Protein AF-R1GB13-F1 (afdb_monomer_lite)

Foldseek 3Di:
DVVVVVVVDQDDFDPLQDQCVQAVVLFAFALDAGPLLVPLRSLLSNAPCVCVVVVVVSQVVCCVPVVHGDPDDADADEADDAVVCCVPDVVPRVCGGPVNNCCCVFQPVHSPDDPVPDDPVPCVVSCCVGPVVRHPPLDLPCPVCVVVQAADEYEYEHHEHDHHRCSLVVSCVVNCVVVVHDPLSHYDYHYFYQAYGCAGHPLGPVGGGDFVVVVQSCCCSVPVDHDPHHGDDDDDDDDDDDDDDDDDDDDDWDQWAQEWADAPVDTPGDRDTFAWKWAAFPSGIDIDGTPPDWDKTWGDQAKIWTHHPVRDIWIKGANIDIWTQDPPRYIYHYTHDIDTLVVDDLVVLVVLLVVLVCQLPDDDDPVSNVVSVSSNSNSVNSNVVND

Sequence (387 aa):
MLDYLNEGFAVAGGDSGHLASENNDGDGAPNTYLPYLHDRDQVLAWIHNSIALFTPPAREFVKAYYGRDAAYSYYYGFSVGSETEWAQGQEGSLAEAFSIPILQNLVYDNLSYDSSTFDWGSNIDDVDDNAGVFIDETSTDLTAFREAGGKMLVSQGWADPYNAATLPIEYLEQLQSFFGGDVSDFFNVFMVPGGGHCGGASSYPSVPAKHRVIAALQAWVELGIKPETAVRAARPAAFRAPIAQRRGYAEAAADKIKLTLALPHQTIFKSSEVVQVNLSSESGDMGVLANHVPSIEQLKPGLIEVIAEQGGSKQWFASGGFAIVQPDNQLSVNAVEAYPLEDFSIENVRNQIAEAQKVASGSGSEVDIAEAQIELEVLESLQAALK

Radius of gyration: 27.35 Å; chains: 1; bounding box: 70×68×68 Å

InterPro domains:
  IPR001469 ATP synthase, F1 complex, delta/epsilon subunit [MF_00530] (255-385)
  IPR001469 ATP synthase, F1 complex, delta/epsilon subunit [PTHR13822] (240-387)
  IPR001469 ATP synthase, F1 complex, delta/epsilon subunit [cd12152] (257-381)
  IPR011118 Tannase/feruloyl esterase [PF07519] (5-81)
  IPR011118 Tannase/feruloyl esterase [PF07519] (94-231)
  IPR020546 ATP synthase, F1 complex, delta/epsilon subunit, N-terminal [PF02823] (258-333)
  IPR036771 F0F1 ATP synthase delta/epsilon subunit, N-terminal [G3DSA:2.60.15.10] (244-344)
  IPR036771 F0F1 ATP synthase delta/epsilon subunit, N-terminal [SSF51344] (257-339)
  IPR048938 F1F0-ATP synthase subunit delta, C-terminal domain, fungi [PF21334] (344-384)

Organism: Botryosphaeria parva (strain UCR-NP2) (NCBI:txid1287680)

Structure (mmCIF, N/CA/C/O backbone):
data_AF-R1GB13-F1
#
_entry.id   AF-R1GB13-F1
#
loop_
_atom_site.group_PDB
_atom_site.id
_atom_site.type_symbol
_atom_site.label_atom_id
_atom_site.label_alt_id
_atom_site.label_comp_id
_atom_site.label_asym_id
_atom_site.label_entity_id
_atom_site.label_seq_id
_atom_site.pdbx_PDB_ins_code
_atom_site.Cartn_x
_atom_site.Cartn_y
_atom_site.Cartn_z
_atom_site.occupancy
_atom_site.B_iso_or_equiv
_atom_site.auth_seq_id
_atom_site.auth_comp_id
_atom_site.auth_asym_id
_atom_site.auth_atom_id
_atom_site.pdbx_PDB_model_num
ATOM 1 N N . MET A 1 1 ? 11.563 -16.478 7.230 1.00 45.69 1 MET A N 1
ATOM 2 C CA . MET A 1 1 ? 12.182 -17.764 6.825 1.00 45.69 1 MET A CA 1
ATOM 3 C C . MET A 1 1 ? 11.712 -18.930 7.704 1.00 45.69 1 MET A C 1
ATOM 5 O O . MET A 1 1 ? 11.003 -19.782 7.187 1.00 45.69 1 MET A O 1
ATOM 9 N N . LEU A 1 2 ? 12.015 -18.947 9.014 1.00 44.06 2 LEU A N 1
ATOM 10 C CA . LEU A 1 2 ? 11.638 -20.044 9.933 1.00 44.06 2 LEU A CA 1
ATOM 11 C C . LEU A 1 2 ? 10.129 -20.351 9.992 1.00 44.06 2 LEU A C 1
ATOM 13 O O . LEU A 1 2 ? 9.758 -21.518 10.037 1.00 44.06 2 LEU A O 1
ATOM 17 N N . ASP A 1 3 ? 9.260 -19.338 9.936 1.00 43.62 3 ASP A N 1
ATOM 18 C CA . ASP A 1 3 ? 7.802 -19.547 9.948 1.00 43.62 3 ASP A CA 1
ATOM 19 C C . ASP A 1 3 ? 7.330 -20.438 8.788 1.00 43.62 3 ASP A C 1
ATOM 21 O O . ASP A 1 3 ? 6.587 -21.389 9.008 1.00 43.62 3 ASP A O 1
ATOM 25 N N . TYR A 1 4 ? 7.827 -20.206 7.569 1.00 49.78 4 TYR A N 1
ATOM 26 C CA . TYR A 1 4 ? 7.471 -21.016 6.399 1.00 49.78 4 TYR A CA 1
ATOM 27 C C . TYR A 1 4 ? 8.065 -22.431 6.460 1.00 49.78 4 TYR A C 1
ATOM 29 O O . TYR A 1 4 ? 7.422 -23.381 6.019 1.00 49.78 4 TYR A O 1
ATOM 37 N N . LEU A 1 5 ? 9.238 -22.601 7.080 1.00 59.59 5 LEU A N 1
ATOM 38 C CA . LEU A 1 5 ? 9.784 -23.930 7.376 1.00 59.59 5 LEU A CA 1
ATOM 39 C C . LEU A 1 5 ? 8.866 -24.703 8.343 1.00 59.59 5 LEU A C 1
ATOM 41 O O . LEU A 1 5 ? 8.589 -25.881 8.125 1.00 59.59 5 LEU A O 1
ATOM 45 N N . ASN A 1 6 ? 8.332 -24.025 9.365 1.00 58.50 6 ASN A N 1
ATOM 46 C CA . ASN A 1 6 ? 7.364 -24.594 10.310 1.00 58.50 6 ASN A CA 1
ATOM 47 C C . ASN A 1 6 ? 5.986 -24.870 9.672 1.00 58.50 6 ASN A C 1
ATOM 49 O O . ASN A 1 6 ? 5.277 -25.768 10.124 1.00 58.50 6 ASN A O 1
ATOM 53 N N . GLU A 1 7 ? 5.612 -24.142 8.616 1.00 55.97 7 GLU A N 1
ATOM 54 C CA . GLU A 1 7 ? 4.424 -24.421 7.790 1.00 55.97 7 GLU A CA 1
ATOM 55 C C . GLU A 1 7 ? 4.644 -25.555 6.762 1.00 55.97 7 GLU A C 1
ATOM 57 O O . GLU A 1 7 ? 3.698 -25.967 6.093 1.00 55.97 7 GLU A O 1
ATOM 62 N N . GLY A 1 8 ? 5.858 -26.118 6.677 1.00 69.12 8 GLY A N 1
ATOM 63 C CA . GLY A 1 8 ? 6.183 -27.287 5.852 1.00 69.12 8 GLY A CA 1
ATOM 64 C C . GLY A 1 8 ? 6.796 -26.975 4.483 1.00 69.12 8 GLY A C 1
ATOM 65 O O . GLY A 1 8 ? 6.988 -27.894 3.685 1.00 69.12 8 GLY A O 1
ATOM 66 N N . PHE A 1 9 ? 7.128 -25.713 4.201 1.00 64.38 9 PHE A N 1
ATOM 67 C CA . PHE A 1 9 ? 7.831 -25.327 2.978 1.00 64.38 9 PHE A CA 1
ATOM 68 C C . PHE A 1 9 ? 9.336 -25.590 3.104 1.00 64.38 9 PHE A C 1
ATOM 70 O O . PHE A 1 9 ? 9.950 -25.302 4.130 1.00 64.38 9 PHE A O 1
ATOM 77 N N . ALA A 1 10 ? 9.961 -26.080 2.032 1.00 71.38 10 ALA A N 1
ATOM 78 C CA . ALA A 1 10 ? 11.411 -26.009 1.904 1.00 71.38 10 ALA A CA 1
ATOM 79 C C . ALA A 1 10 ? 11.790 -24.564 1.551 1.00 71.38 10 ALA A C 1
ATOM 81 O O . ALA A 1 10 ? 11.302 -24.029 0.556 1.00 71.38 10 ALA A O 1
ATOM 82 N N . VAL A 1 11 ? 12.626 -23.929 2.373 1.00 63.84 11 VAL A N 1
ATOM 83 C CA . VAL A 1 11 ? 12.985 -22.512 2.228 1.00 63.84 11 VAL A CA 1
ATOM 84 C C . VAL A 1 11 ? 14.481 -22.384 1.966 1.00 63.84 11 VAL A C 1
ATOM 86 O O . VAL A 1 11 ? 15.285 -23.001 2.660 1.00 63.84 11 VAL A O 1
ATOM 89 N N . ALA A 1 12 ? 14.839 -21.565 0.982 1.00 63.88 12 ALA A N 1
ATOM 90 C CA . ALA A 1 12 ? 16.208 -21.193 0.653 1.00 63.88 12 ALA A CA 1
ATOM 91 C C . ALA A 1 12 ? 16.295 -19.669 0.483 1.00 63.88 12 ALA A C 1
ATOM 93 O O . ALA A 1 12 ? 15.286 -19.013 0.224 1.00 63.88 12 ALA A O 1
ATOM 94 N N . GLY A 1 13 ? 17.497 -19.124 0.636 1.00 57.31 13 GLY A N 1
ATOM 95 C CA . GLY A 1 13 ? 17.827 -17.733 0.349 1.00 57.31 13 GLY A CA 1
ATOM 96 C C . GLY A 1 13 ? 19.285 -17.643 -0.089 1.00 57.31 13 GLY A C 1
ATOM 97 O O . GLY A 1 13 ? 20.103 -18.448 0.361 1.00 57.31 13 GLY A O 1
ATOM 98 N N . GLY A 1 14 ? 19.578 -16.709 -0.989 1.00 64.50 14 GLY A N 1
ATOM 99 C CA . GLY A 1 14 ? 20.938 -16.357 -1.395 1.00 64.50 14 GLY A CA 1
ATOM 100 C C . GLY A 1 14 ? 21.467 -15.136 -0.642 1.00 64.50 14 GLY A C 1
ATOM 101 O O . GLY A 1 14 ? 20.747 -14.511 0.134 1.00 64.50 14 GLY A O 1
ATOM 102 N N . ASP A 1 15 ? 22.717 -14.792 -0.927 1.00 67.00 15 ASP A N 1
ATOM 103 C CA . ASP A 1 15 ? 23.404 -13.551 -0.539 1.00 67.00 15 ASP A CA 1
ATOM 104 C C . ASP A 1 15 ? 23.113 -12.377 -1.497 1.00 67.00 15 ASP A C 1
ATOM 106 O O . ASP A 1 15 ? 23.698 -11.309 -1.378 1.00 67.00 15 ASP A O 1
ATOM 110 N N . SER A 1 16 ? 22.203 -12.576 -2.453 1.00 67.19 16 SER A N 1
ATOM 111 C CA . SER A 1 16 ? 21.896 -11.638 -3.537 1.00 67.19 16 SER A CA 1
ATOM 112 C C . SER A 1 16 ? 23.046 -11.379 -4.519 1.00 67.19 16 SER A C 1
ATOM 114 O O . SER A 1 16 ? 23.042 -10.378 -5.228 1.00 67.19 16 SER A O 1
ATOM 116 N N . GLY A 1 17 ? 23.973 -12.335 -4.650 1.00 75.44 17 GLY A N 1
ATOM 117 C CA . GLY A 1 17 ? 24.964 -12.365 -5.730 1.00 75.44 17 GLY A CA 1
ATOM 118 C C . GLY A 1 17 ? 26.288 -11.677 -5.419 1.00 75.44 17 GLY A C 1
ATOM 119 O O . GLY A 1 17 ? 27.141 -11.599 -6.301 1.00 75.44 17 GLY A O 1
ATOM 120 N N . HIS A 1 18 ? 26.476 -11.208 -4.188 1.00 78.50 18 HIS A N 1
ATOM 121 C CA . HIS A 1 18 ? 27.728 -10.640 -3.707 1.00 78.50 18 HIS A CA 1
ATOM 122 C C . HIS A 1 18 ? 27.898 -10.911 -2.207 1.00 78.50 18 HIS A C 1
ATOM 124 O O . HIS A 1 18 ? 26.925 -11.016 -1.463 1.00 78.50 18 HIS A O 1
ATOM 130 N N . LEU A 1 19 ? 29.141 -11.016 -1.731 1.00 80.50 19 LEU A N 1
ATOM 131 C CA . LEU A 1 19 ? 29.395 -11.182 -0.302 1.00 80.50 19 LEU A CA 1
ATOM 132 C C . LEU A 1 19 ? 29.246 -9.837 0.415 1.00 80.50 19 LEU A C 1
ATOM 134 O O . LEU A 1 19 ? 29.922 -8.866 0.070 1.00 80.50 19 LEU A O 1
ATOM 138 N N . ALA A 1 20 ? 28.428 -9.795 1.471 1.00 73.94 20 ALA A N 1
ATOM 139 C CA . ALA A 1 20 ? 28.295 -8.613 2.329 1.00 73.94 20 ALA A CA 1
ATOM 140 C C . ALA A 1 20 ? 29.662 -8.156 2.879 1.00 73.94 20 ALA A C 1
ATOM 142 O O . ALA A 1 20 ? 29.978 -6.973 2.844 1.00 73.94 20 ALA A O 1
ATOM 143 N N . SER A 1 21 ? 30.533 -9.091 3.272 1.00 82.38 21 SER A N 1
ATOM 144 C CA . SER A 1 21 ? 31.888 -8.797 3.774 1.00 82.38 21 SER A CA 1
ATOM 145 C C . SER A 1 21 ? 32.829 -8.139 2.755 1.00 82.38 21 SER A C 1
ATOM 147 O O . SER A 1 21 ? 33.884 -7.634 3.130 1.00 82.38 21 SER A O 1
ATOM 149 N N . GLU A 1 22 ? 32.487 -8.171 1.465 1.00 82.38 22 GLU A N 1
ATOM 150 C CA . GLU A 1 22 ? 33.213 -7.477 0.390 1.00 82.38 22 GLU A CA 1
ATOM 151 C C . GLU A 1 22 ? 32.559 -6.123 0.044 1.00 82.38 22 GLU A C 1
ATOM 153 O O . GLU A 1 22 ? 33.102 -5.350 -0.739 1.00 82.38 22 GLU A O 1
ATOM 158 N N . ASN A 1 23 ? 31.419 -5.819 0.674 1.00 78.81 23 ASN A N 1
ATOM 159 C CA . ASN A 1 23 ? 30.539 -4.680 0.423 1.00 78.81 23 ASN A CA 1
ATOM 160 C C . ASN A 1 23 ? 30.104 -4.019 1.745 1.00 78.81 23 ASN A C 1
ATOM 162 O O . ASN A 1 23 ? 28.918 -3.831 2.003 1.00 78.81 23 ASN A O 1
ATOM 166 N N . ASN A 1 24 ? 31.084 -3.695 2.596 1.00 78.75 24 ASN A N 1
ATOM 167 C CA . ASN A 1 24 ? 30.903 -2.996 3.879 1.00 78.75 24 ASN A CA 1
ATOM 168 C C . ASN A 1 24 ? 29.903 -3.680 4.839 1.00 78.75 24 ASN A C 1
ATOM 170 O O . ASN A 1 24 ? 29.109 -3.018 5.497 1.00 78.75 24 ASN A O 1
ATOM 174 N N . ASP A 1 25 ? 29.922 -5.015 4.883 1.00 73.50 25 ASP A N 1
ATOM 175 C CA . ASP A 1 25 ? 28.994 -5.874 5.637 1.00 73.50 25 ASP A CA 1
ATOM 176 C C . ASP A 1 25 ? 27.499 -5.695 5.279 1.00 73.50 25 ASP A C 1
ATOM 178 O O . ASP A 1 25 ? 26.622 -6.219 5.966 1.00 73.50 25 ASP A O 1
ATOM 182 N N . GLY A 1 26 ? 27.209 -5.049 4.142 1.00 60.59 26 GLY A N 1
ATOM 183 C CA . GLY A 1 26 ? 25.861 -4.736 3.660 1.00 60.59 26 GLY A CA 1
ATOM 184 C C . GLY A 1 26 ? 25.358 -3.336 4.034 1.00 60.59 26 GLY A C 1
ATOM 185 O O . GLY A 1 26 ? 24.256 -2.977 3.623 1.00 60.59 26 GLY A O 1
ATOM 186 N N . ASP A 1 27 ? 26.147 -2.541 4.765 1.00 62.03 27 ASP A N 1
ATOM 187 C CA . ASP A 1 27 ? 25.788 -1.171 5.138 1.00 62.03 27 ASP A CA 1
ATOM 188 C C . ASP A 1 27 ? 26.179 -0.162 4.038 1.00 62.03 27 ASP A C 1
ATOM 190 O O . ASP A 1 27 ? 27.341 -0.042 3.634 1.00 62.03 27 ASP A O 1
ATOM 194 N N . GLY A 1 28 ? 25.192 0.608 3.574 1.00 69.88 28 GLY A N 1
ATOM 195 C CA . GLY A 1 28 ? 25.387 1.793 2.737 1.00 69.88 28 GLY A CA 1
ATOM 196 C C . GLY A 1 28 ? 25.481 3.067 3.580 1.00 69.88 28 GLY A C 1
ATOM 197 O O . GLY A 1 28 ? 24.809 3.192 4.602 1.00 69.88 28 GLY A O 1
ATOM 198 N N . ALA A 1 29 ? 26.310 4.023 3.154 1.00 80.81 29 ALA A N 1
ATOM 199 C CA . ALA A 1 29 ? 26.412 5.343 3.778 1.00 80.81 29 ALA A CA 1
ATOM 200 C C . ALA A 1 29 ? 26.938 6.395 2.780 1.00 80.81 29 ALA A C 1
ATOM 202 O O . ALA A 1 29 ? 27.674 6.038 1.850 1.00 80.81 29 ALA A O 1
ATOM 203 N N . PRO A 1 30 ? 26.655 7.698 2.974 1.00 79.69 30 PRO A N 1
ATOM 204 C CA . PRO A 1 30 ? 27.146 8.752 2.094 1.00 79.69 30 PRO A CA 1
ATOM 205 C C . PRO A 1 30 ? 28.675 8.781 2.001 1.00 79.69 30 PRO A C 1
ATOM 207 O O . PRO A 1 30 ? 29.392 8.579 2.983 1.00 79.69 30 PRO A O 1
ATOM 210 N N . ASN A 1 31 ? 29.175 9.083 0.806 1.00 79.94 31 ASN A N 1
ATOM 211 C CA . ASN A 1 31 ? 30.587 9.145 0.420 1.00 79.94 31 ASN A CA 1
ATOM 212 C C . ASN A 1 31 ? 31.348 7.813 0.571 1.00 79.94 31 ASN A C 1
ATOM 214 O O . ASN A 1 31 ? 32.581 7.789 0.536 1.00 79.94 31 ASN A O 1
ATOM 218 N N . THR A 1 32 ? 30.625 6.701 0.737 1.00 83.50 32 THR A N 1
ATOM 219 C CA . THR A 1 32 ? 31.198 5.359 0.865 1.00 83.50 32 THR A CA 1
ATOM 220 C C . THR A 1 32 ? 31.139 4.636 -0.477 1.00 83.50 32 THR A C 1
ATOM 222 O O . THR A 1 32 ? 30.088 4.557 -1.114 1.00 83.50 32 THR A O 1
ATOM 225 N N . TYR A 1 33 ? 32.281 4.095 -0.905 1.00 85.31 33 TYR A N 1
ATOM 226 C CA . TYR A 1 33 ? 32.350 3.246 -2.091 1.00 85.31 33 TYR A CA 1
ATOM 227 C C . TYR A 1 33 ? 31.686 1.895 -1.807 1.00 85.31 33 TYR A C 1
ATOM 229 O O . TYR A 1 33 ? 32.032 1.232 -0.824 1.00 85.31 33 TYR A O 1
ATOM 237 N N . LEU A 1 34 ? 30.762 1.484 -2.674 1.00 82.88 34 LEU A N 1
ATOM 238 C CA . LEU A 1 34 ? 30.060 0.202 -2.602 1.00 82.88 34 LEU A CA 1
ATOM 239 C C . LEU A 1 34 ? 30.444 -0.650 -3.821 1.00 82.88 34 LEU A C 1
ATOM 241 O O . LEU A 1 34 ? 29.864 -0.450 -4.886 1.00 82.88 34 LEU A O 1
ATOM 245 N N . PRO A 1 35 ? 31.414 -1.581 -3.703 1.00 86.25 35 PRO A N 1
ATOM 246 C CA . PRO A 1 35 ? 31.992 -2.283 -4.851 1.00 86.25 35 PRO A CA 1
ATOM 247 C C . PRO A 1 35 ? 30.976 -2.958 -5.778 1.00 86.25 35 PRO A C 1
ATOM 249 O O . PRO A 1 35 ? 31.136 -2.871 -6.993 1.00 86.25 35 PRO A O 1
ATOM 252 N N . TYR A 1 36 ? 29.921 -3.573 -5.234 1.00 82.50 36 TYR A N 1
ATOM 253 C CA . TYR A 1 36 ? 28.896 -4.250 -6.031 1.00 82.50 36 TYR A CA 1
ATOM 254 C C . TYR A 1 36 ? 28.124 -3.309 -6.966 1.00 82.50 36 TYR A C 1
ATOM 256 O O . TYR A 1 36 ? 27.721 -3.756 -8.033 1.00 82.50 36 TYR A O 1
ATOM 264 N N . LEU A 1 37 ? 27.959 -2.018 -6.629 1.00 82.06 37 LEU A N 1
ATOM 265 C CA . LEU A 1 37 ? 27.279 -1.038 -7.496 1.00 82.06 37 LEU A CA 1
ATOM 266 C C . LEU A 1 37 ? 28.079 -0.702 -8.766 1.00 82.06 37 LEU A C 1
ATOM 268 O O . LEU A 1 37 ? 27.520 -0.157 -9.712 1.00 82.06 37 LEU A O 1
ATOM 272 N N . HIS A 1 38 ? 29.362 -1.076 -8.810 1.00 85.75 38 HIS A N 1
ATOM 273 C CA . HIS A 1 38 ? 30.263 -0.886 -9.954 1.00 85.75 38 HIS A CA 1
ATOM 274 C C . HIS A 1 38 ? 30.475 -2.167 -10.774 1.00 85.75 38 HIS A C 1
ATOM 276 O O . HIS A 1 38 ? 31.208 -2.164 -11.765 1.00 85.75 38 HIS A O 1
ATOM 282 N N . ASP A 1 39 ? 29.837 -3.273 -10.384 1.00 85.25 39 ASP A N 1
ATOM 283 C CA . ASP A 1 39 ? 29.875 -4.551 -11.092 1.00 85.25 39 ASP A CA 1
ATOM 284 C C . ASP A 1 39 ? 28.476 -4.886 -11.621 1.00 85.25 39 ASP A C 1
ATOM 286 O O . ASP A 1 39 ? 27.571 -5.259 -10.875 1.00 85.25 39 ASP A O 1
ATOM 290 N N . ARG A 1 40 ? 28.306 -4.776 -12.943 1.00 80.88 40 ARG A N 1
ATOM 291 C CA . ARG A 1 40 ? 27.028 -5.018 -13.627 1.00 80.88 40 ARG A CA 1
ATOM 292 C C . ARG A 1 40 ? 26.413 -6.377 -13.290 1.00 80.88 40 ARG A C 1
ATOM 294 O O . ARG A 1 40 ? 25.192 -6.458 -13.178 1.00 80.88 40 ARG A O 1
ATOM 301 N N . ASP A 1 41 ? 27.217 -7.429 -13.154 1.00 81.44 41 ASP A N 1
ATOM 302 C CA . ASP A 1 41 ? 26.691 -8.765 -12.879 1.00 81.44 41 ASP A CA 1
ATOM 303 C C . ASP A 1 41 ? 26.251 -8.880 -11.411 1.00 81.44 41 ASP A C 1
ATOM 305 O O . ASP A 1 41 ? 25.241 -9.530 -11.136 1.00 81.44 41 ASP A O 1
ATOM 309 N N . GLN A 1 42 ? 26.921 -8.185 -10.482 1.00 80.50 42 GLN A N 1
ATOM 310 C CA . GLN A 1 42 ? 26.504 -8.099 -9.076 1.00 80.50 42 GLN A CA 1
ATOM 311 C C . GLN A 1 42 ? 25.270 -7.206 -8.870 1.00 80.50 42 GLN A C 1
ATOM 313 O O . GLN A 1 42 ? 24.393 -7.591 -8.099 1.00 80.50 42 GLN A O 1
ATOM 318 N N . VAL A 1 43 ? 25.137 -6.072 -9.576 1.00 70.75 43 VAL A N 1
ATOM 319 C CA . VAL A 1 43 ? 23.909 -5.243 -9.560 1.00 70.75 43 VAL A CA 1
ATOM 320 C C . VAL A 1 43 ? 22.728 -6.031 -10.122 1.00 70.75 43 VAL A C 1
ATOM 322 O O . VAL A 1 43 ? 21.697 -6.171 -9.464 1.00 70.75 43 VAL A O 1
ATOM 325 N N . LEU A 1 44 ? 22.888 -6.625 -11.310 1.00 63.81 44 LEU A N 1
ATOM 326 C CA . LEU A 1 44 ? 21.835 -7.435 -11.922 1.00 63.81 44 LEU A CA 1
ATOM 327 C C . LEU A 1 44 ? 21.515 -8.682 -11.091 1.00 6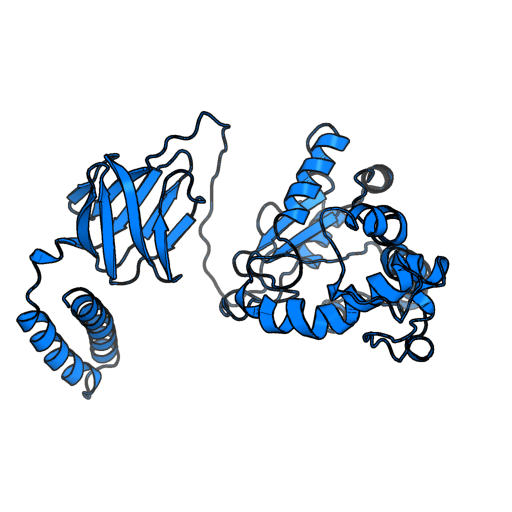3.81 44 LEU A C 1
ATOM 329 O O . LEU A 1 44 ? 20.381 -9.150 -11.131 1.00 63.81 44 LEU A O 1
ATOM 333 N N . ALA A 1 45 ? 22.470 -9.245 -10.346 1.00 67.50 45 ALA A N 1
ATOM 334 C CA . ALA A 1 45 ? 22.183 -10.287 -9.367 1.00 67.50 45 ALA A CA 1
ATOM 335 C C . ALA A 1 45 ? 21.401 -9.752 -8.167 1.00 67.50 45 ALA A C 1
ATOM 337 O O . ALA A 1 45 ? 20.415 -10.376 -7.787 1.00 67.50 45 ALA A O 1
ATOM 338 N N . TRP A 1 46 ? 21.775 -8.602 -7.617 1.00 65.50 46 TRP A N 1
ATOM 339 C CA . TRP A 1 46 ? 21.139 -8.029 -6.436 1.00 65.50 46 TRP A CA 1
ATOM 340 C C . TRP A 1 46 ? 19.653 -7.711 -6.644 1.00 65.50 46 TRP A C 1
ATOM 342 O O . TRP A 1 46 ? 18.837 -8.120 -5.817 1.00 65.50 46 TRP A O 1
ATOM 352 N N . ILE A 1 47 ? 19.302 -7.061 -7.759 1.00 54.53 47 ILE A N 1
ATOM 353 C CA . ILE A 1 47 ? 17.918 -6.658 -8.061 1.00 54.53 47 ILE A CA 1
ATOM 354 C C . ILE A 1 47 ? 17.104 -7.780 -8.720 1.00 54.53 47 ILE A C 1
ATOM 356 O O . ILE A 1 47 ? 16.041 -8.141 -8.218 1.00 54.53 47 ILE A O 1
ATOM 360 N N . HIS A 1 48 ? 17.605 -8.366 -9.814 1.00 51.81 48 HIS A N 1
ATOM 361 C CA . HIS A 1 48 ? 16.819 -9.267 -10.668 1.00 51.81 48 HIS A CA 1
ATOM 362 C C . HIS A 1 48 ? 17.176 -10.748 -10.467 1.00 51.81 48 HIS A C 1
ATOM 364 O O . HIS A 1 48 ? 16.350 -11.601 -10.127 1.00 51.81 48 HIS A O 1
ATOM 370 N N . ASN A 1 49 ? 18.444 -11.091 -10.709 1.00 60.91 49 ASN A N 1
ATOM 371 C CA . ASN A 1 49 ? 18.848 -12.472 -10.943 1.00 60.91 49 ASN A CA 1
ATOM 372 C C . ASN A 1 49 ? 19.036 -13.283 -9.654 1.00 60.91 49 ASN A C 1
ATOM 374 O O . ASN A 1 49 ? 19.094 -14.499 -9.763 1.00 60.91 49 ASN A O 1
ATOM 378 N N . SER A 1 50 ? 19.103 -12.690 -8.455 1.00 61.81 50 SER A N 1
ATOM 379 C CA . SER A 1 50 ? 19.346 -13.389 -7.172 1.00 61.81 50 SER A CA 1
ATOM 380 C C . SER A 1 50 ? 18.461 -14.627 -7.025 1.00 61.81 50 SER A C 1
ATOM 382 O O . SER A 1 50 ? 18.955 -15.754 -6.899 1.00 61.81 50 SER A O 1
ATOM 384 N N . ILE A 1 51 ? 17.142 -14.439 -7.153 1.00 54.97 51 ILE A N 1
ATOM 385 C CA . ILE A 1 51 ? 16.168 -15.529 -7.057 1.00 54.97 51 ILE A CA 1
ATOM 386 C C . ILE A 1 51 ? 16.388 -16.548 -8.182 1.00 54.97 51 ILE A C 1
ATOM 388 O O . ILE A 1 51 ? 16.389 -17.754 -7.928 1.00 54.97 51 ILE A O 1
ATOM 392 N N . ALA A 1 52 ? 16.621 -16.093 -9.416 1.00 60.56 52 ALA A N 1
ATOM 393 C CA . ALA A 1 52 ? 16.852 -16.955 -10.576 1.00 60.56 52 ALA A CA 1
ATOM 394 C C . ALA A 1 52 ? 18.173 -17.753 -10.501 1.00 60.56 52 ALA A C 1
ATOM 396 O O . ALA A 1 52 ? 18.235 -18.870 -11.012 1.00 60.56 52 ALA A O 1
ATOM 397 N N . LEU A 1 53 ? 19.200 -17.220 -9.834 1.00 66.25 53 LEU A N 1
ATOM 398 C CA . LEU A 1 53 ? 20.519 -17.827 -9.650 1.00 66.25 53 LEU A CA 1
ATOM 399 C C . LEU A 1 53 ? 20.486 -18.921 -8.580 1.00 66.25 53 LEU A C 1
ATOM 401 O O . LEU A 1 53 ? 20.996 -20.018 -8.819 1.00 66.25 53 LEU A O 1
ATOM 405 N N . PHE A 1 54 ? 19.858 -18.673 -7.422 1.00 68.38 54 PHE A N 1
ATOM 406 C CA . PHE A 1 54 ? 19.799 -19.682 -6.355 1.00 68.38 54 PHE A CA 1
ATOM 407 C C . PHE A 1 54 ? 18.642 -20.684 -6.512 1.00 68.38 54 PHE A C 1
ATOM 409 O O . PHE A 1 54 ? 18.723 -21.789 -5.971 1.00 68.38 54 PHE A O 1
ATOM 416 N N . THR A 1 55 ? 17.578 -20.364 -7.261 1.00 63.75 55 THR A N 1
ATOM 417 C CA . THR A 1 55 ? 16.422 -21.270 -7.420 1.00 63.75 55 THR A CA 1
ATOM 418 C C . THR A 1 55 ? 16.796 -22.632 -8.028 1.00 63.75 55 THR A C 1
ATOM 420 O O . THR A 1 55 ? 16.387 -23.644 -7.455 1.00 63.75 55 THR A O 1
ATOM 423 N N . PRO A 1 56 ? 17.576 -22.742 -9.124 1.00 78.25 56 PRO A N 1
ATOM 424 C CA . PRO A 1 56 ? 17.992 -24.038 -9.662 1.00 78.25 56 PRO A CA 1
ATOM 425 C C . PRO A 1 56 ? 18.764 -24.922 -8.660 1.00 78.25 56 PRO A C 1
ATOM 427 O O . PRO A 1 56 ? 18.307 -26.044 -8.425 1.00 78.25 56 PRO A O 1
ATOM 430 N N . PRO A 1 57 ? 19.856 -24.471 -7.997 1.00 80.62 57 PRO A N 1
ATOM 431 C CA . PRO A 1 57 ? 20.528 -25.297 -6.994 1.00 80.62 57 PRO A CA 1
ATOM 432 C C . PRO A 1 57 ? 19.649 -25.573 -5.765 1.00 80.62 57 PRO A C 1
ATOM 434 O O . PRO A 1 57 ? 19.689 -26.686 -5.245 1.00 80.62 57 PRO A O 1
ATOM 437 N N . ALA A 1 58 ? 18.792 -24.641 -5.331 1.00 73.12 58 ALA A N 1
ATOM 438 C CA . ALA A 1 58 ? 17.830 -24.906 -4.257 1.00 73.12 58 ALA A CA 1
ATOM 439 C C . ALA A 1 58 ? 16.837 -26.024 -4.628 1.00 73.12 58 ALA A C 1
ATOM 441 O O . ALA A 1 58 ? 16.554 -26.895 -3.804 1.00 73.12 58 ALA A O 1
ATOM 442 N N . ARG A 1 59 ? 16.349 -26.060 -5.877 1.00 71.50 59 ARG A N 1
ATOM 443 C CA . ARG A 1 59 ? 15.487 -27.145 -6.373 1.00 71.50 59 ARG A CA 1
ATOM 444 C C . ARG A 1 59 ? 16.217 -28.486 -6.424 1.00 71.50 59 ARG A C 1
ATOM 446 O O . ARG A 1 59 ? 15.623 -29.484 -6.022 1.00 71.50 59 ARG A O 1
ATOM 453 N N . GLU A 1 60 ? 17.485 -28.517 -6.831 1.00 84.62 60 GLU A N 1
ATOM 454 C CA . GLU A 1 60 ? 18.307 -29.737 -6.784 1.00 84.62 60 GLU A CA 1
ATOM 455 C C . GLU A 1 60 ? 18.567 -30.214 -5.343 1.00 84.62 60 GLU A C 1
ATOM 457 O O . GLU A 1 60 ? 18.459 -31.409 -5.066 1.00 84.62 60 GLU A O 1
ATOM 462 N N . PHE A 1 61 ? 18.797 -29.310 -4.381 1.00 83.25 61 PHE A N 1
ATOM 463 C CA . PHE A 1 61 ? 18.879 -29.681 -2.962 1.00 83.25 61 PHE A CA 1
ATOM 464 C C . PHE A 1 61 ? 17.559 -30.253 -2.428 1.00 83.25 61 PHE A C 1
ATOM 466 O O . PHE A 1 61 ? 17.572 -31.279 -1.744 1.00 83.25 61 PHE A O 1
ATOM 473 N N . VAL A 1 62 ? 16.414 -29.653 -2.774 1.00 76.38 62 VAL A N 1
ATOM 474 C CA . VAL A 1 62 ? 15.087 -30.195 -2.427 1.00 76.38 62 VAL A CA 1
ATOM 475 C C . VAL A 1 62 ? 14.888 -31.578 -3.056 1.00 76.38 62 VAL A C 1
ATOM 477 O O . VAL A 1 62 ? 14.476 -32.509 -2.362 1.00 76.38 62 VAL A O 1
ATOM 480 N N . LYS A 1 63 ? 15.256 -31.752 -4.330 1.00 84.38 63 LYS A N 1
ATOM 481 C CA . LYS A 1 63 ? 15.194 -33.033 -5.045 1.00 84.38 63 LYS A CA 1
ATOM 482 C C . LYS A 1 63 ? 16.030 -34.115 -4.362 1.00 84.38 63 LYS A C 1
ATOM 484 O O . LYS A 1 63 ? 15.530 -35.215 -4.129 1.00 84.38 63 LYS A O 1
ATOM 489 N N . ALA A 1 64 ? 17.275 -33.798 -4.010 1.00 89.12 64 ALA A N 1
ATOM 490 C CA . ALA A 1 64 ? 18.201 -34.720 -3.362 1.00 89.12 64 ALA A CA 1
ATOM 491 C C . ALA A 1 64 ? 17.766 -35.094 -1.934 1.00 89.12 64 ALA A C 1
ATOM 493 O O . ALA A 1 64 ? 17.864 -36.259 -1.554 1.00 89.12 64 ALA A O 1
ATOM 494 N N . TYR A 1 65 ? 17.262 -34.132 -1.152 1.00 87.06 65 TYR A N 1
ATOM 495 C CA . TYR A 1 65 ? 16.866 -34.354 0.242 1.00 87.06 65 TYR A CA 1
ATOM 496 C C . TYR A 1 65 ? 15.513 -35.071 0.374 1.00 87.06 65 TYR A C 1
ATOM 498 O O . TYR A 1 65 ? 15.385 -36.019 1.146 1.00 87.06 65 TYR A O 1
ATOM 506 N N . TYR A 1 66 ? 14.500 -34.647 -0.389 1.00 84.19 66 TYR A N 1
ATOM 507 C CA . TYR A 1 66 ? 13.141 -35.202 -0.314 1.00 84.19 66 TYR A CA 1
ATOM 508 C C . TYR A 1 66 ? 12.884 -36.345 -1.313 1.00 84.19 66 TYR A C 1
ATOM 510 O O . TYR A 1 66 ? 11.785 -36.902 -1.335 1.00 84.19 66 TYR A O 1
ATOM 518 N N . GLY A 1 67 ? 13.867 -36.694 -2.152 1.00 87.94 67 GLY A N 1
ATOM 519 C CA . GLY A 1 67 ? 13.773 -37.763 -3.154 1.00 87.94 67 GLY A CA 1
ATOM 520 C C . GLY A 1 67 ? 12.810 -37.477 -4.314 1.00 87.94 67 GLY A C 1
ATOM 521 O O . GLY A 1 67 ? 12.444 -38.397 -5.044 1.00 87.94 67 GLY A O 1
ATOM 522 N N . ARG A 1 68 ? 12.358 -36.226 -4.463 1.00 77.56 68 ARG A N 1
ATOM 523 C CA . ARG A 1 68 ? 11.389 -35.774 -5.473 1.00 77.56 68 ARG A CA 1
ATOM 524 C C . ARG A 1 68 ? 11.544 -34.280 -5.738 1.00 77.56 68 ARG A C 1
ATOM 526 O O . ARG A 1 68 ? 11.860 -33.527 -4.821 1.00 77.56 68 ARG A O 1
ATOM 533 N N . ASP A 1 69 ? 11.266 -33.857 -6.964 1.00 72.25 69 ASP A N 1
ATOM 534 C CA . ASP A 1 69 ? 11.304 -32.446 -7.348 1.00 72.25 69 ASP A CA 1
ATOM 535 C C . ASP A 1 69 ? 10.340 -31.572 -6.530 1.00 72.25 69 ASP A C 1
ATOM 537 O O . ASP A 1 69 ? 9.239 -31.993 -6.162 1.00 72.25 69 ASP A O 1
ATOM 541 N N . ALA A 1 70 ? 10.749 -30.322 -6.287 1.00 64.19 70 ALA A N 1
ATOM 542 C CA . ALA A 1 70 ? 9.858 -29.281 -5.789 1.00 64.19 70 ALA A CA 1
ATOM 543 C C . ALA A 1 70 ? 8.753 -29.014 -6.821 1.00 64.19 70 ALA A C 1
ATOM 545 O O . ALA A 1 70 ? 9.051 -28.766 -7.994 1.00 64.19 70 ALA A O 1
ATOM 546 N N . ALA A 1 71 ? 7.495 -29.041 -6.379 1.00 61.22 71 ALA A N 1
ATOM 547 C CA . ALA A 1 71 ? 6.360 -28.856 -7.272 1.00 61.22 71 ALA A CA 1
ATOM 548 C C . ALA A 1 71 ? 6.104 -27.371 -7.626 1.00 61.22 71 ALA A C 1
ATOM 550 O O . ALA A 1 71 ? 5.760 -27.097 -8.772 1.00 61.22 71 ALA A O 1
ATOM 551 N N . TYR A 1 72 ? 6.321 -26.422 -6.693 1.00 49.81 72 TYR A N 1
ATOM 552 C CA . TYR A 1 72 ? 5.917 -24.999 -6.815 1.00 49.81 72 TYR A CA 1
ATOM 553 C C . TYR A 1 72 ? 6.878 -24.019 -6.072 1.00 49.81 72 TYR A C 1
ATOM 555 O O . TYR A 1 72 ? 7.730 -24.471 -5.303 1.00 49.81 72 TYR A O 1
ATOM 563 N N . SER A 1 73 ? 6.798 -22.691 -6.307 1.00 46.59 73 SER A N 1
ATOM 564 C CA . SER A 1 73 ? 7.701 -21.629 -5.757 1.00 46.59 73 SER A CA 1
ATOM 565 C C . SER A 1 73 ? 7.023 -20.228 -5.674 1.00 46.59 73 SER A C 1
ATOM 567 O O . SER A 1 73 ? 6.055 -20.014 -6.400 1.00 46.59 73 SER A O 1
ATOM 569 N N . TYR A 1 74 ? 7.486 -19.290 -4.808 1.00 43.78 74 TYR A N 1
ATOM 570 C CA . TYR A 1 74 ? 6.721 -18.089 -4.338 1.00 43.78 74 TYR A CA 1
ATOM 571 C C . TYR A 1 74 ? 7.584 -16.823 -3.953 1.00 43.78 74 TYR A C 1
ATOM 573 O O . TYR A 1 74 ? 8.751 -17.014 -3.617 1.00 43.78 74 TYR A O 1
ATOM 581 N N . TYR A 1 75 ? 7.041 -15.569 -3.937 1.00 36.47 75 TYR A N 1
ATOM 582 C CA . TYR A 1 75 ? 7.750 -14.259 -3.664 1.00 36.47 75 TYR A CA 1
ATOM 583 C C . TYR A 1 75 ? 6.838 -13.081 -3.111 1.00 36.47 75 TYR A C 1
ATOM 585 O O . TYR A 1 75 ? 5.635 -13.315 -2.999 1.00 36.47 75 TYR A O 1
ATOM 593 N N . TYR A 1 76 ? 7.350 -11.869 -2.729 1.00 35.53 76 TYR A N 1
ATOM 594 C CA . TYR A 1 76 ? 6.620 -10.726 -2.052 1.00 35.53 76 TYR A CA 1
ATOM 595 C C . TYR A 1 76 ? 7.263 -9.278 -2.179 1.00 35.53 76 TYR A C 1
ATOM 597 O O . TYR A 1 76 ? 8.485 -9.211 -2.135 1.00 35.53 76 TYR A O 1
ATOM 605 N N . GLY A 1 77 ? 6.503 -8.137 -2.212 1.00 33.62 77 GLY A N 1
ATOM 606 C CA . GLY A 1 77 ? 6.987 -6.699 -2.176 1.00 33.62 77 GLY A CA 1
ATOM 607 C C . GLY A 1 77 ? 5.978 -5.585 -1.686 1.00 33.62 77 GLY A C 1
ATOM 608 O O . GLY A 1 77 ? 4.853 -5.956 -1.365 1.00 33.62 77 GLY A O 1
ATOM 609 N N . PHE A 1 78 ? 6.358 -4.272 -1.606 1.00 34.28 78 PHE A N 1
ATOM 610 C CA . PHE A 1 78 ? 5.759 -3.181 -0.733 1.00 34.28 78 PHE A CA 1
ATOM 611 C C . PHE A 1 78 ? 5.373 -1.791 -1.334 1.00 34.28 78 PHE A C 1
ATOM 613 O O . PHE A 1 78 ? 5.750 -1.544 -2.480 1.00 34.28 78 PHE A O 1
ATOM 620 N N . SER A 1 79 ? 4.634 -0.912 -0.577 1.00 32.09 79 SER A N 1
ATOM 621 C CA . SER A 1 79 ? 4.108 0.467 -0.903 1.00 32.09 79 SER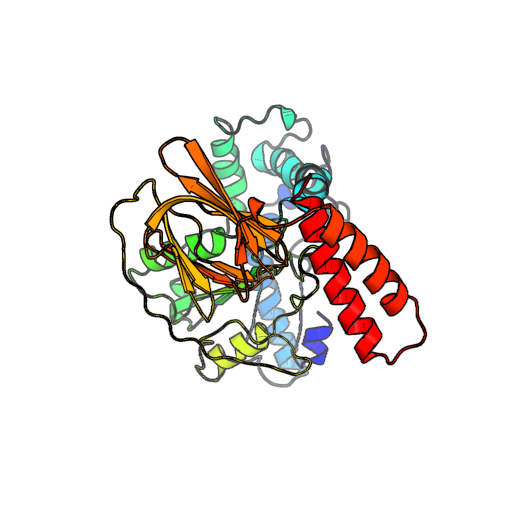 A CA 1
ATOM 622 C C . SER A 1 79 ? 2.882 1.189 -0.150 1.00 32.09 79 SER A C 1
ATOM 624 O O . SER A 1 79 ? 1.767 0.690 -0.190 1.00 32.09 79 SER A O 1
ATOM 626 N N . VAL A 1 80 ? 3.064 2.433 0.389 1.00 33.12 80 VAL A N 1
ATOM 627 C CA . VAL A 1 80 ? 2.242 3.624 0.912 1.00 33.12 80 VAL A CA 1
ATOM 628 C C . VAL A 1 80 ? 1.020 3.581 1.858 1.00 33.12 80 VAL A C 1
ATOM 630 O O . VAL A 1 80 ? 0.239 2.637 1.881 1.00 33.12 80 VAL A O 1
ATOM 633 N N . GLY A 1 81 ? 0.860 4.692 2.612 1.00 35.53 81 GLY A N 1
ATOM 634 C CA . GLY A 1 81 ? -0.322 5.196 3.348 1.00 35.53 81 GLY A CA 1
ATOM 635 C C . GLY A 1 81 ? 0.001 5.631 4.791 1.00 35.53 81 GLY A C 1
ATOM 636 O O . GLY A 1 81 ? -0.573 5.144 5.767 1.00 35.53 81 GLY A O 1
ATOM 637 N N . SER A 1 82 ? 1.094 6.362 4.935 1.00 42.53 82 SER A N 1
ATOM 638 C CA . SER A 1 82 ? 2.152 5.987 5.869 1.00 42.53 82 SER A CA 1
ATOM 639 C C . SER A 1 82 ? 3.093 7.128 6.256 1.00 42.53 82 SER A C 1
ATOM 641 O O . SER A 1 82 ? 4.216 6.929 6.731 1.00 42.53 82 SER A O 1
ATOM 643 N N . GLU A 1 83 ? 2.583 8.339 6.079 1.00 44.88 83 GLU A N 1
ATOM 644 C CA . GLU A 1 83 ? 3.284 9.619 6.113 1.00 44.88 83 GLU A CA 1
ATOM 645 C C . GLU A 1 83 ? 3.915 9.903 7.490 1.00 44.88 83 GLU A C 1
ATOM 647 O O . GLU A 1 83 ? 4.838 10.704 7.624 1.00 44.88 83 GLU A O 1
ATOM 652 N N . THR A 1 84 ? 3.459 9.198 8.530 1.00 40.84 84 THR A N 1
ATOM 653 C CA . THR A 1 84 ? 3.947 9.303 9.910 1.00 40.84 84 THR A CA 1
ATOM 654 C C . THR A 1 84 ? 5.356 8.753 10.142 1.00 40.84 84 THR A C 1
ATOM 656 O O . THR A 1 84 ? 5.960 9.114 11.151 1.00 40.84 84 THR A O 1
ATOM 659 N N . GLU A 1 85 ? 5.899 7.903 9.259 1.00 46.94 85 GLU A N 1
ATOM 660 C CA . GLU A 1 85 ? 7.273 7.371 9.398 1.00 46.94 85 GLU A CA 1
ATOM 661 C C . GLU A 1 85 ? 8.259 7.935 8.350 1.00 46.94 85 GLU A C 1
ATOM 663 O O . GLU A 1 85 ? 9.469 7.718 8.465 1.00 46.94 85 GLU A O 1
ATOM 668 N N . TRP A 1 86 ? 7.789 8.740 7.384 1.00 45.28 86 TRP A N 1
ATOM 669 C CA . TRP A 1 86 ? 8.624 9.336 6.325 1.00 45.28 86 TRP A CA 1
ATOM 670 C C . TRP A 1 86 ? 9.777 10.187 6.894 1.00 45.28 86 TRP A C 1
ATOM 672 O O . TRP A 1 86 ? 10.918 10.063 6.452 1.00 45.28 86 TRP A O 1
ATOM 682 N N . ALA A 1 87 ? 9.507 10.975 7.940 1.00 44.66 87 ALA A N 1
ATOM 683 C CA . ALA A 1 87 ? 10.468 11.910 8.536 1.00 44.66 87 ALA A CA 1
ATOM 684 C C . ALA A 1 87 ? 11.576 11.265 9.403 1.00 44.66 87 ALA A C 1
ATOM 686 O O . ALA A 1 87 ? 12.531 11.947 9.769 1.00 44.66 87 ALA A O 1
ATOM 687 N N . GLN A 1 88 ? 11.461 9.981 9.776 1.00 45.53 88 GLN A N 1
ATOM 688 C CA . GLN A 1 88 ? 12.549 9.239 10.449 1.00 45.53 88 GLN A CA 1
ATOM 689 C C . GLN A 1 88 ? 13.196 8.180 9.547 1.00 45.53 88 GLN A C 1
ATOM 691 O O . GLN A 1 88 ? 14.376 7.883 9.727 1.00 45.53 88 GLN A O 1
ATOM 696 N N . GLY A 1 89 ? 12.445 7.617 8.594 1.00 54.97 89 GLY A N 1
ATOM 697 C CA . GLY A 1 89 ? 12.941 6.636 7.629 1.00 54.97 89 GLY A CA 1
ATOM 698 C C . GLY A 1 89 ? 13.424 7.275 6.328 1.00 54.97 89 GLY A C 1
ATOM 699 O O . GLY A 1 89 ? 14.629 7.369 6.099 1.00 54.97 89 GLY A O 1
ATOM 700 N N . GLN A 1 90 ? 12.483 7.690 5.470 1.00 51.69 90 GLN A N 1
ATOM 701 C CA . GLN A 1 90 ? 12.759 8.144 4.098 1.00 51.69 90 GLN A CA 1
ATOM 702 C C . GLN A 1 90 ? 13.693 9.359 4.038 1.00 51.69 90 GLN A C 1
ATOM 704 O O . GLN A 1 90 ? 14.705 9.293 3.351 1.00 51.69 90 GLN A O 1
ATOM 709 N N . GLU A 1 91 ? 13.400 10.435 4.773 1.00 47.56 91 GLU A N 1
ATOM 710 C CA . GLU A 1 91 ? 14.198 11.678 4.744 1.00 47.56 91 GLU A CA 1
ATOM 711 C C . GLU A 1 91 ? 15.480 11.614 5.604 1.00 47.56 91 GLU A C 1
ATOM 713 O O . GLU A 1 91 ? 16.201 12.603 5.725 1.00 47.56 91 GLU A O 1
ATOM 718 N N . GLY A 1 92 ? 15.762 10.459 6.216 1.00 62.38 92 GLY A N 1
ATOM 719 C CA . GLY A 1 92 ? 16.897 10.240 7.110 1.00 62.38 92 GLY A CA 1
ATOM 720 C C . GLY A 1 92 ? 17.719 9.018 6.711 1.00 62.38 92 GLY A C 1
ATOM 721 O O . GLY A 1 92 ? 18.395 9.011 5.683 1.00 62.38 92 GLY A O 1
ATOM 722 N N . SER A 1 93 ? 17.670 7.970 7.535 1.00 64.75 93 SER A N 1
ATOM 723 C CA . SER A 1 93 ? 18.562 6.812 7.406 1.00 64.75 93 SER A CA 1
ATOM 724 C C . SER A 1 93 ? 18.415 6.046 6.088 1.00 64.75 93 SER A C 1
ATOM 726 O O . SER A 1 93 ? 19.400 5.487 5.618 1.00 64.75 93 SER A O 1
ATOM 728 N N . LEU A 1 94 ? 17.235 6.031 5.455 1.00 66.75 94 LEU A N 1
ATOM 729 C CA . LEU A 1 94 ? 17.050 5.367 4.158 1.00 66.75 94 LEU A CA 1
ATOM 730 C C . LEU A 1 94 ? 17.630 6.189 2.997 1.00 66.75 94 LEU A C 1
ATOM 732 O O . LEU A 1 94 ? 18.216 5.608 2.083 1.00 66.75 94 LEU A O 1
ATOM 736 N N . ALA A 1 95 ? 17.538 7.523 3.043 1.00 67.25 95 ALA A N 1
ATOM 737 C CA . ALA A 1 95 ? 18.223 8.379 2.076 1.00 67.25 95 ALA A CA 1
ATOM 738 C C . ALA A 1 95 ? 19.749 8.253 2.202 1.00 67.25 95 ALA A C 1
ATOM 740 O O . ALA A 1 95 ? 20.437 8.138 1.189 1.00 67.25 95 ALA A O 1
ATOM 741 N N . GLU A 1 96 ? 20.275 8.213 3.430 1.00 75.00 96 GLU A N 1
ATOM 742 C CA . GLU A 1 96 ? 21.705 8.007 3.693 1.00 75.00 96 GLU A CA 1
ATOM 743 C C . GLU A 1 96 ? 22.197 6.607 3.284 1.00 75.00 96 GLU A C 1
ATOM 745 O O . GLU A 1 96 ? 23.300 6.490 2.749 1.00 75.00 96 GLU A O 1
ATOM 750 N N . ALA A 1 97 ? 21.394 5.558 3.493 1.00 73.50 97 ALA A N 1
ATOM 751 C CA . ALA A 1 97 ? 21.788 4.176 3.212 1.00 73.50 97 ALA A CA 1
ATOM 752 C C . ALA A 1 97 ? 21.586 3.735 1.752 1.00 73.50 97 ALA A C 1
ATOM 754 O O . ALA A 1 97 ? 22.335 2.883 1.274 1.00 73.50 97 ALA A O 1
ATOM 755 N N . PHE A 1 98 ? 20.602 4.297 1.038 1.00 74.69 98 PHE A N 1
ATOM 756 C CA . PHE A 1 98 ? 20.224 3.841 -0.306 1.00 74.69 98 PHE A CA 1
ATOM 757 C C . PHE A 1 98 ? 20.229 4.961 -1.350 1.00 74.69 98 PHE A C 1
ATOM 759 O O . PHE A 1 98 ? 20.963 4.859 -2.332 1.00 74.69 98 PHE A O 1
ATOM 766 N N . SER A 1 99 ? 19.482 6.050 -1.148 1.00 76.81 99 SER A N 1
ATOM 767 C CA . SER A 1 99 ? 19.312 7.079 -2.190 1.00 76.81 99 SER A CA 1
ATOM 768 C C . SER A 1 99 ? 20.611 7.821 -2.521 1.00 76.81 99 SER A C 1
ATOM 770 O O . SER A 1 99 ? 20.987 7.925 -3.688 1.00 76.81 99 SER A O 1
ATOM 772 N N . ILE A 1 100 ? 21.335 8.308 -1.508 1.00 84.94 100 ILE A N 1
ATOM 773 C CA . ILE A 1 100 ? 22.608 9.015 -1.701 1.00 84.94 100 ILE A CA 1
ATOM 774 C C . ILE A 1 100 ? 23.682 8.061 -2.256 1.00 84.94 100 ILE A C 1
ATOM 776 O O . ILE A 1 100 ? 24.329 8.434 -3.237 1.00 84.94 100 ILE A O 1
ATOM 780 N N . PRO A 1 101 ? 23.858 6.825 -1.740 1.00 87.44 101 PRO A N 1
ATOM 781 C CA . PRO A 1 101 ? 24.792 5.872 -2.328 1.00 87.44 101 PRO A CA 1
ATOM 782 C C . PRO A 1 101 ? 24.466 5.470 -3.770 1.00 87.44 101 PRO A C 1
ATOM 784 O O . PRO A 1 101 ? 25.412 5.308 -4.537 1.00 87.44 101 PRO A O 1
ATOM 787 N N . ILE A 1 102 ? 23.191 5.368 -4.172 1.00 85.38 102 ILE A N 1
ATOM 788 C CA . ILE A 1 102 ? 22.797 5.146 -5.577 1.00 85.38 102 ILE A CA 1
ATOM 789 C C . ILE A 1 102 ? 23.203 6.341 -6.447 1.00 85.38 102 ILE A C 1
ATOM 791 O O . ILE A 1 102 ? 23.869 6.145 -7.463 1.00 85.38 102 ILE A O 1
ATOM 795 N N . LEU A 1 103 ? 22.892 7.576 -6.033 1.00 86.12 103 LEU A N 1
ATOM 796 C CA . LEU A 1 103 ? 23.300 8.777 -6.775 1.00 86.12 103 LEU A CA 1
ATOM 797 C C . LEU A 1 103 ? 24.830 8.864 -6.923 1.00 86.12 103 LEU A C 1
ATOM 799 O O . LEU A 1 103 ? 25.344 9.153 -8.001 1.00 86.12 103 LEU A O 1
ATOM 803 N N . GLN A 1 104 ? 25.565 8.577 -5.848 1.00 91.50 104 GLN A N 1
ATOM 804 C CA . GLN A 1 104 ? 27.022 8.696 -5.807 1.00 91.50 104 GLN A CA 1
ATOM 805 C C . GLN A 1 104 ? 27.771 7.552 -6.500 1.00 91.50 104 GLN A C 1
ATOM 807 O O . GLN A 1 104 ? 28.797 7.813 -7.119 1.00 91.50 104 GLN A O 1
ATOM 812 N N . ASN A 1 105 ? 27.319 6.300 -6.384 1.00 89.56 105 ASN A N 1
ATOM 813 C CA . ASN A 1 105 ? 28.020 5.145 -6.958 1.00 89.56 105 ASN A CA 1
ATOM 814 C C . ASN A 1 105 ? 27.496 4.777 -8.351 1.00 89.56 105 ASN A C 1
ATOM 816 O O . ASN A 1 105 ? 28.304 4.489 -9.222 1.00 89.56 105 ASN A O 1
ATOM 820 N N . LEU A 1 106 ? 26.174 4.772 -8.557 1.00 87.75 106 LEU A N 1
ATOM 821 C CA . LEU A 1 106 ? 25.555 4.209 -9.762 1.00 87.75 106 LEU A CA 1
ATOM 822 C C . LEU A 1 106 ? 25.179 5.278 -10.799 1.00 87.75 106 LEU A C 1
ATOM 824 O O . LEU A 1 106 ? 25.434 5.083 -11.981 1.00 87.75 106 LEU A O 1
ATOM 828 N N . VAL A 1 107 ? 24.609 6.412 -10.372 1.00 88.19 107 VAL A N 1
ATOM 829 C CA . VAL A 1 107 ? 24.157 7.465 -11.304 1.00 88.19 107 VAL A CA 1
ATOM 830 C C . VAL A 1 107 ? 25.317 8.335 -11.791 1.00 88.19 107 VAL A C 1
ATOM 832 O O . VAL A 1 107 ? 25.467 8.537 -12.993 1.00 88.19 107 VAL A O 1
ATOM 835 N N . TYR A 1 108 ? 26.148 8.847 -10.875 1.00 92.50 108 TYR A N 1
ATOM 836 C CA . TYR A 1 108 ? 27.182 9.839 -11.206 1.00 92.50 108 TYR A CA 1
ATOM 837 C C . TYR A 1 108 ? 28.635 9.354 -11.113 1.00 92.50 108 TYR A C 1
ATOM 839 O O . TYR A 1 108 ? 29.524 10.137 -11.451 1.00 92.50 108 TYR A O 1
ATOM 847 N N . ASP A 1 109 ? 28.891 8.126 -10.636 1.00 91.81 109 ASP A N 1
ATOM 848 C CA . ASP A 1 109 ? 30.239 7.590 -10.333 1.00 91.81 109 ASP A CA 1
ATOM 849 C C . ASP A 1 109 ? 31.157 8.639 -9.656 1.00 91.81 109 ASP A C 1
ATOM 851 O O . ASP A 1 109 ? 32.278 8.952 -10.066 1.00 91.81 109 ASP A O 1
ATOM 855 N N . ASN A 1 110 ? 30.610 9.288 -8.628 1.00 92.31 110 ASN A N 1
ATOM 856 C CA . ASN A 1 110 ? 31.225 10.400 -7.926 1.00 92.31 110 ASN A CA 1
ATOM 857 C C . ASN A 1 110 ? 30.826 10.386 -6.446 1.00 92.31 110 ASN A C 1
ATOM 859 O O . ASN A 1 110 ? 29.836 10.987 -6.031 1.00 92.31 110 ASN A O 1
ATOM 863 N N . LEU A 1 111 ? 31.680 9.783 -5.618 1.00 90.81 111 LEU A N 1
ATOM 864 C CA . LEU A 1 111 ? 31.530 9.746 -4.156 1.00 90.81 111 LEU A CA 1
ATOM 865 C C . LEU A 1 111 ? 31.576 11.122 -3.471 1.00 90.81 111 LEU A C 1
ATOM 867 O O . LEU A 1 111 ? 31.329 11.201 -2.275 1.00 90.81 111 LEU A O 1
ATOM 871 N N . SER A 1 112 ? 31.939 12.189 -4.190 1.00 91.62 112 SER A N 1
ATOM 872 C CA . SER A 1 112 ? 31.885 13.575 -3.697 1.00 91.62 112 SER A CA 1
ATOM 873 C C . SER A 1 112 ? 30.695 14.358 -4.267 1.00 91.62 112 SER A C 1
ATOM 875 O O . SER A 1 112 ? 30.657 15.580 -4.130 1.00 91.62 112 SER A O 1
ATOM 877 N N . TYR A 1 113 ? 29.751 13.694 -4.946 1.00 91.00 113 TYR A N 1
ATOM 878 C CA . TYR A 1 113 ? 28.527 14.328 -5.426 1.00 91.00 113 TYR A CA 1
ATOM 879 C C . TYR A 1 113 ? 27.666 14.776 -4.239 1.00 91.00 113 TYR A C 1
ATOM 881 O O . TYR A 1 113 ? 27.365 13.990 -3.337 1.00 91.00 113 TYR A O 1
ATOM 889 N N . ASP A 1 114 ? 27.289 16.053 -4.252 1.00 88.31 114 ASP A N 1
ATOM 890 C CA . ASP A 1 114 ? 26.443 16.678 -3.242 1.00 88.31 114 ASP A CA 1
ATOM 891 C C . ASP A 1 114 ? 24.972 16.467 -3.610 1.00 88.31 114 ASP A C 1
ATOM 893 O O . ASP A 1 114 ? 24.419 17.168 -4.461 1.00 88.31 114 ASP A O 1
ATOM 897 N N . SER A 1 115 ? 24.323 15.507 -2.952 1.00 80.56 115 SER A N 1
ATOM 898 C CA . SER A 1 115 ? 22.915 15.176 -3.187 1.00 80.56 115 SER A CA 1
ATOM 899 C C . SER A 1 115 ? 21.946 16.322 -2.879 1.00 80.56 115 SER A C 1
ATOM 901 O O . SER A 1 115 ? 20.814 16.285 -3.351 1.00 80.56 115 SER A O 1
ATOM 903 N N . SER A 1 116 ? 22.363 17.362 -2.143 1.00 80.75 116 SER A N 1
ATOM 904 C CA . SER A 1 116 ? 21.542 18.568 -1.949 1.00 80.75 116 SER A CA 1
ATOM 905 C C . SER A 1 116 ? 21.449 19.447 -3.205 1.00 80.75 116 SER A C 1
ATOM 907 O O . SER A 1 116 ? 20.623 20.358 -3.258 1.00 80.75 116 SER A O 1
ATOM 909 N N . THR A 1 117 ? 22.263 19.157 -4.228 1.00 84.31 117 THR A N 1
ATOM 910 C CA . THR A 1 117 ? 22.238 19.825 -5.538 1.00 84.31 117 THR A CA 1
ATOM 911 C C . THR A 1 117 ? 21.401 19.099 -6.596 1.00 84.31 117 THR A C 1
ATOM 913 O O . THR A 1 117 ? 21.309 19.597 -7.715 1.00 84.31 117 THR A O 1
ATOM 916 N N . PHE A 1 118 ? 20.781 17.961 -6.258 1.00 74.81 118 PHE A N 1
ATOM 917 C CA . PHE A 1 118 ? 19.947 17.185 -7.180 1.00 74.81 118 PHE A CA 1
ATOM 918 C C . PHE A 1 118 ? 18.661 17.943 -7.553 1.00 74.81 118 PHE A C 1
ATOM 920 O O . PHE A 1 118 ? 17.839 18.257 -6.688 1.00 74.81 118 PHE A O 1
ATOM 927 N N . ASP A 1 119 ? 18.470 18.215 -8.845 1.00 69.50 119 ASP A N 1
ATOM 928 C CA . ASP A 1 119 ? 17.300 18.909 -9.382 1.00 69.50 119 ASP A CA 1
ATOM 929 C C . ASP A 1 119 ? 16.361 17.927 -10.101 1.00 69.50 119 ASP A C 1
ATOM 931 O O . ASP A 1 119 ? 16.633 17.451 -11.201 1.00 69.50 119 ASP A O 1
ATOM 935 N N . TRP A 1 120 ? 15.200 17.656 -9.501 1.00 55.50 120 TRP A N 1
ATOM 936 C CA . TRP A 1 120 ? 14.193 16.732 -10.045 1.00 55.50 120 TRP A CA 1
ATOM 937 C C . TRP A 1 120 ? 13.663 17.093 -11.443 1.00 55.50 120 TRP A C 1
ATOM 939 O O . TRP A 1 120 ? 13.074 16.241 -12.100 1.00 55.50 120 TRP A O 1
ATOM 949 N N . GLY A 1 121 ? 13.829 18.339 -11.900 1.00 48.25 121 GLY A N 1
ATOM 950 C CA . GLY A 1 121 ? 13.379 18.785 -13.219 1.00 48.25 121 GLY A CA 1
ATOM 951 C C . GLY A 1 121 ? 14.410 18.595 -14.334 1.00 48.25 121 GLY A C 1
ATOM 952 O O . GLY A 1 121 ? 14.076 18.834 -15.494 1.00 48.25 121 GLY A O 1
ATOM 953 N N . SER A 1 122 ? 15.649 18.219 -14.001 1.00 64.00 122 SER A N 1
ATOM 954 C CA . SER A 1 122 ? 16.759 18.128 -14.961 1.00 64.00 122 SER A CA 1
ATOM 955 C C . SER A 1 122 ? 17.751 16.986 -14.720 1.00 64.00 122 SER A C 1
ATOM 957 O O . SER A 1 122 ? 18.489 16.651 -15.639 1.00 64.00 122 SER A O 1
ATOM 959 N N . ASN A 1 123 ? 17.750 16.370 -13.535 1.00 71.88 123 ASN A N 1
ATOM 960 C CA . ASN A 1 123 ? 18.601 15.230 -13.184 1.00 71.88 123 ASN A CA 1
ATOM 961 C C . ASN A 1 123 ? 17.866 13.883 -13.152 1.00 71.88 123 ASN A C 1
ATOM 963 O O . ASN A 1 123 ? 18.507 12.857 -12.950 1.00 71.88 123 ASN A O 1
ATOM 967 N N . ILE A 1 124 ? 16.541 13.851 -13.339 1.00 69.44 124 ILE A N 1
ATOM 968 C CA . ILE A 1 124 ? 15.797 12.582 -13.331 1.00 69.44 124 ILE A CA 1
ATOM 969 C C . ILE A 1 124 ? 16.183 11.690 -14.521 1.00 69.44 124 ILE A C 1
ATOM 971 O O . ILE A 1 124 ? 16.411 10.502 -14.329 1.00 69.44 124 ILE A O 1
ATOM 975 N N . ASP A 1 125 ? 16.409 12.287 -15.697 1.00 72.06 125 ASP A N 1
ATOM 976 C CA . ASP A 1 125 ? 16.922 11.596 -16.887 1.00 72.06 125 ASP A CA 1
ATOM 977 C C . ASP A 1 125 ? 18.273 10.898 -16.602 1.00 72.06 125 ASP A C 1
ATOM 979 O O . ASP A 1 125 ? 18.501 9.789 -17.078 1.00 72.06 125 ASP A O 1
ATOM 983 N N . ASP A 1 126 ? 19.150 11.497 -15.774 1.00 78.50 126 ASP A N 1
ATOM 984 C CA . ASP A 1 126 ? 20.418 10.866 -15.367 1.00 78.50 126 ASP A CA 1
ATOM 985 C C . ASP A 1 126 ? 20.165 9.587 -14.546 1.00 78.50 126 ASP A C 1
ATOM 987 O O . ASP A 1 126 ? 20.916 8.617 -14.667 1.00 78.50 126 ASP A O 1
ATOM 991 N N . VAL A 1 127 ? 19.137 9.583 -13.688 1.00 71.88 127 VAL A N 1
ATOM 992 C CA . VAL A 1 127 ? 18.774 8.428 -12.853 1.00 71.88 127 VAL A CA 1
ATOM 993 C C . VAL A 1 127 ? 18.200 7.312 -13.720 1.00 71.88 127 VAL A C 1
ATOM 995 O O . VAL A 1 127 ? 18.647 6.173 -13.595 1.00 71.88 127 VAL A O 1
ATOM 998 N N . ASP A 1 128 ? 17.281 7.632 -14.629 1.00 70.75 128 ASP A N 1
ATOM 999 C CA . ASP A 1 128 ? 16.653 6.658 -15.525 1.00 70.75 128 ASP A CA 1
ATOM 1000 C C . ASP A 1 128 ? 17.699 5.999 -16.454 1.00 70.75 128 ASP A C 1
ATOM 1002 O O . ASP A 1 128 ? 17.777 4.768 -16.535 1.00 70.75 128 ASP A O 1
ATOM 1006 N N . ASP A 1 129 ? 18.565 6.800 -17.093 1.00 80.62 129 ASP A N 1
ATOM 1007 C CA . ASP A 1 129 ? 19.580 6.315 -18.042 1.00 80.62 129 ASP A CA 1
ATOM 1008 C C . ASP A 1 129 ? 20.720 5.525 -17.366 1.00 80.62 129 ASP A C 1
ATOM 1010 O O . ASP A 1 129 ? 21.212 4.549 -17.944 1.00 80.62 129 ASP A O 1
ATOM 1014 N N . ASN A 1 130 ? 21.168 5.928 -16.166 1.00 84.12 130 ASN A N 1
ATOM 1015 C CA . ASN A 1 130 ? 22.362 5.351 -15.525 1.00 84.12 130 ASN A CA 1
ATOM 1016 C C . ASN A 1 130 ? 22.057 4.357 -14.393 1.00 84.12 130 ASN A C 1
ATOM 1018 O O . ASN A 1 130 ? 22.873 3.472 -14.143 1.00 84.12 130 ASN A O 1
ATOM 1022 N N . ALA A 1 131 ? 20.905 4.458 -13.724 1.00 78.19 131 ALA A N 1
ATOM 1023 C CA . ALA A 1 131 ? 20.475 3.512 -12.691 1.00 78.19 131 ALA A CA 1
ATOM 1024 C C . ALA A 1 131 ? 19.244 2.698 -13.115 1.00 78.19 131 ALA A C 1
ATOM 1026 O O . ALA A 1 131 ? 19.272 1.473 -12.983 1.00 78.19 131 ALA A O 1
ATOM 1027 N N . GLY A 1 132 ? 18.207 3.330 -13.674 1.00 69.88 132 GLY A N 1
ATOM 1028 C CA . GLY A 1 132 ? 16.947 2.672 -14.046 1.00 69.88 132 GLY A CA 1
ATOM 1029 C C . GLY A 1 132 ? 17.150 1.456 -14.956 1.00 69.88 132 GLY A C 1
ATOM 1030 O O . GLY A 1 132 ? 16.638 0.371 -14.683 1.00 69.88 132 GLY A O 1
ATOM 1031 N N . VAL A 1 133 ? 18.050 1.562 -15.944 1.00 75.19 133 VAL A N 1
ATOM 1032 C CA . VAL A 1 133 ? 18.456 0.451 -16.840 1.00 75.19 133 VAL A CA 1
ATOM 1033 C C . VAL A 1 133 ? 19.041 -0.795 -16.144 1.00 75.19 133 VAL A C 1
ATOM 1035 O O . VAL A 1 133 ? 19.230 -1.827 -16.799 1.00 75.19 133 VAL A O 1
ATOM 1038 N N . PHE A 1 134 ? 19.368 -0.709 -14.853 1.00 68.69 134 PHE A N 1
ATOM 1039 C CA . PHE A 1 134 ? 19.836 -1.819 -14.020 1.00 68.69 134 PHE A CA 1
ATOM 1040 C C . PHE A 1 134 ? 18.866 -2.199 -12.899 1.00 68.69 134 PHE A C 1
ATOM 1042 O O . PHE A 1 134 ? 18.907 -3.352 -12.468 1.00 68.69 134 PHE A O 1
ATOM 1049 N N . ILE A 1 135 ? 18.074 -1.243 -12.392 1.00 68.50 135 ILE A N 1
ATOM 1050 C CA . ILE A 1 135 ? 17.342 -1.388 -11.124 1.00 68.50 135 ILE A CA 1
ATOM 1051 C C . ILE A 1 135 ? 15.807 -1.366 -11.263 1.00 68.50 135 ILE A C 1
ATOM 1053 O O . ILE A 1 135 ? 15.118 -1.772 -10.326 1.00 68.50 135 ILE A O 1
ATOM 1057 N N . ASP A 1 136 ? 15.265 -0.942 -12.410 1.00 69.69 136 ASP A N 1
ATOM 1058 C CA . ASP A 1 136 ? 13.819 -0.779 -12.598 1.00 69.69 136 ASP A CA 1
ATOM 1059 C C . ASP A 1 136 ? 13.127 -2.070 -13.053 1.00 69.69 136 ASP A C 1
ATOM 1061 O O . ASP A 1 136 ? 13.049 -2.404 -14.238 1.00 69.69 136 ASP A O 1
ATOM 1065 N N . GLU A 1 137 ? 12.501 -2.760 -12.103 1.00 72.19 137 GLU A N 1
ATOM 1066 C CA . GLU A 1 137 ? 11.671 -3.950 -12.346 1.00 72.19 137 GLU A CA 1
ATOM 1067 C C . GLU A 1 137 ? 10.237 -3.597 -12.793 1.00 72.19 137 GLU A C 1
ATOM 1069 O O . GLU A 1 137 ? 9.242 -4.095 -12.262 1.00 72.19 137 GLU A O 1
ATOM 1074 N N . THR A 1 138 ? 10.118 -2.698 -13.774 1.00 73.12 138 THR A N 1
ATOM 1075 C CA . THR A 1 138 ? 8.842 -2.127 -14.257 1.00 73.12 138 THR A CA 1
ATOM 1076 C C . THR A 1 138 ? 8.380 -2.690 -15.609 1.00 73.12 138 THR A C 1
ATOM 1078 O O . THR A 1 138 ? 7.351 -2.277 -16.148 1.00 73.12 138 THR A O 1
ATOM 1081 N N . SER A 1 139 ? 9.103 -3.666 -16.172 1.00 83.31 139 SER A N 1
ATOM 1082 C CA . SER A 1 139 ? 8.772 -4.277 -17.468 1.00 83.31 139 SER A CA 1
ATOM 1083 C C . SER A 1 139 ? 7.376 -4.908 -17.478 1.00 83.31 139 SER A C 1
ATOM 1085 O O . SER A 1 139 ? 7.027 -5.708 -16.612 1.00 83.31 139 SER A O 1
ATOM 1087 N N . THR A 1 140 ? 6.581 -4.599 -18.504 1.00 87.00 140 THR A N 1
ATOM 1088 C CA . THR A 1 140 ? 5.229 -5.156 -18.695 1.00 87.00 140 THR A CA 1
ATOM 1089 C C . THR A 1 140 ? 5.202 -6.448 -19.515 1.00 87.00 140 THR A C 1
ATOM 1091 O O . THR A 1 140 ? 4.176 -7.133 -19.538 1.00 87.00 140 THR A O 1
ATOM 1094 N N . ASP A 1 141 ? 6.315 -6.835 -20.153 1.00 90.12 141 ASP A N 1
ATOM 1095 C CA . ASP A 1 141 ? 6.386 -8.072 -20.938 1.00 90.12 141 ASP A CA 1
ATOM 1096 C C . ASP A 1 141 ? 6.582 -9.306 -20.047 1.00 90.12 141 ASP A C 1
ATOM 1098 O O . ASP A 1 141 ? 7.661 -9.888 -19.931 1.00 90.12 141 ASP A O 1
ATOM 1102 N N . LEU A 1 142 ? 5.484 -9.740 -19.431 1.00 91.31 142 LEU A N 1
ATOM 1103 C CA . LEU A 1 142 ? 5.411 -10.988 -18.673 1.00 91.31 142 LEU A CA 1
ATOM 1104 C C . LEU A 1 142 ? 4.985 -12.184 -19.548 1.00 91.31 142 LEU A C 1
ATOM 1106 O O . LEU A 1 142 ? 4.478 -13.180 -19.023 1.00 91.31 142 LEU A O 1
ATOM 1110 N N . THR A 1 143 ? 5.146 -12.112 -20.879 1.00 91.69 143 THR A N 1
ATOM 1111 C CA . THR A 1 143 ? 4.575 -13.103 -21.814 1.00 91.69 143 THR A CA 1
ATOM 1112 C C . THR A 1 143 ? 5.092 -14.508 -21.525 1.00 91.69 143 THR A C 1
ATOM 1114 O O . THR A 1 143 ? 4.299 -15.423 -21.306 1.00 91.69 143 THR A O 1
ATOM 1117 N N . ALA A 1 144 ? 6.412 -14.668 -21.401 1.00 90.00 144 ALA A N 1
ATOM 1118 C CA . ALA A 1 144 ? 7.032 -15.956 -21.087 1.00 90.00 144 ALA A CA 1
ATOM 1119 C C . ALA A 1 144 ? 6.578 -16.519 -19.724 1.00 90.00 144 ALA A C 1
ATOM 1121 O O . ALA A 1 144 ? 6.396 -17.729 -19.581 1.00 90.00 144 ALA A O 1
ATOM 1122 N N . PHE A 1 145 ? 6.342 -15.656 -18.728 1.00 87.81 145 PHE A N 1
ATOM 1123 C CA . PHE A 1 145 ? 5.837 -16.066 -17.414 1.00 87.81 145 PHE A CA 1
ATOM 1124 C C . PHE A 1 145 ? 4.380 -16.550 -17.490 1.00 87.81 145 PHE A C 1
ATOM 1126 O O . PHE A 1 145 ? 4.047 -17.593 -16.917 1.00 87.81 145 PHE A O 1
ATOM 1133 N N . ARG A 1 146 ? 3.519 -15.843 -18.237 1.00 91.25 146 ARG A N 1
ATOM 1134 C CA . ARG A 1 146 ? 2.123 -16.243 -18.478 1.00 91.25 146 ARG A CA 1
ATOM 1135 C C . ARG A 1 146 ? 2.043 -17.559 -19.257 1.00 91.25 146 ARG A C 1
ATOM 1137 O O . ARG A 1 146 ? 1.312 -18.458 -18.844 1.00 91.25 146 ARG A O 1
ATOM 1144 N N . GLU A 1 147 ? 2.814 -17.697 -20.337 1.00 89.19 147 GLU A N 1
ATOM 1145 C CA . GLU A 1 147 ? 2.856 -18.903 -21.180 1.00 89.19 147 GLU A CA 1
ATOM 1146 C C . GLU A 1 147 ? 3.396 -20.133 -20.436 1.00 89.19 147 GLU A C 1
ATOM 1148 O O . GLU A 1 147 ? 2.886 -21.238 -20.625 1.00 89.19 147 GLU A O 1
ATOM 1153 N N . ALA A 1 148 ? 4.351 -19.951 -19.518 1.00 87.62 148 ALA A N 1
ATOM 1154 C CA . ALA A 1 148 ? 4.824 -21.005 -18.617 1.00 87.62 148 ALA A CA 1
ATOM 1155 C C . ALA A 1 148 ? 3.786 -21.433 -17.552 1.00 87.62 148 ALA A C 1
ATOM 1157 O O . ALA A 1 148 ? 4.065 -22.308 -16.731 1.00 87.62 148 ALA A O 1
ATOM 1158 N N . GLY A 1 149 ? 2.593 -20.827 -17.539 1.00 86.31 149 GLY A N 1
ATOM 1159 C CA . GLY A 1 149 ? 1.536 -21.096 -16.565 1.00 86.31 149 GLY A CA 1
ATOM 1160 C C . GLY A 1 149 ? 1.735 -20.398 -15.217 1.00 86.31 149 GLY A C 1
ATOM 1161 O O . GLY A 1 149 ? 1.028 -20.729 -14.262 1.00 86.31 149 GLY A O 1
ATOM 1162 N N . GLY A 1 150 ? 2.658 -19.434 -15.135 1.00 86.19 150 GLY A N 1
ATOM 1163 C CA . GLY A 1 150 ? 3.002 -18.699 -13.921 1.00 86.19 150 GLY A CA 1
ATOM 1164 C C . GLY A 1 150 ? 1.800 -18.041 -13.241 1.00 86.19 150 GLY A C 1
ATOM 1165 O O . GLY A 1 150 ? 0.778 -17.745 -13.868 1.00 86.19 150 GLY A O 1
ATOM 1166 N N . LYS A 1 151 ? 1.911 -17.842 -11.926 1.00 88.38 151 LYS A N 1
ATOM 1167 C CA . LYS A 1 151 ? 0.915 -17.160 -11.092 1.00 88.38 151 LYS A CA 1
ATOM 1168 C C . LYS A 1 151 ? 1.648 -16.195 -10.171 1.00 88.38 151 LYS A C 1
ATOM 1170 O O . LYS A 1 151 ? 2.523 -16.617 -9.420 1.00 88.38 151 LYS A O 1
ATOM 1175 N N . MET A 1 152 ? 1.297 -14.918 -10.232 1.00 86.50 152 MET A N 1
ATOM 1176 C CA . MET A 1 152 ? 1.861 -13.865 -9.400 1.00 86.50 152 MET A CA 1
ATOM 1177 C C . MET A 1 152 ? 0.754 -13.260 -8.540 1.00 86.50 152 MET A C 1
ATOM 1179 O O . MET A 1 152 ? -0.281 -12.822 -9.048 1.00 86.50 152 MET A O 1
ATOM 1183 N N . LEU A 1 153 ? 0.971 -13.271 -7.226 1.00 82.88 153 LEU A N 1
ATOM 1184 C CA . LEU A 1 153 ? 0.158 -12.534 -6.270 1.00 82.88 153 LEU A CA 1
ATOM 1185 C C . LEU A 1 153 ? 1.013 -11.439 -5.660 1.00 82.88 153 LEU A C 1
ATOM 1187 O O . LEU A 1 153 ? 1.914 -11.725 -4.876 1.00 82.88 153 LEU A O 1
ATOM 1191 N N . VAL A 1 154 ? 0.693 -10.201 -6.011 1.00 80.31 154 VAL A N 1
ATOM 1192 C CA . VAL A 1 154 ? 1.206 -9.021 -5.323 1.00 80.31 154 VAL A CA 1
ATOM 1193 C C . VAL A 1 154 ? 0.231 -8.707 -4.193 1.00 80.31 154 VAL A C 1
ATOM 1195 O O . VAL A 1 154 ? -0.985 -8.794 -4.372 1.00 80.31 154 VAL A O 1
ATOM 1198 N N . SER A 1 155 ? 0.726 -8.374 -3.008 1.00 77.69 155 SER A N 1
ATOM 1199 C CA . SER A 1 155 ? -0.129 -7.963 -1.893 1.00 77.69 155 SER A CA 1
ATOM 1200 C C . SER A 1 155 ? 0.485 -6.775 -1.195 1.00 77.69 155 SER A C 1
ATOM 1202 O O . SER A 1 155 ? 1.664 -6.836 -0.868 1.00 77.69 155 SER A O 1
ATOM 1204 N N . GLN A 1 156 ? -0.327 -5.754 -0.948 1.00 74.00 156 GLN A N 1
ATOM 1205 C CA . GLN A 1 156 ? 0.153 -4.443 -0.563 1.00 74.00 156 GLN A CA 1
ATOM 1206 C C . GLN A 1 156 ? -0.627 -3.877 0.618 1.00 74.00 156 GLN A C 1
ATOM 1208 O O . GLN A 1 156 ? -1.851 -3.839 0.583 1.00 74.00 156 GLN A O 1
ATOM 1213 N N . GLY A 1 157 ? 0.062 -3.416 1.655 1.00 72.12 157 GLY A N 1
ATOM 1214 C CA . GLY A 1 157 ? -0.519 -2.611 2.722 1.00 72.12 157 GLY A CA 1
ATOM 1215 C C . GLY A 1 157 ? -0.923 -1.214 2.247 1.00 72.12 157 GLY A C 1
ATOM 1216 O O . GLY A 1 157 ? -0.118 -0.535 1.634 1.00 72.12 157 GLY A O 1
ATOM 1217 N N . TRP A 1 158 ? -2.145 -0.780 2.564 1.00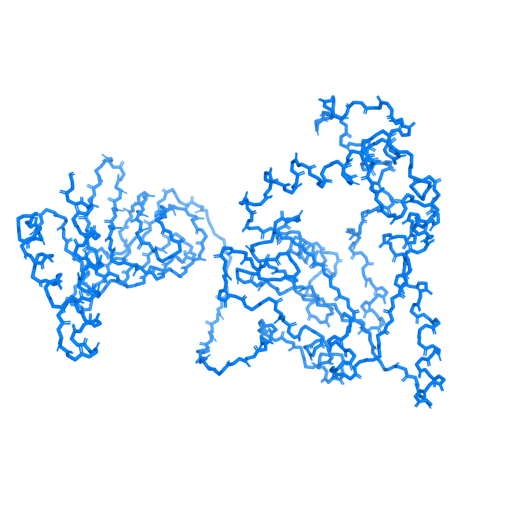 68.19 158 TRP A N 1
ATOM 1218 C CA . TRP A 1 158 ? -2.627 0.601 2.376 1.00 68.19 158 TRP A CA 1
ATOM 1219 C C . TRP A 1 158 ? -2.065 1.596 3.412 1.00 68.19 158 TRP A C 1
ATOM 1221 O O . TRP A 1 158 ? -2.574 2.708 3.496 1.00 68.19 158 TRP A O 1
ATOM 1231 N N . ALA A 1 159 ? -1.114 1.186 4.258 1.00 61.66 159 ALA A N 1
ATOM 1232 C CA . ALA A 1 159 ? -0.503 2.014 5.297 1.00 61.66 159 ALA A CA 1
ATOM 1233 C C . ALA A 1 159 ? 1.023 1.802 5.435 1.00 61.66 159 ALA A C 1
ATOM 1235 O O . ALA A 1 159 ? 1.579 1.786 6.533 1.00 61.66 159 ALA A O 1
ATOM 1236 N N . ASP A 1 160 ? 1.716 1.582 4.317 1.00 69.56 160 ASP A N 1
ATOM 1237 C CA . ASP A 1 160 ? 3.109 1.110 4.257 1.00 69.56 160 ASP A CA 1
ATOM 1238 C C . ASP A 1 160 ? 4.158 2.235 4.052 1.00 69.56 160 ASP A C 1
ATOM 1240 O O . ASP A 1 160 ? 4.150 2.898 3.027 1.00 69.56 160 ASP A O 1
ATOM 1244 N N . PRO A 1 161 ? 5.078 2.512 4.991 1.00 57.22 161 PRO A N 1
ATOM 1245 C CA . PRO A 1 161 ? 5.933 3.717 4.975 1.00 57.22 161 PRO A CA 1
ATOM 1246 C C . PRO A 1 161 ? 6.963 3.925 3.873 1.00 57.22 161 PRO A C 1
ATOM 1248 O O . PRO A 1 161 ? 7.458 5.048 3.790 1.00 57.22 161 PRO A O 1
ATOM 1251 N N . TYR A 1 162 ? 7.300 2.937 3.038 1.00 62.84 162 TYR A N 1
ATOM 1252 C CA . TYR A 1 162 ? 8.558 3.045 2.278 1.00 62.84 162 TYR A CA 1
ATOM 1253 C C . TYR A 1 162 ? 8.440 3.100 0.742 1.00 62.84 162 TYR A C 1
ATOM 1255 O O . TYR A 1 162 ? 9.291 3.746 0.133 1.00 62.84 162 TYR A O 1
ATOM 1263 N N . ASN A 1 163 ? 7.383 2.562 0.110 1.00 66.19 163 ASN A N 1
ATOM 1264 C CA . ASN A 1 163 ? 7.172 2.669 -1.360 1.00 66.19 163 ASN A CA 1
ATOM 1265 C C . ASN A 1 163 ? 5.782 3.313 -1.686 1.00 66.19 163 ASN A C 1
ATOM 1267 O O . ASN A 1 163 ? 5.110 3.708 -0.745 1.00 66.19 163 ASN A O 1
ATOM 1271 N N . ALA A 1 164 ? 5.286 3.413 -2.939 1.00 58.59 164 ALA A N 1
ATOM 1272 C CA . ALA A 1 164 ? 4.015 4.120 -3.294 1.00 58.59 164 ALA A CA 1
ATOM 1273 C C . ALA A 1 164 ? 2.787 3.212 -3.654 1.00 58.59 164 ALA A C 1
ATOM 1275 O O . ALA A 1 164 ? 2.875 2.438 -4.603 1.00 58.59 164 ALA A O 1
ATOM 1276 N N . ALA A 1 165 ? 1.668 3.213 -2.884 1.00 62.19 165 ALA A N 1
ATOM 1277 C CA . ALA A 1 165 ? 0.635 2.128 -2.833 1.00 62.19 165 ALA A CA 1
ATOM 1278 C C . ALA A 1 165 ? -0.147 1.923 -4.127 1.00 62.19 165 ALA A C 1
ATOM 1280 O O . ALA A 1 165 ? -0.797 0.896 -4.339 1.00 62.19 165 ALA A O 1
ATOM 1281 N N . THR A 1 166 ? -0.101 2.934 -4.978 1.00 62.38 166 THR A N 1
ATOM 1282 C CA . THR A 1 166 ? -0.697 2.926 -6.296 1.00 62.38 166 THR A CA 1
ATOM 1283 C C . THR A 1 166 ? 0.166 2.160 -7.297 1.00 62.38 166 THR A C 1
ATOM 1285 O O . THR A 1 166 ? -0.407 1.590 -8.214 1.00 62.38 166 THR A O 1
ATOM 1288 N N . LEU A 1 167 ? 1.485 2.007 -7.094 1.00 64.44 167 LEU A N 1
ATOM 1289 C CA . LEU A 1 167 ? 2.387 1.348 -8.054 1.00 64.44 167 LEU A CA 1
ATOM 1290 C C . LEU A 1 167 ? 1.957 -0.087 -8.419 1.00 64.44 167 LEU A C 1
ATOM 1292 O O . LEU A 1 167 ? 1.895 -0.382 -9.611 1.00 64.44 167 LEU A O 1
ATOM 1296 N N . PRO A 1 168 ? 1.561 -0.983 -7.485 1.00 73.38 168 PRO A N 1
ATOM 1297 C CA . PRO A 1 168 ? 1.018 -2.291 -7.865 1.00 73.38 168 PRO A CA 1
ATOM 1298 C C . PRO A 1 168 ? -0.289 -2.214 -8.669 1.00 73.38 168 PRO A C 1
ATOM 1300 O O . PRO A 1 168 ? -0.576 -3.111 -9.461 1.00 73.38 168 PRO A O 1
ATOM 1303 N N . ILE A 1 169 ? -1.095 -1.169 -8.458 1.00 75.56 169 ILE A N 1
ATOM 1304 C CA . ILE A 1 169 ? -2.371 -0.939 -9.152 1.00 75.56 169 ILE A CA 1
ATOM 1305 C C . ILE A 1 169 ? -2.106 -0.392 -10.561 1.00 75.56 169 ILE A C 1
ATOM 1307 O O . ILE A 1 169 ? -2.630 -0.927 -11.533 1.00 75.56 169 ILE A O 1
ATOM 1311 N N . GLU A 1 170 ? -1.243 0.613 -10.680 1.00 71.88 170 GLU A N 1
ATOM 1312 C CA . GLU A 1 170 ? -0.785 1.190 -11.945 1.00 71.88 170 GLU A CA 1
ATOM 1313 C C . GLU A 1 170 ? -0.104 0.122 -12.809 1.00 71.88 170 GLU A C 1
ATOM 1315 O O . GLU A 1 170 ? -0.440 -0.032 -13.980 1.00 71.88 170 GLU A O 1
ATOM 1320 N N . TYR A 1 171 ? 0.771 -0.700 -12.226 1.00 78.94 171 TYR A N 1
ATOM 1321 C CA . TYR A 1 171 ? 1.415 -1.810 -12.929 1.00 78.94 171 TYR A CA 1
ATOM 1322 C C . TYR A 1 171 ? 0.409 -2.891 -13.369 1.00 78.94 171 TYR A C 1
ATOM 1324 O O . TYR A 1 171 ? 0.514 -3.421 -14.475 1.00 78.94 171 TYR A O 1
ATOM 1332 N N . LEU A 1 172 ? -0.639 -3.174 -12.580 1.00 83.75 172 LEU A N 1
ATOM 1333 C CA . LEU A 1 172 ? -1.753 -4.028 -13.018 1.00 83.75 172 LEU A CA 1
ATOM 1334 C C . LEU A 1 172 ? -2.477 -3.440 -14.245 1.00 83.75 172 LEU A C 1
ATOM 1336 O O . LEU A 1 172 ? -2.816 -4.190 -15.161 1.00 83.75 172 LEU A O 1
ATOM 1340 N N . GLU A 1 173 ? -2.718 -2.129 -14.281 1.00 80.50 173 GLU A N 1
ATOM 1341 C CA . GLU A 1 173 ? -3.344 -1.446 -15.424 1.00 80.50 173 GLU A CA 1
ATOM 1342 C C . GLU A 1 173 ? -2.426 -1.437 -16.659 1.00 80.50 173 GLU A C 1
ATOM 1344 O O . GLU A 1 173 ? -2.878 -1.707 -17.775 1.00 80.50 173 GLU A O 1
ATOM 1349 N N . GLN A 1 174 ? -1.122 -1.227 -16.466 1.00 78.81 174 GLN A N 1
ATOM 1350 C CA . GLN A 1 174 ? -0.109 -1.325 -17.518 1.00 78.81 174 GLN A CA 1
ATOM 1351 C C . GLN A 1 174 ? -0.033 -2.746 -18.106 1.00 78.81 174 GLN A C 1
ATOM 1353 O O . GLN A 1 174 ? -0.026 -2.901 -19.329 1.00 78.81 174 GLN A O 1
ATOM 1358 N N . LEU A 1 175 ? -0.072 -3.791 -17.269 1.00 85.06 175 LEU A N 1
ATOM 1359 C CA . LEU A 1 175 ? -0.158 -5.186 -17.716 1.00 85.06 175 LEU A CA 1
ATOM 1360 C C . LEU A 1 175 ? -1.457 -5.465 -18.489 1.00 85.06 175 LEU A C 1
ATOM 1362 O O . LEU A 1 175 ? -1.419 -6.123 -19.528 1.00 85.06 175 LEU A O 1
ATOM 1366 N N . GLN A 1 176 ? -2.604 -4.952 -18.032 1.00 87.94 176 GLN A N 1
ATOM 1367 C CA . GLN A 1 176 ? -3.874 -5.081 -18.763 1.00 87.94 176 GLN A CA 1
ATOM 1368 C C . GLN A 1 176 ? -3.819 -4.405 -20.139 1.00 87.94 176 GLN A C 1
ATOM 1370 O O . GLN A 1 176 ? -4.344 -4.949 -21.112 1.00 87.94 176 GLN A O 1
ATOM 1375 N N . SER A 1 177 ? -3.147 -3.254 -20.234 1.00 84.44 177 SER A N 1
ATOM 1376 C CA . SER A 1 177 ? -2.893 -2.556 -21.497 1.00 84.44 177 SER A CA 1
ATOM 1377 C C . SER A 1 177 ? -1.997 -3.382 -22.429 1.00 84.44 177 SER A C 1
ATOM 1379 O O . SER A 1 177 ? -2.385 -3.655 -23.566 1.00 84.44 177 SER A O 1
ATOM 1381 N N . PHE A 1 178 ? -0.853 -3.871 -21.932 1.00 93.06 178 PHE A N 1
ATOM 1382 C CA . PHE A 1 178 ? 0.102 -4.688 -22.693 1.00 93.06 178 PHE A CA 1
ATOM 1383 C C . PHE A 1 178 ? -0.532 -5.980 -23.238 1.00 93.06 178 PHE A C 1
ATOM 1385 O O . PHE A 1 178 ? -0.400 -6.296 -24.420 1.00 93.06 178 PHE A O 1
ATOM 1392 N N . PHE A 1 179 ? -1.277 -6.708 -22.400 1.00 91.00 179 PHE A N 1
ATOM 1393 C CA . PHE A 1 179 ? -1.954 -7.950 -22.791 1.00 91.00 179 PHE A CA 1
ATOM 1394 C C . PHE A 1 179 ? -3.314 -7.743 -23.482 1.00 91.00 179 PHE A C 1
ATOM 1396 O O . PHE A 1 179 ? -3.957 -8.725 -23.861 1.00 91.00 179 PHE A O 1
ATOM 1403 N N . GLY A 1 180 ? -3.764 -6.496 -23.660 1.00 90.19 180 GLY A N 1
ATOM 1404 C CA . GLY A 1 180 ? -5.006 -6.158 -24.359 1.00 90.19 180 GLY A CA 1
ATOM 1405 C C . GLY A 1 180 ? -6.291 -6.626 -23.663 1.00 90.19 180 GLY A C 1
ATOM 1406 O O . GLY A 1 180 ? -7.287 -6.887 -24.341 1.00 90.19 180 GLY A O 1
ATOM 1407 N N . GLY A 1 181 ? -6.293 -6.770 -22.334 1.00 85.81 181 GLY A N 1
ATOM 1408 C CA . GLY A 1 181 ? -7.463 -7.227 -21.584 1.00 85.81 181 GLY A CA 1
ATOM 1409 C C . GLY A 1 181 ? -7.148 -7.792 -20.201 1.00 85.81 181 GLY A C 1
ATOM 1410 O O . GLY A 1 181 ? -6.190 -7.392 -19.547 1.00 85.81 181 GLY A O 1
ATOM 1411 N N . ASP A 1 182 ? -7.985 -8.724 -19.738 1.00 85.50 182 ASP A N 1
ATOM 1412 C CA . ASP A 1 182 ? -7.832 -9.323 -18.411 1.00 85.50 182 ASP A CA 1
ATOM 1413 C C . ASP A 1 182 ? -6.541 -10.163 -18.292 1.00 85.50 182 ASP A C 1
ATOM 1415 O O . ASP A 1 182 ? -6.233 -11.019 -19.130 1.00 85.50 182 ASP A O 1
ATOM 1419 N N . VAL A 1 183 ? -5.810 -9.911 -17.206 1.00 90.06 183 VAL A N 1
ATOM 1420 C CA . VAL A 1 183 ? -4.581 -10.608 -16.782 1.00 90.06 183 VAL A CA 1
ATOM 1421 C C . VAL A 1 183 ? -4.798 -11.433 -15.512 1.00 90.06 183 VAL A C 1
ATOM 1423 O O . VAL A 1 183 ? -3.879 -12.065 -14.987 1.00 90.06 183 VAL A O 1
ATOM 1426 N N . SER A 1 184 ? -6.025 -11.438 -14.988 1.00 86.81 184 SER A N 1
ATOM 1427 C CA . SER A 1 184 ? -6.357 -11.994 -13.680 1.00 86.81 184 SER A CA 1
ATOM 1428 C C . SER A 1 184 ? -6.322 -13.530 -13.604 1.00 86.81 184 SER A C 1
ATOM 1430 O O . SER A 1 184 ? -6.519 -14.099 -12.524 1.00 86.81 184 SER A O 1
ATOM 1432 N N . ASP A 1 185 ? -6.031 -14.194 -14.727 1.00 87.00 185 ASP A N 1
ATOM 1433 C CA . ASP A 1 185 ? -5.660 -15.605 -14.878 1.00 87.00 185 ASP A CA 1
ATOM 1434 C C . ASP A 1 185 ? -4.211 -15.908 -14.460 1.00 87.00 185 ASP A C 1
ATOM 1436 O O . ASP A 1 185 ? -3.899 -17.063 -14.152 1.00 87.00 185 ASP A O 1
ATOM 1440 N N . PHE A 1 186 ? -3.325 -14.904 -14.421 1.00 90.44 186 PHE A N 1
ATOM 1441 C CA . PHE A 1 186 ? -1.920 -15.082 -14.034 1.00 90.44 186 PHE A CA 1
ATOM 1442 C C . PHE A 1 186 ? -1.363 -14.021 -13.078 1.00 90.44 186 PHE A C 1
ATOM 1444 O O . PHE A 1 186 ? -0.414 -14.329 -12.362 1.00 90.44 186 PHE A O 1
ATOM 1451 N N . PHE A 1 187 ? -1.965 -12.835 -12.980 1.00 88.44 187 PHE A N 1
ATOM 1452 C CA . PHE A 1 187 ? -1.511 -11.752 -12.106 1.00 88.44 187 PHE A CA 1
ATOM 1453 C C . PHE A 1 187 ? -2.691 -11.156 -11.319 1.00 88.44 187 PHE A C 1
ATOM 1455 O O . PHE A 1 187 ? -3.702 -10.781 -11.907 1.00 88.44 187 PHE A O 1
ATOM 1462 N N . ASN A 1 188 ? -2.601 -11.069 -9.986 1.00 85.00 188 ASN A N 1
ATOM 1463 C CA . ASN A 1 188 ? -3.585 -10.342 -9.166 1.00 85.00 188 ASN A CA 1
ATOM 1464 C C . ASN A 1 188 ? -2.901 -9.539 -8.051 1.00 85.00 188 ASN A C 1
ATOM 1466 O O . ASN A 1 188 ? -1.891 -9.970 -7.493 1.00 85.00 188 ASN A O 1
ATOM 1470 N N . VAL A 1 189 ? -3.522 -8.413 -7.692 1.00 80.31 189 VAL A N 1
ATOM 1471 C CA . VAL A 1 189 ? -3.092 -7.510 -6.616 1.00 80.31 189 VAL A CA 1
ATOM 1472 C C . VAL A 1 189 ? -4.082 -7.580 -5.454 1.00 80.31 189 VAL A C 1
ATOM 1474 O O . VAL A 1 189 ? -5.295 -7.502 -5.657 1.00 80.31 189 VAL A O 1
ATOM 1477 N N . PHE A 1 190 ? -3.572 -7.700 -4.229 1.00 80.69 190 PHE A N 1
ATOM 1478 C CA . PHE A 1 190 ? -4.353 -7.701 -2.994 1.00 80.69 190 PHE A CA 1
ATOM 1479 C C . PHE A 1 190 ? -3.965 -6.544 -2.082 1.00 80.69 190 PHE A C 1
ATOM 1481 O O . PHE A 1 190 ? -3.027 -6.660 -1.296 1.00 80.69 190 PHE A O 1
ATOM 1488 N N . MET A 1 191 ? -4.736 -5.460 -2.135 1.00 76.50 191 MET A N 1
ATOM 1489 C CA . MET A 1 191 ? -4.590 -4.367 -1.177 1.00 76.50 191 MET A CA 1
ATOM 1490 C C . MET A 1 191 ? -5.123 -4.773 0.211 1.00 76.50 191 MET A C 1
ATOM 1492 O O . MET A 1 191 ? -6.187 -5.390 0.326 1.00 76.50 191 MET A O 1
ATOM 1496 N N . VAL A 1 192 ? -4.397 -4.407 1.264 1.00 73.94 192 VAL A N 1
ATOM 1497 C CA . VAL A 1 192 ? -4.632 -4.731 2.676 1.00 73.94 192 VAL A CA 1
ATOM 1498 C C . VAL A 1 192 ? -4.896 -3.423 3.433 1.00 73.94 192 VAL A C 1
ATOM 1500 O O . VAL A 1 192 ? -3.950 -2.685 3.709 1.00 73.94 192 VAL A O 1
ATOM 1503 N N . PRO A 1 193 ? -6.157 -3.110 3.787 1.00 69.19 193 PRO A N 1
ATOM 1504 C CA . PRO A 1 193 ? -6.491 -1.932 4.591 1.00 69.19 193 PRO A CA 1
ATOM 1505 C C . PRO A 1 193 ? -5.703 -1.904 5.909 1.00 69.19 193 PRO A C 1
ATOM 1507 O O . PRO A 1 193 ? -5.724 -2.889 6.645 1.00 69.19 193 PRO A O 1
ATOM 1510 N N . GLY A 1 194 ? -4.985 -0.806 6.173 1.00 62.84 194 GLY A N 1
ATOM 1511 C CA . GLY A 1 194 ? -4.127 -0.622 7.355 1.00 62.84 194 GLY A CA 1
ATOM 1512 C C . GLY A 1 194 ? -2.919 -1.573 7.468 1.00 62.84 194 GLY A C 1
ATOM 1513 O O . GLY A 1 194 ? -2.294 -1.655 8.523 1.00 62.84 194 GLY A O 1
ATOM 1514 N N . GLY A 1 195 ? -2.580 -2.323 6.412 1.00 71.19 195 GLY A N 1
ATOM 1515 C CA . GLY A 1 195 ? -1.332 -3.092 6.363 1.00 71.19 195 GLY A CA 1
ATOM 1516 C C . GLY A 1 195 ? -0.130 -2.158 6.213 1.00 71.19 195 GLY A C 1
ATOM 1517 O O . GLY A 1 195 ? -0.211 -1.201 5.452 1.00 71.19 195 GLY A O 1
ATOM 1518 N N . GLY A 1 196 ? 0.967 -2.436 6.915 1.00 68.88 196 GLY A N 1
ATOM 1519 C CA . GLY A 1 196 ? 2.197 -1.640 6.871 1.00 68.88 196 GLY A CA 1
ATOM 1520 C C . GLY A 1 196 ? 3.316 -2.316 6.078 1.00 68.88 196 GLY A C 1
ATOM 1521 O O . GLY A 1 196 ? 3.118 -3.376 5.479 1.00 68.88 196 GLY A O 1
ATOM 1522 N N . HIS A 1 197 ? 4.520 -1.744 6.128 1.00 71.38 197 HIS A N 1
ATOM 1523 C CA . HIS A 1 197 ? 5.684 -2.322 5.458 1.00 71.38 197 HIS A CA 1
ATOM 1524 C C . HIS A 1 197 ? 6.070 -3.660 6.094 1.00 71.38 197 HIS A C 1
ATOM 1526 O O . HIS A 1 197 ? 6.419 -3.735 7.272 1.00 71.38 197 HIS A O 1
ATOM 1532 N N . CYS A 1 198 ? 5.996 -4.736 5.316 1.00 69.88 198 CYS A N 1
ATOM 1533 C CA . CYS A 1 198 ? 6.300 -6.112 5.731 1.00 69.88 198 CYS A CA 1
ATOM 1534 C C . CYS A 1 198 ? 5.487 -6.639 6.927 1.00 69.88 198 CYS A C 1
ATOM 1536 O O . CYS A 1 198 ? 5.813 -7.682 7.499 1.00 69.88 198 CYS A O 1
ATOM 1538 N N . GLY A 1 199 ? 4.409 -5.943 7.299 1.00 68.25 199 GLY A N 1
ATOM 1539 C CA . GLY A 1 199 ? 3.786 -6.118 8.602 1.00 68.25 199 GLY A CA 1
ATOM 1540 C C . GLY A 1 199 ? 2.467 -5.374 8.781 1.00 68.25 199 GLY A C 1
ATOM 1541 O O . GLY A 1 199 ? 1.739 -5.082 7.836 1.00 68.25 199 GLY A O 1
ATOM 1542 N N . GLY A 1 200 ? 2.126 -5.117 10.041 1.00 67.31 200 GLY A N 1
ATOM 1543 C CA . GLY A 1 200 ? 1.015 -4.246 10.414 1.00 67.31 200 GLY A CA 1
ATOM 1544 C C . GLY A 1 200 ? 1.561 -2.838 10.591 1.00 67.31 200 GLY A C 1
ATOM 1545 O O . GLY A 1 200 ? 2.683 -2.686 11.074 1.00 67.31 200 GLY A O 1
ATOM 1546 N N . ALA A 1 201 ? 0.800 -1.825 10.194 1.00 68.25 201 ALA A N 1
ATOM 1547 C CA . ALA A 1 201 ? 1.195 -0.449 10.449 1.00 68.25 201 ALA A CA 1
ATOM 1548 C C . ALA A 1 201 ? 1.079 -0.134 11.949 1.00 68.25 201 ALA A C 1
ATOM 1550 O O . ALA A 1 201 ? 0.161 -0.601 12.628 1.00 68.25 201 ALA A O 1
ATOM 1551 N N . SER A 1 202 ? 1.998 0.683 12.462 1.00 67.06 202 SER A N 1
ATOM 1552 C CA . SER A 1 202 ? 2.028 1.141 13.858 1.00 67.06 202 SER A CA 1
ATOM 1553 C C . SER A 1 202 ? 0.745 1.894 14.254 1.00 67.06 202 SER A C 1
ATOM 1555 O O . SER A 1 202 ? 0.255 1.745 15.374 1.00 67.06 202 SER A O 1
ATOM 1557 N N . SER A 1 203 ? 0.151 2.614 13.300 1.00 59.22 203 SER A N 1
ATOM 1558 C CA . SER A 1 203 ? -1.151 3.291 13.376 1.00 59.22 203 SER A CA 1
ATOM 1559 C C . SER A 1 203 ? -2.370 2.355 13.340 1.00 59.22 203 SER A C 1
ATOM 1561 O O . SER A 1 203 ? -3.451 2.753 13.768 1.00 59.22 203 SER A O 1
ATOM 1563 N N . TYR A 1 204 ? -2.216 1.104 12.890 1.00 61.88 204 TYR A N 1
ATOM 1564 C CA . TYR A 1 204 ? -3.306 0.132 12.727 1.00 61.88 204 TYR A CA 1
ATOM 1565 C C . TYR A 1 204 ? -2.996 -1.206 13.436 1.00 61.88 204 TYR A C 1
ATOM 1567 O O . TYR A 1 204 ? -2.957 -2.261 12.796 1.00 61.88 204 TYR A O 1
ATOM 1575 N N . PRO A 1 205 ? -2.820 -1.221 14.775 1.00 65.00 205 PRO A N 1
ATOM 1576 C CA . PRO A 1 205 ? -2.381 -2.405 15.528 1.00 65.00 205 PRO A CA 1
ATOM 1577 C C . PRO A 1 205 ? -3.380 -3.578 15.511 1.00 65.00 205 PRO A C 1
ATOM 1579 O O . PRO A 1 205 ? -3.033 -4.701 15.879 1.00 65.00 205 PRO A O 1
ATOM 1582 N N . SER A 1 206 ? -4.625 -3.334 15.096 1.00 66.38 206 SER A N 1
ATOM 1583 C CA . SER A 1 206 ? -5.661 -4.351 14.887 1.00 66.38 206 SER A CA 1
ATOM 1584 C C . SER A 1 206 ? -5.531 -5.089 13.547 1.00 66.38 206 SER A C 1
ATOM 1586 O O . SER A 1 206 ? -6.132 -6.156 13.382 1.00 66.38 206 SER A O 1
ATOM 1588 N N . VAL A 1 207 ? -4.748 -4.566 12.595 1.00 63.28 207 VAL A N 1
ATOM 1589 C CA . VAL A 1 207 ? -4.528 -5.195 11.289 1.00 63.28 207 VAL A CA 1
ATOM 1590 C C . VAL A 1 207 ? -3.440 -6.269 11.407 1.00 63.28 207 VAL A C 1
ATOM 1592 O O . VAL A 1 207 ? -2.326 -5.985 11.851 1.00 63.28 207 VAL A O 1
ATOM 1595 N N . PRO A 1 208 ? -3.715 -7.527 11.011 1.00 62.47 208 PRO A N 1
ATOM 1596 C CA . PRO A 1 208 ? -2.748 -8.606 11.154 1.00 62.47 208 PRO A CA 1
ATOM 1597 C C . PRO A 1 208 ? -1.475 -8.359 10.344 1.00 62.47 208 PRO A C 1
ATOM 1599 O O . PRO A 1 208 ? -1.504 -8.347 9.117 1.00 62.47 208 PRO A O 1
ATOM 1602 N N . ALA A 1 209 ? -0.328 -8.312 11.021 1.00 57.69 209 ALA A N 1
ATOM 1603 C CA . ALA A 1 209 ? 0.972 -8.171 10.366 1.00 57.69 209 ALA A CA 1
ATOM 1604 C C . ALA A 1 209 ? 1.346 -9.329 9.418 1.00 57.69 209 ALA A C 1
ATOM 1606 O O . ALA A 1 209 ? 2.329 -9.245 8.692 1.00 57.69 209 ALA A O 1
ATOM 1607 N N . LYS A 1 210 ? 0.598 -10.441 9.429 1.00 63.72 210 LYS A N 1
ATOM 1608 C CA . LYS A 1 210 ? 0.887 -11.637 8.628 1.00 63.72 210 LYS A CA 1
ATOM 1609 C C . LYS A 1 210 ? -0.344 -12.107 7.860 1.00 63.72 210 LYS A C 1
ATOM 1611 O O . LYS A 1 210 ? -1.369 -12.473 8.442 1.00 63.72 210 LYS A O 1
ATOM 1616 N N . HIS A 1 211 ? -0.191 -12.170 6.542 1.00 68.06 211 HIS A N 1
ATOM 1617 C CA . HIS A 1 211 ? -1.197 -12.632 5.591 1.00 68.06 211 HIS A CA 1
ATOM 1618 C C . HIS A 1 211 ? -0.754 -13.970 4.989 1.00 68.06 211 HIS A C 1
ATOM 1620 O O . HIS A 1 211 ? 0.412 -14.140 4.642 1.00 68.06 211 HIS A O 1
ATOM 1626 N N . ARG A 1 212 ? -1.665 -14.943 4.847 1.00 67.56 212 ARG A N 1
ATOM 1627 C CA . ARG A 1 212 ? -1.334 -16.299 4.353 1.00 67.56 212 ARG A CA 1
ATOM 1628 C C . ARG A 1 212 ? -1.204 -16.368 2.825 1.00 67.56 212 ARG A C 1
ATOM 1630 O O . ARG A 1 212 ? -1.850 -17.188 2.173 1.00 67.56 212 ARG A O 1
ATOM 1637 N N . VAL A 1 213 ? -0.390 -15.477 2.258 1.00 71.06 213 VAL A N 1
ATOM 1638 C CA . VAL A 1 213 ? -0.246 -15.265 0.805 1.00 71.06 213 VAL A CA 1
ATOM 1639 C C . VAL A 1 213 ? 0.254 -16.516 0.098 1.00 71.06 213 VAL A C 1
ATOM 1641 O O . VAL A 1 213 ? -0.301 -16.897 -0.927 1.00 71.06 213 VAL A O 1
ATOM 1644 N N . ILE A 1 214 ? 1.193 -17.233 0.721 1.00 72.94 214 ILE A N 1
ATOM 1645 C CA . ILE A 1 214 ? 1.735 -18.496 0.214 1.00 72.94 214 ILE A CA 1
ATOM 1646 C C . ILE A 1 214 ? 0.642 -19.566 0.102 1.00 72.94 214 ILE A C 1
ATOM 1648 O O . ILE A 1 214 ? 0.540 -20.223 -0.925 1.00 72.94 214 ILE A O 1
ATOM 1652 N N . ALA A 1 215 ? -0.235 -19.703 1.103 1.00 72.00 215 ALA A N 1
ATOM 1653 C CA . ALA A 1 215 ? -1.321 -20.686 1.063 1.00 72.00 215 ALA A CA 1
ATOM 1654 C C . ALA A 1 215 ? -2.387 -20.355 -0.002 1.00 72.00 215 ALA A C 1
ATOM 1656 O O . ALA A 1 215 ? -2.981 -21.260 -0.587 1.00 72.00 215 ALA A O 1
ATOM 1657 N N . ALA A 1 216 ? -2.631 -19.065 -0.267 1.00 76.69 216 ALA A N 1
ATOM 1658 C CA . ALA A 1 216 ? -3.518 -18.629 -1.346 1.00 76.69 216 ALA A CA 1
ATOM 1659 C C . ALA A 1 216 ? -2.889 -18.851 -2.733 1.00 76.69 216 ALA A C 1
ATOM 1661 O O . ALA A 1 216 ? -3.565 -19.335 -3.639 1.00 76.69 216 ALA A O 1
ATOM 1662 N N . LEU A 1 217 ? -1.595 -18.551 -2.881 1.00 81.94 217 LEU A N 1
ATOM 1663 C CA . LEU A 1 217 ? -0.844 -18.783 -4.112 1.00 81.94 217 LEU A CA 1
ATOM 1664 C C . LEU A 1 217 ? -0.714 -20.283 -4.408 1.00 81.94 217 LEU A C 1
ATOM 1666 O O . LEU A 1 217 ? -0.974 -20.699 -5.532 1.00 81.94 217 LEU A O 1
ATOM 1670 N N . GLN A 1 218 ? -0.439 -21.108 -3.394 1.00 79.31 218 GLN A N 1
ATOM 1671 C CA . GLN A 1 218 ? -0.468 -22.566 -3.495 1.00 79.31 218 GLN A CA 1
ATOM 1672 C C . GLN A 1 218 ? -1.831 -23.053 -4.006 1.00 79.31 218 GLN A C 1
ATOM 1674 O O . GLN A 1 218 ? -1.892 -23.719 -5.032 1.00 79.31 218 GLN A O 1
ATOM 1679 N N . ALA A 1 219 ? -2.946 -22.680 -3.367 1.00 82.31 219 ALA A N 1
ATOM 1680 C CA . ALA A 1 219 ? -4.274 -23.113 -3.817 1.00 82.31 219 ALA A CA 1
ATOM 1681 C C . ALA A 1 219 ? -4.580 -22.710 -5.277 1.00 82.31 219 ALA A C 1
ATOM 1683 O O . ALA A 1 219 ? -5.239 -23.460 -6.003 1.00 82.31 219 ALA A O 1
ATOM 1684 N N . TRP A 1 220 ? -4.067 -21.563 -5.727 1.00 86.31 220 TRP A N 1
ATOM 1685 C CA . TRP A 1 220 ? -4.224 -21.111 -7.106 1.00 86.31 220 TRP A CA 1
ATOM 1686 C C . TRP A 1 220 ? -3.379 -21.917 -8.099 1.00 86.31 220 TRP A C 1
ATOM 1688 O O . TRP A 1 220 ? -3.896 -22.321 -9.139 1.00 86.31 220 TRP A O 1
ATOM 1698 N N . VAL A 1 221 ? -2.113 -22.193 -7.772 1.00 87.38 221 VAL A N 1
ATOM 1699 C CA . VAL A 1 221 ? -1.187 -22.934 -8.644 1.00 87.38 221 VAL A CA 1
ATOM 1700 C C . VAL A 1 221 ? -1.495 -24.441 -8.657 1.00 87.38 221 VAL A C 1
ATOM 1702 O O . VAL A 1 221 ? -1.499 -25.054 -9.721 1.00 87.38 221 VAL A O 1
ATOM 1705 N N . GLU A 1 222 ? -1.778 -25.046 -7.500 1.00 85.94 222 GLU A N 1
ATOM 1706 C CA . GLU A 1 222 ? -1.987 -26.497 -7.359 1.00 85.94 222 GLU A CA 1
ATOM 1707 C C . GLU A 1 222 ? -3.382 -26.954 -7.803 1.00 85.94 222 GLU A C 1
ATOM 1709 O O . GLU A 1 222 ? -3.534 -28.040 -8.362 1.00 85.94 222 GLU A O 1
ATOM 1714 N N . LEU A 1 223 ? -4.412 -26.149 -7.516 1.00 86.12 223 LEU A N 1
ATOM 1715 C CA . LEU A 1 223 ? -5.821 -26.547 -7.648 1.00 86.12 223 LEU A CA 1
ATOM 1716 C C . LEU A 1 223 ? -6.610 -25.664 -8.628 1.00 86.12 223 LEU A C 1
ATOM 1718 O O . LEU A 1 223 ? -7.806 -25.883 -8.814 1.00 86.12 223 LEU A O 1
ATOM 1722 N N . GLY A 1 224 ? -5.982 -24.643 -9.221 1.00 83.00 224 GLY A N 1
ATOM 1723 C CA . GLY A 1 224 ? -6.665 -23.640 -10.045 1.00 83.00 224 GLY A CA 1
ATOM 1724 C C . GLY A 1 224 ? -7.595 -22.711 -9.253 1.00 83.00 224 GLY A C 1
ATOM 1725 O O . GLY A 1 224 ? -8.337 -21.933 -9.852 1.00 83.00 224 GLY A O 1
ATOM 1726 N N . ILE A 1 225 ? -7.582 -22.770 -7.914 1.00 83.12 225 ILE A N 1
ATOM 1727 C CA . ILE A 1 225 ? -8.493 -22.004 -7.055 1.00 83.12 225 ILE A CA 1
ATOM 1728 C C . ILE A 1 225 ? -7.937 -20.592 -6.888 1.00 83.12 225 ILE A C 1
ATOM 1730 O O . ILE A 1 225 ? -7.197 -20.295 -5.949 1.00 83.12 225 ILE A O 1
ATOM 1734 N N . LYS A 1 226 ? -8.299 -19.714 -7.823 1.00 80.19 226 LYS A N 1
ATOM 1735 C CA . LYS A 1 226 ? -7.981 -18.290 -7.748 1.00 80.19 226 LYS A CA 1
ATOM 1736 C C . LYS A 1 226 ? -8.563 -17.681 -6.458 1.00 80.19 226 LYS A C 1
ATOM 1738 O O . LYS A 1 226 ? -9.753 -17.855 -6.195 1.00 80.19 226 LYS A O 1
ATOM 1743 N N . PRO A 1 227 ? -7.779 -16.943 -5.653 1.00 71.19 227 PRO A N 1
ATOM 1744 C CA . PRO A 1 227 ? -8.322 -16.201 -4.521 1.00 71.19 227 PRO A CA 1
ATOM 1745 C C . PRO A 1 227 ? -9.230 -15.051 -5.000 1.00 71.19 227 PRO A C 1
ATOM 1747 O O . PRO A 1 227 ? -8.795 -14.164 -5.726 1.00 71.19 227 PRO A O 1
ATOM 1750 N N . GLU A 1 228 ? -10.501 -15.061 -4.588 1.00 63.94 228 GLU A N 1
ATOM 1751 C CA . GLU A 1 228 ? -11.506 -14.044 -4.973 1.00 63.94 228 GLU A CA 1
ATOM 1752 C C . GLU A 1 228 ? -11.646 -12.888 -3.964 1.00 63.94 228 GLU A C 1
ATOM 1754 O O . GLU A 1 228 ? -12.270 -11.869 -4.247 1.00 63.94 228 GLU A O 1
ATOM 1759 N N . THR A 1 229 ? -11.085 -13.037 -2.764 1.00 54.66 229 THR A N 1
ATOM 1760 C CA . THR A 1 229 ? -11.116 -12.034 -1.688 1.00 54.66 229 THR A CA 1
ATOM 1761 C C . THR A 1 229 ? -9.774 -12.001 -0.979 1.00 54.66 229 THR A C 1
ATOM 1763 O O . THR A 1 229 ? -9.089 -13.026 -0.972 1.00 54.66 229 THR A O 1
ATOM 1766 N N . ALA A 1 230 ? -9.463 -10.874 -0.324 1.00 49.28 230 ALA A N 1
ATOM 1767 C CA . ALA A 1 230 ? -8.252 -10.658 0.467 1.00 49.28 230 ALA A CA 1
ATOM 1768 C C . ALA A 1 230 ? -7.768 -11.933 1.176 1.00 49.28 230 ALA A C 1
ATOM 1770 O O . ALA A 1 230 ? -8.520 -12.604 1.896 1.00 49.28 230 ALA A O 1
ATOM 1771 N N . VAL A 1 231 ? -6.501 -12.259 0.919 1.00 49.00 231 VAL A N 1
ATOM 1772 C CA . VAL A 1 231 ? -5.799 -13.434 1.430 1.00 49.00 231 VAL A CA 1
ATOM 1773 C C . VAL A 1 231 ? -6.095 -13.612 2.917 1.00 49.00 231 VAL A C 1
ATOM 1775 O O . VAL A 1 231 ? -5.780 -12.740 3.724 1.00 49.00 231 VAL A O 1
ATOM 1778 N N . ARG A 1 232 ? -6.704 -14.749 3.285 1.00 35.72 232 ARG A N 1
ATOM 1779 C CA . ARG A 1 232 ? -7.174 -14.998 4.656 1.00 35.72 232 ARG A CA 1
ATOM 1780 C C . ARG A 1 232 ? -6.070 -14.723 5.680 1.00 35.72 232 ARG A C 1
ATOM 1782 O O . ARG A 1 232 ? -5.103 -15.481 5.774 1.00 35.72 232 ARG A O 1
ATOM 1789 N N . ALA A 1 233 ? -6.284 -13.702 6.506 1.00 36.28 233 ALA A N 1
ATOM 1790 C CA . ALA A 1 233 ? -5.508 -13.485 7.715 1.00 36.28 233 ALA A CA 1
ATOM 1791 C C . ALA A 1 233 ? -5.507 -14.745 8.598 1.00 36.28 233 ALA A C 1
ATOM 1793 O O . ALA A 1 233 ? -6.505 -15.478 8.682 1.00 36.28 233 ALA A O 1
ATOM 1794 N N . ALA A 1 234 ? -4.387 -14.991 9.278 1.00 36.00 234 ALA A N 1
ATOM 1795 C CA . ALA A 1 234 ? -4.307 -16.027 10.297 1.00 36.00 234 ALA A CA 1
ATOM 1796 C C . ALA A 1 234 ? -5.192 -15.626 11.492 1.00 36.00 234 ALA A C 1
ATOM 1798 O O . ALA A 1 234 ? -4.867 -14.720 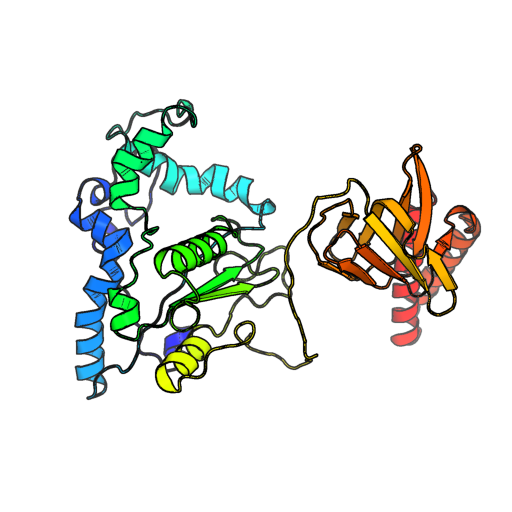12.251 1.00 36.00 234 ALA A O 1
ATOM 1799 N N . ARG A 1 235 ? -6.343 -16.288 11.629 1.00 30.55 235 ARG A N 1
ATOM 1800 C CA . ARG A 1 235 ? -7.343 -15.999 12.664 1.00 30.55 235 ARG A CA 1
ATOM 1801 C C . ARG A 1 235 ? -6.872 -16.389 14.071 1.00 30.55 235 ARG A C 1
ATOM 1803 O O . ARG A 1 235 ? -6.447 -17.527 14.268 1.00 30.55 235 ARG A O 1
ATOM 1810 N N . PRO A 1 236 ? -7.133 -15.519 15.057 1.00 27.86 236 PRO A N 1
ATOM 1811 C CA . PRO A 1 236 ? -8.098 -15.850 16.109 1.00 27.86 236 PRO A CA 1
ATOM 1812 C C . PRO A 1 236 ? -9.554 -15.600 15.675 1.00 27.86 236 PRO A C 1
ATOM 1814 O O . PRO A 1 236 ? -9.826 -15.063 14.601 1.00 27.86 236 PRO A O 1
ATOM 1817 N N . ALA A 1 237 ? -10.516 -16.121 16.434 1.00 27.95 237 ALA A N 1
ATOM 1818 C CA . ALA A 1 237 ? -11.863 -16.395 15.933 1.00 27.95 237 ALA A CA 1
ATOM 1819 C C . ALA A 1 237 ? -12.719 -15.158 15.571 1.00 27.95 237 ALA A C 1
ATOM 1821 O O . ALA A 1 237 ? -12.926 -14.308 16.418 1.00 27.95 237 ALA A O 1
ATOM 1822 N N . ALA A 1 238 ? -13.329 -15.220 14.369 1.00 29.75 238 ALA A N 1
ATOM 1823 C CA . ALA A 1 238 ? -14.649 -14.677 13.967 1.00 29.75 238 ALA A CA 1
ATOM 1824 C C . ALA A 1 238 ? -14.904 -13.148 14.112 1.00 29.75 238 ALA A C 1
ATOM 1826 O O . ALA A 1 238 ? -14.480 -12.514 15.053 1.00 29.75 238 ALA A O 1
ATOM 1827 N N . PHE A 1 239 ? -15.609 -12.460 13.206 1.00 27.69 239 PHE A N 1
ATOM 1828 C CA . PHE A 1 239 ? -16.778 -12.863 12.407 1.00 27.69 239 PHE A CA 1
ATOM 1829 C C . PHE A 1 239 ? -16.634 -12.583 10.895 1.00 27.69 239 PHE A C 1
ATOM 1831 O O . PHE A 1 239 ? -15.532 -12.380 10.389 1.00 27.69 239 PHE A O 1
ATOM 1838 N N . ARG A 1 240 ? -17.719 -12.744 10.126 1.00 27.25 240 ARG A N 1
ATOM 1839 C CA . ARG A 1 240 ? -17.765 -12.602 8.662 1.00 27.25 240 ARG A CA 1
ATOM 1840 C C . ARG A 1 240 ? -19.108 -11.977 8.267 1.00 27.25 240 ARG A C 1
ATOM 1842 O O . ARG A 1 240 ? -20.136 -12.481 8.708 1.00 27.25 240 ARG A O 1
ATOM 1849 N N . ALA A 1 241 ? -19.092 -10.987 7.382 1.00 29.61 241 ALA A N 1
ATOM 1850 C CA . ALA A 1 241 ? -20.225 -10.626 6.527 1.00 29.61 241 ALA A CA 1
ATOM 1851 C C . ALA A 1 241 ? -19.819 -10.862 5.055 1.00 29.61 241 ALA A C 1
ATOM 1853 O O . ALA A 1 241 ? -18.622 -10.797 4.755 1.00 29.61 241 ALA A O 1
ATOM 1854 N N . PRO A 1 242 ? -20.747 -11.198 4.140 1.00 36.47 242 PRO A N 1
ATOM 1855 C CA . PRO A 1 242 ? -20.459 -11.293 2.712 1.00 36.47 242 PRO A CA 1
ATOM 1856 C C . PRO A 1 242 ? -20.785 -9.990 1.962 1.00 36.47 242 PRO A C 1
ATOM 1858 O O . PRO A 1 242 ? -21.733 -9.282 2.289 1.00 36.47 242 PRO A O 1
ATOM 1861 N N . ILE A 1 243 ? -19.997 -9.722 0.922 1.00 38.75 243 ILE A N 1
ATOM 1862 C CA . ILE A 1 243 ? -20.087 -8.570 0.014 1.00 38.75 243 ILE A CA 1
ATOM 1863 C C . ILE A 1 243 ? -20.860 -8.972 -1.253 1.00 38.75 243 ILE A C 1
ATOM 1865 O O . ILE A 1 243 ? -20.791 -10.128 -1.670 1.00 38.75 243 ILE A O 1
ATOM 1869 N N . ALA A 1 244 ? -21.493 -8.009 -1.929 1.00 30.16 244 ALA A N 1
ATOM 1870 C CA . ALA A 1 244 ? -21.716 -8.080 -3.375 1.00 30.16 244 ALA A CA 1
ATOM 1871 C C . ALA A 1 244 ? -21.526 -6.691 -4.018 1.00 30.16 244 ALA A C 1
ATOM 1873 O O . ALA A 1 244 ? -22.323 -5.785 -3.793 1.00 30.16 244 ALA A O 1
ATOM 1874 N N . GLN A 1 245 ? -20.469 -6.528 -4.821 1.00 31.12 245 GLN A N 1
ATOM 1875 C CA . GLN A 1 245 ? -20.237 -5.348 -5.669 1.00 31.12 245 GLN A CA 1
ATOM 1876 C C . GLN A 1 245 ? -20.830 -5.545 -7.073 1.00 31.12 245 GLN A C 1
ATOM 1878 O O . GLN A 1 245 ? -20.853 -6.667 -7.578 1.00 31.12 245 GLN A O 1
ATOM 1883 N N . ARG A 1 246 ? -21.133 -4.439 -7.768 1.00 25.12 246 ARG A N 1
ATOM 1884 C CA . ARG A 1 246 ? -20.910 -4.290 -9.221 1.00 25.12 246 ARG A CA 1
ATOM 1885 C C . ARG A 1 246 ? -20.500 -2.847 -9.549 1.00 25.12 246 ARG A C 1
ATOM 1887 O O . ARG A 1 246 ? -20.936 -1.927 -8.870 1.00 25.12 246 ARG A O 1
ATOM 1894 N N . ARG A 1 247 ? -19.641 -2.682 -10.564 1.00 29.61 247 ARG A N 1
ATOM 1895 C CA . ARG A 1 247 ? -19.053 -1.403 -11.020 1.00 29.61 247 ARG A CA 1
ATOM 1896 C C . ARG A 1 247 ? -19.786 -0.830 -12.249 1.00 29.61 247 ARG A C 1
ATOM 1898 O O . ARG A 1 247 ? -20.425 -1.585 -12.980 1.00 29.61 247 ARG A O 1
ATOM 1905 N N . GLY A 1 248 ? -19.594 0.465 -12.504 1.00 24.50 248 GLY A N 1
ATOM 1906 C CA . GLY A 1 248 ? -19.907 1.202 -13.740 1.00 24.50 248 GLY A CA 1
ATOM 1907 C C . GLY A 1 248 ? -18.944 2.398 -13.893 1.00 24.50 248 GLY A C 1
ATOM 1908 O O . GLY A 1 248 ? -18.253 2.716 -12.929 1.00 24.50 248 GLY A O 1
ATOM 1909 N N . TYR A 1 249 ? -18.852 3.017 -15.078 1.00 26.38 249 TYR A N 1
ATOM 1910 C CA . TYR A 1 249 ? -17.838 4.043 -15.399 1.00 26.38 249 TYR A CA 1
ATOM 1911 C C . TYR A 1 249 ? -18.414 5.460 -15.607 1.00 26.38 249 TYR A C 1
ATOM 1913 O O . TYR A 1 249 ? -19.365 5.622 -16.364 1.00 26.38 249 TYR A O 1
ATOM 1921 N N . ALA A 1 250 ? -17.735 6.434 -14.983 1.00 33.75 250 ALA A N 1
ATOM 1922 C CA . ALA A 1 250 ? -17.491 7.845 -15.337 1.00 33.75 250 ALA A CA 1
ATOM 1923 C C . ALA A 1 250 ? -18.575 8.727 -16.007 1.00 33.75 250 ALA A C 1
ATOM 1925 O O . ALA A 1 250 ? -18.928 8.535 -17.168 1.00 33.75 250 ALA A O 1
ATOM 1926 N N . GLU A 1 251 ? -18.888 9.855 -15.352 1.00 24.86 251 GLU A N 1
ATOM 1927 C CA . GLU A 1 251 ? -19.198 11.138 -16.009 1.00 24.86 251 GLU A CA 1
ATOM 1928 C C . GLU A 1 251 ? -18.717 12.325 -15.133 1.00 24.86 251 GLU A C 1
ATOM 1930 O O . GLU A 1 251 ? -18.177 12.109 -14.048 1.00 24.86 251 GLU A O 1
ATOM 1935 N N . ALA A 1 252 ? -18.805 13.566 -15.630 1.00 31.56 252 ALA A N 1
ATOM 1936 C CA . ALA A 1 252 ? -18.050 14.723 -15.122 1.00 31.56 252 ALA A CA 1
ATOM 1937 C C . ALA A 1 252 ? -18.256 15.067 -13.626 1.00 31.56 252 ALA A C 1
ATOM 1939 O O . ALA A 1 252 ? -19.382 15.136 -13.131 1.00 31.56 252 ALA A O 1
ATOM 1940 N N . ALA A 1 253 ? -17.149 15.374 -12.941 1.00 39.31 253 ALA A N 1
ATOM 1941 C CA . ALA A 1 253 ? -17.115 15.753 -11.530 1.00 39.31 253 ALA A CA 1
ATOM 1942 C C . ALA A 1 253 ? -17.927 17.031 -11.241 1.00 39.31 253 ALA A C 1
ATOM 1944 O O . ALA A 1 253 ? -17.682 18.082 -11.831 1.00 39.31 253 ALA A O 1
ATOM 1945 N N . ALA A 1 254 ? -18.863 16.945 -10.295 1.00 53.69 254 ALA A N 1
ATOM 1946 C CA . ALA A 1 254 ? -19.569 18.099 -9.742 1.00 53.69 254 ALA A CA 1
ATOM 1947 C C . ALA A 1 254 ? -18.862 18.600 -8.475 1.00 53.69 254 ALA A C 1
ATOM 1949 O O . ALA A 1 254 ? -18.503 17.781 -7.638 1.00 53.69 254 ALA A O 1
ATOM 1950 N N . ASP A 1 255 ? -18.771 19.915 -8.257 1.00 72.19 255 ASP A N 1
ATOM 1951 C CA . ASP A 1 255 ? -18.140 20.524 -7.063 1.00 72.19 255 ASP A CA 1
ATOM 1952 C C . ASP A 1 255 ? -18.959 20.375 -5.757 1.00 72.19 255 ASP A C 1
ATOM 1954 O O . ASP A 1 255 ? -18.717 21.068 -4.768 1.00 72.19 255 ASP A O 1
ATOM 1958 N N . LYS A 1 256 ? -19.978 19.506 -5.743 1.00 83.38 256 LYS A N 1
ATOM 1959 C CA . LYS A 1 256 ? -20.908 19.306 -4.620 1.00 83.38 256 LYS A CA 1
ATOM 1960 C C . LYS A 1 256 ? -21.097 17.827 -4.318 1.00 83.38 256 LYS A C 1
ATOM 1962 O O . LYS A 1 256 ? -21.072 16.991 -5.223 1.00 83.38 256 LYS A O 1
ATOM 1967 N N . ILE A 1 257 ? -21.361 17.526 -3.049 1.00 88.81 257 ILE A N 1
ATOM 1968 C CA . ILE A 1 257 ? -21.713 16.194 -2.556 1.00 88.81 257 ILE A CA 1
ATOM 1969 C C . ILE A 1 257 ? -23.183 16.146 -2.124 1.00 88.81 257 ILE A C 1
ATOM 1971 O O . ILE A 1 257 ? -23.710 17.086 -1.532 1.00 88.81 257 ILE A O 1
ATOM 1975 N N . LYS A 1 258 ? -23.878 15.051 -2.441 1.00 92.88 258 LYS A N 1
ATOM 1976 C CA . LYS A 1 258 ? -25.270 14.804 -2.050 1.00 92.88 258 LYS A CA 1
ATOM 1977 C C . LYS A 1 258 ? -25.301 14.117 -0.692 1.00 92.88 258 LYS A C 1
ATOM 1979 O O . LYS A 1 258 ? -25.100 12.907 -0.601 1.00 92.88 258 LYS A O 1
ATOM 1984 N N . LEU A 1 259 ? -25.576 14.889 0.353 1.00 93.75 259 LEU A N 1
ATOM 1985 C CA . LEU A 1 259 ? -25.738 14.400 1.716 1.00 93.75 259 LEU A CA 1
ATOM 1986 C C . LEU A 1 259 ? -27.142 13.823 1.940 1.00 93.75 259 LEU A C 1
ATOM 1988 O O . LEU A 1 259 ? -28.163 14.488 1.749 1.00 93.75 259 LEU A O 1
ATOM 1992 N N . THR A 1 260 ? -27.186 12.600 2.450 1.00 94.12 260 THR A N 1
ATOM 1993 C CA . THR A 1 260 ? -28.308 12.055 3.211 1.00 94.12 260 THR A CA 1
ATOM 1994 C C . THR A 1 260 ? -27.842 11.860 4.650 1.00 94.12 260 THR A C 1
ATOM 1996 O O . THR A 1 260 ? -26.863 11.163 4.877 1.00 94.12 260 THR A O 1
ATOM 1999 N N . LEU A 1 261 ? -28.530 12.470 5.614 1.00 92.25 261 LEU A N 1
ATOM 2000 C CA . LEU A 1 261 ? -28.304 12.270 7.048 1.00 92.25 261 LEU A CA 1
ATOM 2001 C C . LEU A 1 261 ? -29.601 11.727 7.637 1.00 92.25 261 LEU A C 1
ATOM 2003 O O . LEU A 1 261 ? -30.628 12.412 7.610 1.00 92.25 261 LEU A O 1
ATOM 2007 N N . ALA A 1 262 ? -29.558 10.498 8.134 1.00 89.19 262 ALA A N 1
ATOM 2008 C CA . ALA A 1 262 ? -30.704 9.777 8.657 1.00 89.19 262 ALA A CA 1
ATOM 2009 C C . ALA A 1 262 ? -30.448 9.259 10.077 1.00 89.19 262 ALA A C 1
ATOM 2011 O O . ALA A 1 262 ? -29.332 8.897 10.442 1.00 89.19 262 ALA A O 1
ATOM 2012 N N . LEU A 1 263 ? -31.534 9.216 10.837 1.00 87.50 263 LEU A N 1
ATOM 2013 C CA . LEU A 1 263 ? -31.712 8.571 12.129 1.00 87.50 263 LEU A CA 1
ATOM 2014 C C . LEU A 1 263 ? -32.766 7.462 11.959 1.00 87.50 263 LEU A C 1
ATOM 2016 O O . LEU A 1 263 ? -33.572 7.533 11.023 1.00 87.50 263 LEU A O 1
ATOM 2020 N N . PRO A 1 264 ? -32.867 6.479 12.871 1.00 84.12 264 PRO A N 1
ATOM 2021 C CA . PRO A 1 264 ? -33.899 5.441 12.812 1.00 84.12 264 PRO A CA 1
ATOM 2022 C C . PRO A 1 264 ? -35.336 5.991 12.788 1.00 84.12 264 PRO A C 1
ATOM 2024 O O . PRO A 1 264 ? -36.246 5.322 12.302 1.00 84.12 264 PRO A O 1
ATOM 2027 N N . HIS A 1 265 ? -35.538 7.207 13.308 1.00 86.62 265 HIS A N 1
ATOM 2028 C CA . HIS A 1 265 ? -36.840 7.855 13.463 1.00 86.62 265 HIS A CA 1
ATOM 2029 C C . HIS A 1 265 ? -37.047 9.108 12.576 1.00 86.62 265 HIS A C 1
ATOM 2031 O O . HIS A 1 265 ? -38.169 9.606 12.494 1.00 86.62 265 HIS A O 1
ATOM 2037 N N . GLN A 1 266 ? -36.009 9.627 11.902 1.00 88.75 266 GLN A N 1
ATOM 2038 C CA . GLN A 1 266 ? -36.072 10.880 11.128 1.00 88.75 266 GLN A CA 1
ATOM 2039 C C . GLN A 1 266 ? -35.021 10.931 10.008 1.00 88.75 266 GLN A C 1
ATOM 2041 O O . GLN A 1 266 ? -33.928 10.400 10.135 1.00 88.75 266 GLN A O 1
ATOM 2046 N N . THR A 1 267 ? -35.303 11.643 8.915 1.00 91.25 267 THR A N 1
ATOM 2047 C CA . THR A 1 267 ? -34.284 12.036 7.926 1.00 91.25 267 THR A CA 1
ATOM 2048 C C . THR A 1 267 ? -34.040 13.542 8.031 1.00 91.25 267 THR A C 1
ATOM 2050 O O . THR A 1 267 ? -34.963 14.321 7.801 1.00 91.25 267 THR A O 1
ATOM 2053 N N . ILE A 1 268 ? -32.823 13.950 8.403 1.00 91.25 268 ILE A N 1
ATOM 2054 C CA . ILE A 1 268 ? -32.418 15.357 8.578 1.00 91.25 268 ILE A CA 1
ATOM 2055 C C . ILE A 1 268 ? -32.059 15.977 7.220 1.00 91.25 268 ILE A C 1
ATOM 2057 O O . ILE A 1 268 ? -32.564 17.042 6.871 1.00 91.25 268 ILE A O 1
ATOM 2061 N N . PHE A 1 269 ? -31.251 15.274 6.421 1.00 91.00 269 PHE A N 1
ATOM 2062 C CA . PHE A 1 269 ? -30.935 15.631 5.033 1.00 91.00 269 PHE A CA 1
ATOM 2063 C C . PHE A 1 269 ? -31.283 14.467 4.110 1.00 91.00 269 PHE A C 1
ATOM 2065 O O . PHE A 1 269 ? -31.070 13.310 4.470 1.00 91.00 269 PHE A O 1
ATOM 2072 N N . LYS A 1 270 ? -31.794 14.754 2.911 1.00 92.94 270 LYS A N 1
ATOM 2073 C CA . LYS A 1 270 ? -32.216 13.733 1.942 1.00 92.94 270 LYS A CA 1
ATOM 2074 C C . LYS A 1 270 ? -31.699 14.085 0.553 1.00 92.94 270 LYS A C 1
ATOM 2076 O O . LYS A 1 270 ? -32.328 14.881 -0.143 1.00 92.94 270 LYS A O 1
ATOM 2081 N N . SER A 1 271 ? -30.581 13.477 0.152 1.00 89.31 271 SER A N 1
ATOM 2082 C CA . SER A 1 271 ? -29.894 13.754 -1.120 1.00 89.31 271 SER A CA 1
ATOM 2083 C C . SER A 1 271 ? -29.691 15.261 -1.378 1.00 89.31 271 SER A C 1
ATOM 2085 O O . SER A 1 271 ? -29.862 15.743 -2.498 1.00 89.31 271 SER A O 1
ATOM 2087 N N . SER A 1 272 ? -29.384 16.018 -0.325 1.00 90.44 272 SER A N 1
ATOM 2088 C CA . SER A 1 272 ? -29.222 17.472 -0.362 1.00 90.44 272 SER A CA 1
ATOM 2089 C C . SER A 1 272 ? -27.815 17.836 -0.828 1.00 90.44 272 SER A C 1
ATOM 2091 O O . SER A 1 272 ? -26.847 17.306 -0.293 1.00 90.44 272 SER A O 1
ATOM 2093 N N . GLU A 1 273 ? -27.687 18.730 -1.806 1.00 91.50 273 GLU A N 1
ATOM 2094 C CA . GLU A 1 273 ? -26.376 19.180 -2.286 1.00 91.50 273 GLU A CA 1
ATOM 2095 C C . GLU A 1 273 ? -25.711 20.116 -1.270 1.00 91.50 273 GLU A C 1
ATOM 2097 O O . GLU A 1 273 ? -26.289 21.126 -0.864 1.00 91.50 273 GLU A O 1
ATOM 2102 N N . VAL A 1 274 ? -24.493 19.766 -0.862 1.00 89.94 274 VAL A N 1
ATOM 2103 C CA . VAL A 1 274 ? -23.654 20.505 0.090 1.00 89.94 274 VAL A CA 1
ATOM 2104 C C . VAL A 1 274 ? -22.215 20.558 -0.433 1.00 89.94 274 VAL A C 1
ATOM 2106 O O . VAL A 1 274 ? -21.856 19.811 -1.345 1.00 89.94 274 VAL A O 1
ATOM 2109 N N . VAL A 1 275 ? -21.395 21.466 0.099 1.00 87.69 275 VAL A N 1
ATOM 2110 C CA . VAL A 1 275 ? -20.000 21.643 -0.352 1.00 87.69 275 VAL A CA 1
ATOM 2111 C C . VAL A 1 275 ? -19.076 20.674 0.382 1.00 87.69 275 VAL A C 1
ATOM 2113 O O . VAL A 1 275 ? -18.251 20.004 -0.234 1.00 87.69 275 VAL A O 1
ATOM 2116 N N . GLN A 1 276 ? -19.243 20.590 1.702 1.00 84.62 276 GLN A N 1
ATOM 2117 C CA . GLN A 1 276 ? -18.401 19.800 2.590 1.00 84.62 276 GLN A CA 1
ATOM 2118 C C . GLN A 1 276 ? -19.213 19.319 3.796 1.00 84.62 276 GLN A C 1
ATOM 2120 O O . GLN A 1 276 ? -20.116 20.019 4.264 1.00 84.62 276 GLN A O 1
ATOM 2125 N N . VAL A 1 277 ? -18.878 18.134 4.306 1.00 90.62 277 VAL A N 1
ATOM 2126 C CA . VAL A 1 277 ? -19.407 17.600 5.565 1.00 90.62 277 VAL A CA 1
ATOM 2127 C C . VAL A 1 277 ? -18.248 17.151 6.443 1.00 90.62 277 VAL A C 1
ATOM 2129 O O . VAL A 1 277 ? -17.523 16.236 6.065 1.00 90.62 277 VAL A O 1
ATOM 2132 N N . ASN A 1 278 ? -18.075 17.777 7.605 1.00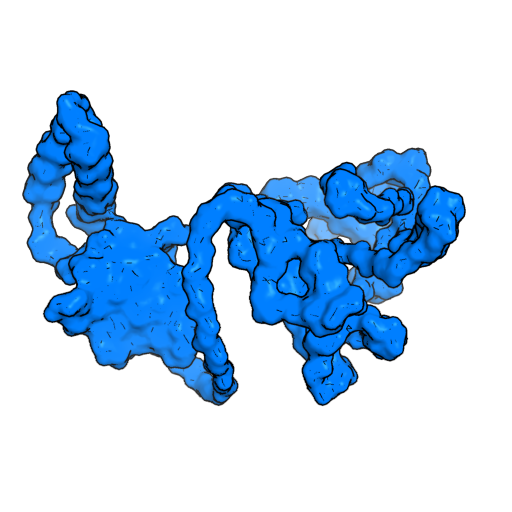 87.12 278 ASN A N 1
ATOM 2133 C CA . ASN A 1 278 ? -17.092 17.344 8.595 1.00 87.12 278 ASN A CA 1
ATOM 2134 C C . ASN A 1 278 ? -17.720 16.299 9.521 1.00 87.12 278 ASN A C 1
ATOM 2136 O O . ASN A 1 278 ? -18.878 16.441 9.920 1.00 87.12 278 ASN A O 1
ATOM 2140 N N . LEU A 1 279 ? -16.961 15.254 9.839 1.00 88.50 279 LEU A N 1
ATOM 2141 C CA . LEU A 1 279 ? -17.407 14.073 10.569 1.00 88.50 279 LEU A CA 1
ATOM 2142 C C . LEU A 1 279 ? -16.382 13.690 11.638 1.00 88.50 279 LEU A C 1
ATOM 2144 O O . LEU A 1 279 ? -15.211 13.479 11.325 1.00 88.50 279 LEU A O 1
ATOM 2148 N N . SER A 1 280 ? -16.840 13.512 12.875 1.00 81.62 280 SER A N 1
ATOM 2149 C CA . SER A 1 280 ? -16.072 12.828 13.918 1.00 81.62 280 SER A CA 1
ATOM 2150 C C . SER A 1 280 ? -16.165 11.309 13.759 1.00 81.62 280 SER A C 1
ATOM 2152 O O . SER A 1 280 ? -17.190 10.707 14.076 1.00 81.62 280 SER A O 1
ATOM 2154 N N . SER A 1 281 ? -15.087 10.674 13.296 1.00 79.88 281 SER A N 1
ATOM 2155 C CA . SER A 1 281 ? -15.005 9.216 13.147 1.00 79.88 281 SER A CA 1
ATOM 2156 C C . SER A 1 281 ? -13.989 8.575 14.095 1.00 79.88 281 SER A C 1
ATOM 2158 O O . SER A 1 281 ? -13.138 9.260 14.675 1.00 79.88 281 SER A O 1
ATOM 2160 N N . GLU A 1 282 ? -14.081 7.252 14.237 1.00 74.50 282 GLU A N 1
ATOM 2161 C CA . GLU A 1 282 ? -13.112 6.422 14.971 1.00 74.50 282 GLU A CA 1
ATOM 2162 C C . GLU A 1 282 ? -11.709 6.466 14.340 1.00 74.50 282 GLU A C 1
ATOM 2164 O O . GLU A 1 282 ? -10.711 6.348 15.047 1.00 74.50 282 GLU A O 1
ATOM 2169 N N . SER A 1 283 ? -11.613 6.655 13.015 1.00 62.56 283 SER A N 1
ATOM 2170 C CA . SER A 1 283 ? -10.335 6.772 12.293 1.00 62.56 283 SER A CA 1
ATOM 2171 C C . SER A 1 283 ? -9.718 8.177 12.396 1.00 62.56 283 SER A C 1
ATOM 2173 O O . SER A 1 283 ? -8.528 8.353 12.138 1.00 62.56 283 SER A O 1
ATOM 2175 N N . GLY A 1 284 ? -10.502 9.174 12.819 1.00 68.06 284 GLY A N 1
ATOM 2176 C CA . GLY A 1 284 ? -10.101 10.574 12.952 1.00 68.06 284 GLY A CA 1
ATOM 2177 C C . GLY A 1 284 ? -11.254 11.539 12.667 1.00 68.06 284 GLY A C 1
ATOM 2178 O O . GLY A 1 284 ? -12.345 11.137 12.266 1.00 68.06 284 GLY A O 1
ATOM 2179 N N . ASP A 1 285 ? -11.034 12.835 12.869 1.00 74.75 285 ASP A N 1
ATOM 2180 C CA . ASP A 1 285 ? -11.984 13.847 12.396 1.00 74.75 285 ASP A CA 1
ATOM 2181 C C . ASP A 1 285 ? -11.644 14.190 10.935 1.00 74.75 285 ASP A C 1
ATOM 2183 O O . ASP A 1 285 ? -10.486 14.469 10.621 1.00 74.75 285 ASP A O 1
ATOM 2187 N N . MET A 1 286 ? -12.627 14.140 10.031 1.00 74.06 286 MET A N 1
ATOM 2188 C CA . MET A 1 286 ? -12.398 14.269 8.583 1.00 74.06 286 MET A CA 1
ATOM 2189 C C . MET A 1 286 ? -13.424 15.164 7.885 1.00 74.06 286 MET A C 1
ATOM 2191 O O . MET A 1 286 ? -14.563 15.278 8.332 1.00 74.06 286 MET A O 1
ATOM 2195 N N . GLY A 1 287 ? -13.027 15.776 6.765 1.00 79.88 287 GLY A N 1
ATOM 2196 C CA . GLY A 1 287 ? -13.894 16.587 5.907 1.00 79.88 287 GLY A CA 1
ATOM 2197 C C . GLY A 1 287 ? -14.178 15.898 4.575 1.00 79.88 287 GLY A C 1
ATOM 2198 O O . GLY A 1 287 ? -13.270 15.692 3.776 1.00 79.88 287 GLY A O 1
ATOM 2199 N N . VAL A 1 288 ? -15.445 15.582 4.309 1.00 82.06 288 VAL A N 1
ATOM 2200 C CA . VAL A 1 288 ? -15.896 14.936 3.071 1.00 82.06 288 VAL A CA 1
ATOM 2201 C C . VAL A 1 288 ? -16.365 15.994 2.073 1.00 82.06 288 VAL A C 1
ATOM 2203 O O . VAL A 1 288 ? -17.370 16.667 2.305 1.00 82.06 288 VAL A O 1
ATOM 2206 N N . LEU A 1 289 ? -15.651 16.123 0.954 1.00 86.12 289 LEU A N 1
ATOM 2207 C CA . LEU A 1 289 ? -15.981 17.007 -0.171 1.00 86.12 289 LEU A CA 1
ATOM 2208 C C . LEU A 1 289 ? -16.456 16.201 -1.395 1.00 86.12 289 LEU A C 1
ATOM 2210 O O . LEU A 1 289 ? -16.550 14.973 -1.369 1.00 86.12 289 LEU A O 1
ATOM 2214 N N . ALA A 1 290 ? -16.751 16.889 -2.496 1.00 81.62 290 ALA A N 1
ATOM 2215 C CA . ALA A 1 290 ? -16.929 16.250 -3.795 1.00 81.62 290 ALA A CA 1
ATOM 2216 C C . ALA A 1 290 ? -15.705 15.413 -4.215 1.00 81.62 290 ALA A C 1
ATOM 2218 O O . ALA A 1 290 ? -14.561 15.797 -3.981 1.00 81.62 290 ALA A O 1
ATOM 2219 N N . ASN A 1 291 ? -15.960 14.284 -4.879 1.00 75.00 291 ASN A N 1
ATOM 2220 C CA . ASN A 1 291 ? -14.981 13.293 -5.339 1.00 75.00 291 ASN A CA 1
ATOM 2221 C C . ASN A 1 291 ? -14.105 12.695 -4.220 1.00 75.00 291 ASN A C 1
ATOM 2223 O O . ASN A 1 291 ? -13.051 12.126 -4.501 1.00 75.00 291 ASN A O 1
ATOM 2227 N N . HIS A 1 292 ? -14.540 12.795 -2.959 1.00 67.75 292 HIS A N 1
ATOM 2228 C CA . HIS A 1 292 ? -13.889 12.120 -1.841 1.00 67.75 292 HIS A CA 1
ATOM 2229 C C . HIS A 1 292 ? -13.862 10.603 -2.066 1.00 67.75 292 HIS A C 1
ATOM 2231 O O . HIS A 1 292 ? -14.814 10.022 -2.595 1.00 67.75 292 HIS A O 1
ATOM 2237 N N . VAL A 1 293 ? -12.770 9.959 -1.644 1.00 74.69 293 VAL A N 1
ATOM 2238 C CA . VAL A 1 293 ? -12.594 8.508 -1.774 1.00 74.69 293 VAL A CA 1
ATOM 2239 C C . VAL A 1 293 ? -13.781 7.764 -1.134 1.00 74.69 293 VAL A C 1
ATOM 2241 O O . VAL A 1 293 ? -14.181 8.120 -0.020 1.00 74.69 293 VAL A O 1
ATOM 2244 N N . PRO A 1 294 ? -14.374 6.757 -1.808 1.00 76.81 294 PRO A N 1
ATOM 2245 C CA . PRO A 1 294 ? -15.448 5.966 -1.223 1.00 76.81 294 PRO A CA 1
ATOM 2246 C C . PRO A 1 294 ? -14.972 5.204 0.017 1.00 76.81 294 PRO A C 1
ATOM 2248 O O . PRO A 1 294 ? -14.034 4.410 -0.059 1.00 76.81 294 PRO A O 1
ATOM 2251 N N . SER A 1 295 ? -15.637 5.423 1.148 1.00 74.06 295 SER A N 1
ATOM 2252 C CA . SER A 1 295 ? -15.268 4.875 2.453 1.00 74.06 295 SER A CA 1
ATOM 2253 C C . SER A 1 295 ? -16.500 4.574 3.314 1.00 74.06 295 SER A C 1
ATOM 2255 O O . SER A 1 295 ? -17.619 5.008 3.022 1.00 74.06 295 SER A O 1
ATOM 2257 N N . ILE A 1 296 ? -16.301 3.778 4.366 1.00 82.06 296 ILE A N 1
ATOM 2258 C CA . ILE A 1 296 ? -17.308 3.501 5.393 1.00 82.06 296 ILE A CA 1
ATOM 2259 C C . ILE A 1 296 ? -16.643 3.772 6.734 1.00 82.06 296 ILE A C 1
ATOM 2261 O O . ILE A 1 296 ? -15.828 2.974 7.189 1.00 82.06 296 ILE A O 1
ATOM 2265 N N . GLU A 1 297 ? -17.019 4.877 7.361 1.00 76.50 297 GLU A N 1
ATOM 2266 C CA . GLU A 1 297 ? -16.472 5.311 8.639 1.00 76.50 297 GLU A CA 1
ATOM 2267 C C . GLU A 1 297 ? -17.465 5.014 9.757 1.00 76.50 297 GLU A C 1
ATOM 2269 O O . GLU A 1 297 ? -18.641 5.384 9.672 1.00 76.50 297 GLU A O 1
ATOM 2274 N N . GLN A 1 298 ? -16.995 4.382 10.830 1.00 85.31 298 GLN A N 1
ATOM 2275 C CA . GLN A 1 298 ? -17.730 4.383 12.088 1.00 85.31 298 GLN A CA 1
ATOM 2276 C C . GLN A 1 298 ? -17.604 5.775 12.712 1.00 85.31 298 GLN A C 1
ATOM 2278 O O . GLN A 1 298 ? -16.502 6.304 12.857 1.00 85.31 298 GLN A O 1
ATOM 2283 N N . LEU A 1 299 ? -18.736 6.373 13.068 1.00 84.62 299 LEU A N 1
ATOM 2284 C CA . LEU A 1 299 ? -18.775 7.636 13.789 1.00 84.62 299 LEU A CA 1
ATOM 2285 C C . LEU A 1 299 ? -18.687 7.365 15.287 1.00 84.62 299 LEU A C 1
ATOM 2287 O O . LEU A 1 299 ? -19.516 6.623 15.822 1.00 84.62 299 LEU A O 1
ATOM 2291 N N . LYS A 1 300 ? -17.726 8.021 15.937 1.00 88.88 300 LYS A N 1
ATOM 2292 C CA . LYS A 1 300 ? -17.668 8.167 17.396 1.00 88.88 300 LYS A CA 1
ATOM 2293 C C . LYS A 1 300 ? -18.668 9.252 17.843 1.00 88.88 300 LYS A C 1
ATOM 2295 O O . LYS A 1 300 ? -19.132 10.027 16.997 1.00 88.88 300 LYS A O 1
ATOM 2300 N N . PRO A 1 301 ? -19.007 9.360 19.138 1.00 89.62 301 PRO A N 1
ATOM 2301 C CA . PRO A 1 301 ? -19.772 10.493 19.654 1.00 89.62 301 PRO A CA 1
ATOM 2302 C C . PRO A 1 301 ? -19.054 11.813 19.341 1.00 89.62 301 PRO A C 1
ATOM 2304 O O . PRO A 1 301 ? -17.901 12.002 19.723 1.00 89.62 301 PRO A O 1
ATOM 2307 N N . GLY A 1 302 ? -19.695 12.724 18.610 1.00 89.75 302 GLY A N 1
ATOM 2308 C CA . GLY A 1 302 ? -18.981 13.884 18.079 1.00 89.75 302 GLY A CA 1
ATOM 2309 C C . GLY A 1 302 ? -19.780 14.753 17.120 1.00 89.75 302 GLY A C 1
ATOM 2310 O O . GLY A 1 302 ? -20.996 14.610 16.969 1.00 89.75 302 GLY A O 1
ATOM 2311 N N . LEU A 1 303 ? -19.082 15.696 16.488 1.00 91.25 303 LEU A N 1
ATOM 2312 C CA . LEU A 1 303 ? -19.703 16.725 15.666 1.00 91.25 303 LEU A CA 1
ATOM 2313 C C . LEU A 1 303 ? -19.880 16.256 14.216 1.00 91.25 303 LEU A C 1
ATOM 2315 O O . LEU A 1 303 ? -18.966 15.713 13.596 1.00 91.25 303 LEU A O 1
ATOM 2319 N N . ILE A 1 304 ? -21.058 16.533 13.666 1.00 93.00 304 ILE A N 1
ATOM 2320 C CA . ILE A 1 304 ? -21.327 16.538 12.231 1.00 93.00 304 ILE A CA 1
ATOM 2321 C C . ILE A 1 304 ? -21.576 17.990 11.835 1.00 93.00 304 ILE A C 1
ATOM 2323 O O . ILE A 1 304 ? -22.587 18.579 12.224 1.00 93.00 304 ILE A O 1
ATOM 2327 N N . GLU A 1 305 ? -20.678 18.568 11.044 1.00 91.50 305 GLU A N 1
ATOM 2328 C CA . GLU A 1 305 ? -20.862 19.904 10.476 1.00 91.50 305 GLU A CA 1
ATOM 2329 C C . GLU A 1 305 ? -21.164 19.804 8.983 1.00 91.50 305 GLU A C 1
ATOM 2331 O O . GLU A 1 305 ? -20.446 19.150 8.235 1.00 91.50 305 GLU A O 1
ATOM 2336 N N . VAL A 1 306 ? -22.215 20.483 8.534 1.00 92.31 306 VAL A N 1
ATOM 2337 C CA . VAL A 1 306 ? -22.638 20.516 7.132 1.00 92.31 306 VAL A CA 1
ATOM 2338 C C . VAL A 1 306 ? -22.473 21.933 6.596 1.00 92.31 306 VAL A C 1
ATOM 2340 O O . VAL A 1 306 ? -23.125 22.856 7.086 1.00 92.31 306 VAL A O 1
ATOM 2343 N N . ILE A 1 307 ? -21.626 22.102 5.579 1.00 85.69 307 ILE A N 1
ATOM 2344 C CA . ILE A 1 307 ? -21.282 23.397 4.981 1.00 85.69 307 ILE A CA 1
ATOM 2345 C C . ILE A 1 307 ? -22.015 23.561 3.643 1.00 85.69 307 ILE A C 1
ATOM 2347 O O . ILE A 1 307 ? -21.825 22.786 2.700 1.00 85.69 307 ILE A O 1
ATOM 2351 N N . ALA A 1 308 ? -22.857 24.593 3.551 1.00 81.50 308 ALA A N 1
ATOM 2352 C CA . ALA A 1 308 ? -23.619 24.925 2.349 1.00 81.50 308 ALA A CA 1
ATOM 2353 C C . ALA A 1 308 ? -22.941 26.018 1.496 1.00 81.50 308 ALA A C 1
ATOM 2355 O O . ALA A 1 308 ? -22.152 26.824 1.982 1.00 81.50 308 ALA A O 1
ATOM 2356 N N . GLU A 1 309 ? -23.325 26.088 0.218 1.00 68.06 309 GLU A N 1
ATOM 2357 C CA . GLU A 1 309 ? -22.743 26.943 -0.839 1.00 68.06 309 GLU A CA 1
ATOM 2358 C C . GLU A 1 309 ? -22.661 28.449 -0.516 1.00 68.06 309 GLU A C 1
ATOM 2360 O O . GLU A 1 309 ? -21.838 29.158 -1.086 1.00 68.06 309 GLU A O 1
ATOM 2365 N N . GLN A 1 310 ? -23.481 28.951 0.412 1.00 61.03 310 GLN A N 1
ATOM 2366 C CA . GLN A 1 310 ? -23.497 30.365 0.819 1.00 61.03 310 GLN A CA 1
ATOM 2367 C C . GLN A 1 310 ? -22.702 30.646 2.111 1.00 61.03 310 GLN A C 1
ATOM 2369 O O . GLN A 1 310 ? -22.921 31.667 2.758 1.00 61.03 310 GLN A O 1
ATOM 2374 N N . GLY A 1 311 ? -21.799 29.744 2.511 1.00 54.06 311 GLY A N 1
ATOM 2375 C CA . GLY A 1 311 ? -20.916 29.921 3.673 1.00 54.06 311 GLY A CA 1
ATOM 2376 C C . GLY A 1 311 ? -21.591 29.736 5.037 1.00 54.06 311 GLY A C 1
ATOM 2377 O O . GLY A 1 311 ? -20.961 29.960 6.066 1.00 54.06 311 GLY A O 1
ATOM 2378 N N . GLY A 1 312 ? -22.859 29.322 5.066 1.00 70.44 312 GLY A N 1
ATOM 2379 C CA . GLY A 1 312 ? -23.521 28.890 6.293 1.00 70.44 312 GLY A CA 1
ATOM 2380 C C . GLY A 1 312 ? -23.165 27.440 6.607 1.00 70.44 312 GLY A C 1
ATOM 2381 O O . GLY A 1 312 ? -23.493 26.553 5.813 1.00 70.44 312 GLY A O 1
ATOM 2382 N N . SER A 1 313 ? -22.540 27.199 7.762 1.00 84.19 313 SER A N 1
ATOM 2383 C CA . SER A 1 313 ? -22.465 25.863 8.350 1.00 84.19 313 SER A CA 1
ATOM 2384 C C . SER A 1 313 ? -23.625 25.626 9.321 1.00 84.19 313 SER A C 1
ATOM 2386 O O . SER A 1 313 ? -24.238 26.561 9.845 1.00 84.19 313 SER A O 1
ATOM 2388 N N . LYS A 1 314 ? -23.975 24.355 9.512 1.00 90.75 314 LYS A N 1
ATOM 2389 C CA . LYS A 1 314 ? -24.898 23.888 10.550 1.00 90.75 314 LYS A CA 1
ATOM 2390 C C . LYS A 1 314 ? -24.296 22.672 11.230 1.00 90.75 314 LYS A C 1
ATOM 2392 O O . LYS A 1 314 ? -23.642 21.872 10.563 1.00 90.75 314 LYS A O 1
ATOM 2397 N N . GLN A 1 315 ? -24.524 22.539 12.528 1.00 93.25 315 GLN A N 1
ATOM 2398 C CA . GLN A 1 315 ? -23.812 21.589 13.371 1.00 93.25 315 GLN A CA 1
ATOM 2399 C C . GLN A 1 315 ? -24.791 20.721 14.163 1.00 93.25 315 GLN A C 1
ATOM 2401 O O . GLN A 1 315 ? -25.733 21.224 14.772 1.00 93.25 315 GLN A O 1
ATOM 2406 N N . TRP A 1 316 ? -24.546 19.414 14.159 1.00 94.75 316 TRP A N 1
ATOM 2407 C CA . TRP A 1 316 ? -25.263 18.426 14.958 1.00 94.75 316 TRP A CA 1
ATOM 2408 C C . TRP A 1 316 ? -24.266 17.664 15.814 1.00 94.75 316 TRP A C 1
ATOM 2410 O O . TRP A 1 316 ? -23.214 17.265 15.317 1.00 94.75 316 TRP A O 1
ATOM 2420 N N . PHE A 1 317 ? -24.609 17.403 17.070 1.00 95.12 317 PHE A N 1
ATOM 2421 C CA . PHE A 1 317 ? -23.906 16.394 17.850 1.00 95.12 317 PHE A CA 1
ATOM 2422 C C . PHE A 1 317 ? -24.581 15.041 17.625 1.00 95.12 317 PHE A C 1
ATOM 2424 O O . PHE A 1 317 ? -25.781 14.898 17.874 1.00 95.12 317 PHE A O 1
ATOM 2431 N N . ALA A 1 318 ? -23.820 14.064 17.139 1.00 92.94 318 ALA A N 1
ATOM 2432 C CA . ALA A 1 318 ? -24.271 12.698 16.916 1.00 92.94 318 ALA A CA 1
ATOM 2433 C C . ALA A 1 318 ? -23.742 11.769 18.010 1.00 92.94 318 ALA A C 1
ATOM 2435 O O . ALA A 1 318 ? -22.585 11.866 18.413 1.00 92.94 318 ALA A O 1
ATOM 2436 N N . SER A 1 319 ? -24.556 10.803 18.432 1.00 85.31 319 SER A N 1
ATOM 2437 C CA . SER A 1 319 ? -24.172 9.764 19.399 1.00 85.31 319 SER A CA 1
ATOM 2438 C C . SER A 1 319 ? -23.297 8.650 18.795 1.00 85.31 319 SER A C 1
ATOM 2440 O O . SER A 1 319 ? -23.213 7.563 19.362 1.00 85.31 319 SER A O 1
ATOM 2442 N N . GLY A 1 320 ? -22.735 8.871 17.604 1.00 84.12 320 GLY A N 1
ATOM 2443 C CA . GLY A 1 320 ? -22.112 7.852 16.762 1.00 84.12 320 GLY A CA 1
ATOM 2444 C C . GLY A 1 320 ? -23.060 7.203 15.741 1.00 84.12 320 GLY A C 1
ATOM 2445 O O . GLY A 1 320 ? -24.230 7.577 15.600 1.00 84.12 320 GLY A O 1
ATOM 2446 N N . GLY A 1 321 ? -22.532 6.239 14.982 1.00 85.12 321 GLY A N 1
ATOM 2447 C CA . GLY A 1 321 ? -23.217 5.602 13.851 1.00 85.12 321 GLY A CA 1
ATOM 2448 C C . GLY A 1 321 ? -22.262 5.258 12.708 1.00 85.12 321 GLY A C 1
ATOM 2449 O O . GLY A 1 321 ? -21.125 4.871 12.956 1.00 85.12 321 GLY A O 1
ATOM 2450 N N . PHE A 1 322 ? -22.705 5.407 11.457 1.00 88.12 322 PHE A N 1
ATOM 2451 C CA . PHE A 1 322 ? -21.879 5.158 10.269 1.00 88.12 322 PHE A CA 1
ATOM 2452 C C . PHE A 1 322 ? -22.055 6.231 9.196 1.00 88.12 322 PHE A C 1
ATOM 2454 O O . PHE A 1 322 ? -23.180 6.545 8.804 1.00 88.12 322 PHE A O 1
ATOM 2461 N N . ALA A 1 323 ? -20.948 6.728 8.652 1.00 85.31 323 ALA A N 1
ATOM 2462 C CA . ALA A 1 323 ? -20.919 7.526 7.434 1.00 85.31 323 ALA A CA 1
ATOM 2463 C C . ALA A 1 323 ? -20.442 6.672 6.256 1.00 85.31 323 ALA A C 1
ATOM 2465 O O . ALA A 1 323 ? -19.451 5.957 6.355 1.00 85.31 323 ALA A O 1
ATOM 2466 N N . ILE A 1 324 ? -21.1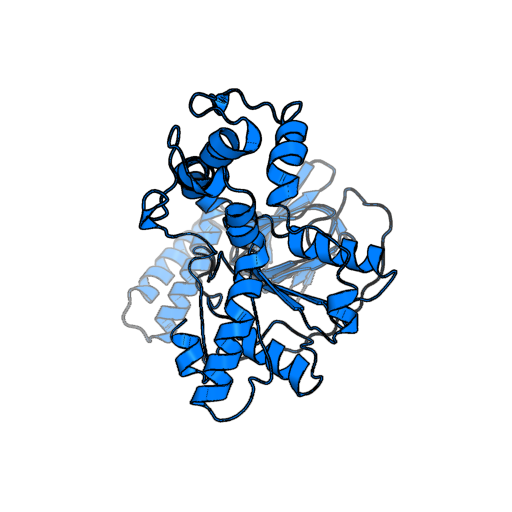59 6.736 5.136 1.00 85.50 324 ILE A N 1
ATOM 2467 C CA . ILE A 1 324 ? -20.858 5.978 3.920 1.00 85.50 324 ILE A CA 1
ATOM 2468 C C . ILE A 1 324 ? -20.630 6.981 2.791 1.00 85.50 324 ILE A C 1
ATOM 2470 O O . ILE A 1 324 ? -21.593 7.536 2.250 1.00 85.50 324 ILE A O 1
ATOM 2474 N N . VAL A 1 325 ? -19.366 7.205 2.435 1.00 83.75 325 VAL A N 1
ATOM 2475 C CA . VAL A 1 325 ? -18.983 7.931 1.221 1.00 83.75 325 VAL A CA 1
ATOM 2476 C C . VAL A 1 325 ? -19.075 6.946 0.058 1.00 83.75 325 VAL A C 1
ATOM 2478 O O . VAL A 1 325 ? -18.401 5.919 0.029 1.00 83.75 325 VAL A O 1
ATOM 2481 N N . GLN A 1 326 ? -19.951 7.231 -0.895 1.00 85.38 326 GLN A N 1
ATOM 2482 C CA . GLN A 1 326 ? -20.189 6.414 -2.080 1.00 85.38 326 GLN A CA 1
ATOM 2483 C C . GLN A 1 326 ? -19.579 7.093 -3.316 1.00 85.38 326 GLN A C 1
ATOM 2485 O O . GLN A 1 326 ? -19.390 8.314 -3.312 1.00 85.38 326 GLN A O 1
ATOM 2490 N N . PRO A 1 327 ? -19.341 6.336 -4.405 1.00 79.81 327 PRO A N 1
ATOM 2491 C CA . PRO A 1 327 ? -19.109 6.917 -5.723 1.00 79.81 327 PRO A CA 1
ATOM 2492 C C . PRO A 1 327 ? -20.205 7.919 -6.132 1.00 79.81 327 PRO A C 1
ATOM 2494 O O . PRO A 1 327 ? -21.305 7.949 -5.567 1.00 79.81 327 PRO A O 1
ATOM 2497 N N . ASP A 1 328 ? -19.905 8.721 -7.152 1.00 81.44 328 ASP A N 1
ATOM 2498 C CA . ASP A 1 328 ? -20.824 9.701 -7.748 1.00 81.44 328 ASP A CA 1
ATOM 2499 C C . ASP A 1 328 ? -21.274 10.808 -6.770 1.00 81.44 328 ASP A C 1
ATOM 2501 O O . ASP A 1 328 ? -22.406 11.298 -6.823 1.00 81.44 328 ASP A O 1
ATOM 2505 N N . ASN A 1 329 ? -20.370 11.210 -5.869 1.00 85.75 329 ASN A N 1
ATOM 2506 C CA . ASN A 1 329 ? -20.544 12.296 -4.900 1.00 85.75 329 ASN A CA 1
ATOM 2507 C C . ASN A 1 329 ? -21.794 12.128 -4.024 1.00 85.75 329 ASN A C 1
ATOM 2509 O O . ASN A 1 329 ? -22.624 13.034 -3.918 1.00 85.75 329 ASN A O 1
ATOM 2513 N N . GLN A 1 330 ? -21.922 10.978 -3.359 1.00 88.50 330 GLN A N 1
ATOM 2514 C CA . GLN A 1 330 ? -23.022 10.697 -2.433 1.00 88.50 330 GLN A CA 1
ATOM 2515 C C . GLN A 1 330 ? -22.496 10.325 -1.045 1.00 88.50 330 GLN A C 1
ATOM 2517 O O . GLN A 1 330 ? -21.787 9.338 -0.891 1.00 88.50 330 GLN A O 1
ATOM 2522 N N . LEU A 1 331 ? -22.909 11.062 -0.016 1.00 91.25 331 LEU A N 1
ATOM 2523 C CA . LEU A 1 331 ? -22.609 10.757 1.383 1.00 91.25 331 LEU A CA 1
ATOM 2524 C C . LEU A 1 331 ? -23.897 10.355 2.101 1.00 91.25 331 LEU A C 1
ATOM 2526 O O . LEU A 1 331 ? -24.856 11.122 2.133 1.00 91.25 331 LEU A O 1
ATOM 2530 N N . SER A 1 332 ? -23.913 9.164 2.694 1.00 92.12 332 SER A N 1
ATOM 2531 C CA . SER A 1 332 ? -25.018 8.667 3.517 1.00 92.12 332 SER A CA 1
ATOM 2532 C C . SER A 1 332 ? -24.556 8.483 4.958 1.00 92.12 332 SER A C 1
ATOM 2534 O O . SER A 1 332 ? -23.892 7.500 5.278 1.00 92.12 332 SER A O 1
ATOM 2536 N N . VAL A 1 333 ? -24.916 9.418 5.832 1.00 91.62 333 VAL A N 1
ATOM 2537 C CA . VAL A 1 333 ? -24.680 9.329 7.274 1.00 91.62 333 VAL A CA 1
ATOM 2538 C C . VAL A 1 333 ? -25.913 8.753 7.963 1.00 91.62 333 VAL A C 1
ATOM 2540 O O . VAL A 1 333 ? -27.018 9.269 7.816 1.00 91.62 333 VAL A O 1
ATOM 2543 N N . ASN A 1 334 ? -25.713 7.687 8.728 1.00 89.12 334 ASN A N 1
ATOM 2544 C CA . ASN A 1 334 ? -26.721 7.023 9.541 1.00 89.12 334 ASN A CA 1
ATOM 2545 C C . ASN A 1 334 ? -26.259 7.090 10.999 1.00 89.12 334 ASN A C 1
ATOM 2547 O O . ASN A 1 334 ? -25.450 6.267 11.427 1.00 89.12 334 ASN A O 1
ATOM 2551 N N . ALA A 1 335 ? -26.731 8.091 11.740 1.00 85.25 335 ALA A N 1
ATOM 2552 C CA . ALA A 1 335 ? -26.471 8.213 13.174 1.00 85.25 335 ALA A CA 1
ATOM 2553 C C . ALA A 1 335 ? -27.585 7.518 13.972 1.00 85.25 335 ALA A C 1
ATOM 2555 O O . ALA A 1 335 ? -28.696 7.351 13.466 1.00 85.25 335 ALA A O 1
ATOM 2556 N N . VAL A 1 336 ? -27.303 7.087 15.205 1.00 85.94 336 VAL A N 1
ATOM 2557 C CA . VAL A 1 336 ? -28.346 6.510 16.077 1.00 85.94 336 VAL A CA 1
ATOM 2558 C C . VAL A 1 336 ? -29.249 7.628 16.597 1.00 85.94 336 VAL A C 1
ATOM 2560 O O . VAL A 1 336 ? -30.452 7.609 16.361 1.00 85.94 336 VAL A O 1
ATOM 2563 N N . GLU A 1 337 ? -28.643 8.644 17.203 1.00 89.12 337 GLU A N 1
ATOM 2564 C CA . GLU A 1 337 ? -29.271 9.904 17.590 1.00 89.12 337 GLU A CA 1
ATOM 2565 C C . GLU A 1 337 ? -28.390 11.063 17.096 1.00 89.12 337 GLU A C 1
ATOM 2567 O O . GLU A 1 337 ? -27.160 10.972 17.146 1.00 89.12 337 GLU A O 1
ATOM 2572 N N . ALA A 1 338 ? -28.994 12.156 16.620 1.00 92.94 338 ALA A N 1
ATOM 2573 C CA . ALA A 1 338 ? -28.272 13.395 16.331 1.00 92.94 338 ALA A CA 1
ATOM 2574 C C . ALA A 1 338 ? -29.176 14.617 16.512 1.00 92.94 338 ALA A C 1
ATOM 2576 O O . ALA A 1 338 ? -30.228 14.715 15.879 1.00 92.94 338 ALA A O 1
ATOM 2577 N N . TYR A 1 339 ? -28.733 15.570 17.330 1.00 94.31 339 TYR A N 1
ATOM 2578 C CA . TYR A 1 339 ? -29.476 16.794 17.645 1.00 94.31 339 TYR A CA 1
ATOM 2579 C C . TYR A 1 339 ? -28.660 18.030 17.248 1.00 94.31 339 TYR A C 1
ATOM 2581 O O . TYR A 1 339 ? -27.427 17.967 17.291 1.00 94.31 339 TYR A O 1
ATOM 2589 N N . PRO A 1 340 ? -29.308 19.137 16.836 1.00 94.69 340 PRO A N 1
ATOM 2590 C CA . PRO A 1 340 ? -28.641 20.423 16.637 1.00 94.69 340 PRO A CA 1
ATOM 2591 C C . PRO A 1 340 ? -27.790 20.789 17.854 1.00 94.69 340 PRO A C 1
ATOM 2593 O O . PRO A 1 340 ? -28.217 20.586 18.992 1.00 94.69 340 PRO A O 1
ATOM 2596 N N . LEU A 1 341 ? -26.584 21.316 17.636 1.00 91.81 341 LEU A N 1
ATOM 2597 C CA . LEU A 1 341 ? -25.680 21.634 18.745 1.00 91.81 341 LEU A CA 1
ATOM 2598 C C . LEU A 1 341 ? -26.295 22.690 19.687 1.00 91.81 341 LEU A C 1
ATOM 2600 O O . LEU A 1 341 ? -26.085 22.633 20.897 1.00 91.81 341 LEU A O 1
ATOM 2604 N N . GLU A 1 342 ? -27.113 23.601 19.150 1.00 91.56 342 GLU A N 1
ATOM 2605 C CA . GLU A 1 342 ? -27.832 24.628 19.909 1.00 91.56 342 GLU A CA 1
ATOM 2606 C C . GLU A 1 342 ? -28.908 24.102 20.882 1.00 91.56 342 GLU A C 1
ATOM 2608 O O . GLU A 1 342 ? -29.303 24.840 21.787 1.00 91.56 342 GLU A O 1
ATOM 2613 N N . ASP A 1 343 ? -29.364 22.850 20.745 1.00 93.38 343 ASP A N 1
ATOM 2614 C CA . ASP A 1 343 ? -30.388 22.265 21.628 1.00 93.38 343 ASP A CA 1
ATOM 2615 C C . ASP A 1 343 ? -29.804 21.759 22.969 1.00 93.38 343 ASP A C 1
ATOM 2617 O O . ASP A 1 343 ? -30.550 21.453 23.907 1.00 93.38 343 ASP A O 1
ATOM 2621 N N . PHE A 1 344 ? -28.473 21.690 23.106 1.00 92.75 344 PHE A N 1
ATOM 2622 C CA . PHE A 1 344 ? -27.807 21.190 24.312 1.00 92.75 344 PHE A CA 1
ATOM 2623 C C . PHE A 1 344 ? -27.437 22.299 25.310 1.00 92.75 344 PHE A C 1
ATOM 2625 O O . PHE A 1 344 ? -26.844 23.321 24.973 1.00 92.75 344 PHE A O 1
ATOM 2632 N N . SER A 1 345 ? -27.697 22.055 26.600 1.00 93.88 345 SER A N 1
ATOM 2633 C CA . SER A 1 345 ? -27.261 22.938 27.692 1.00 93.88 345 SER A CA 1
ATOM 2634 C C . SER A 1 345 ? -25.934 22.477 28.297 1.00 93.88 345 SER A C 1
ATOM 2636 O O . SER A 1 345 ? -25.862 21.417 28.924 1.00 93.88 345 SER A O 1
ATOM 2638 N N . ILE A 1 346 ? -24.904 23.324 28.203 1.00 91.69 346 ILE A N 1
ATOM 2639 C CA . ILE A 1 346 ? -23.587 23.109 28.827 1.00 91.69 346 ILE A CA 1
ATOM 2640 C C . ILE A 1 346 ? -23.665 22.896 30.351 1.00 91.69 346 ILE A C 1
ATOM 2642 O O . ILE A 1 346 ? -22.846 22.173 30.921 1.00 91.69 346 ILE A O 1
ATOM 2646 N N . GLU A 1 347 ? -24.661 23.479 31.026 1.00 93.00 347 GLU A N 1
ATOM 2647 C CA . GLU A 1 347 ? -24.894 23.269 32.461 1.00 93.00 347 GLU A CA 1
ATOM 2648 C C . GLU A 1 347 ? -25.404 21.848 32.735 1.00 93.00 347 GLU A C 1
ATOM 2650 O O . GLU A 1 347 ? -24.884 21.163 33.616 1.00 93.00 347 GLU A O 1
ATOM 2655 N N . ASN A 1 348 ? -26.354 21.361 31.930 1.00 93.50 348 ASN A N 1
ATOM 2656 C CA . ASN A 1 348 ? -26.874 19.996 32.047 1.00 93.50 348 ASN A CA 1
ATOM 2657 C C . ASN A 1 348 ? -25.809 18.947 31.700 1.00 93.50 348 ASN A C 1
ATOM 2659 O O . ASN A 1 348 ? -25.748 17.907 32.352 1.00 93.50 348 ASN A O 1
ATOM 2663 N N . VAL A 1 349 ? -24.948 19.214 30.713 1.00 92.75 349 VAL A N 1
ATOM 2664 C CA . VAL A 1 349 ? -23.823 18.329 30.361 1.00 92.75 349 VAL A CA 1
ATOM 2665 C C . VAL A 1 349 ? -22.826 18.239 31.519 1.00 92.75 349 VAL A C 1
ATOM 2667 O O . VAL A 1 349 ? -22.482 17.141 31.945 1.00 92.75 349 VAL A O 1
ATOM 2670 N N . ARG A 1 350 ? -22.422 19.373 32.113 1.00 93.00 350 ARG A N 1
ATOM 2671 C CA . ARG A 1 350 ? -21.539 19.391 33.298 1.00 93.00 350 ARG A CA 1
ATOM 2672 C C . ARG A 1 350 ? -22.139 18.655 34.498 1.00 93.00 350 ARG A C 1
ATOM 2674 O O . ARG A 1 350 ? -21.417 17.938 35.186 1.00 93.00 350 ARG A O 1
ATOM 2681 N N . ASN A 1 351 ? -23.441 18.813 34.737 1.00 94.19 351 ASN A N 1
ATOM 2682 C CA . ASN A 1 351 ? -24.137 18.125 35.824 1.00 94.19 351 ASN A CA 1
ATOM 2683 C C . ASN A 1 351 ? -24.186 16.601 35.611 1.00 94.19 351 ASN A C 1
ATOM 2685 O O . ASN A 1 351 ? -23.973 15.862 36.568 1.00 94.19 351 ASN A O 1
ATOM 2689 N N . GLN A 1 352 ? -24.417 16.135 34.378 1.00 93.06 352 GLN A N 1
ATOM 2690 C CA . GLN A 1 352 ? -24.422 14.703 34.050 1.00 93.06 352 GLN A CA 1
ATOM 2691 C C . GLN A 1 352 ? -23.019 14.087 34.145 1.00 93.06 352 GLN A C 1
ATOM 2693 O O . GLN A 1 352 ? -22.873 13.052 34.785 1.00 93.06 352 GLN A O 1
ATOM 2698 N N . ILE A 1 353 ? -21.969 14.766 33.657 1.00 92.56 353 ILE A N 1
ATOM 2699 C CA . ILE A 1 353 ? -20.570 14.314 33.830 1.00 92.56 353 ILE A CA 1
ATOM 2700 C C . ILE A 1 353 ? -20.255 14.104 35.314 1.00 92.56 353 ILE A C 1
ATOM 2702 O O . ILE A 1 353 ? -19.710 13.074 35.699 1.00 92.56 353 ILE A O 1
ATOM 2706 N N . ALA A 1 354 ? -20.643 15.054 36.170 1.00 93.25 354 ALA A N 1
ATOM 2707 C CA . ALA A 1 354 ? -20.407 14.957 37.606 1.00 93.25 354 ALA A CA 1
ATOM 2708 C C . ALA A 1 354 ? -21.184 13.814 38.293 1.00 93.25 354 ALA A C 1
ATOM 2710 O O . ALA A 1 354 ? -20.804 13.418 39.395 1.00 93.25 354 ALA A O 1
ATOM 2711 N N . GLU A 1 355 ? -22.258 13.293 37.692 1.00 92.25 355 GLU A N 1
ATOM 2712 C CA . GLU A 1 355 ? -22.984 12.121 38.195 1.00 92.25 355 GLU A CA 1
ATOM 2713 C C . GLU A 1 355 ? -22.389 10.820 37.644 1.00 92.25 355 GLU A C 1
ATOM 2715 O O . GLU A 1 355 ? -22.016 9.948 38.430 1.00 92.25 355 GLU A O 1
ATOM 2720 N N . ALA A 1 356 ? -22.175 10.730 36.328 1.00 91.31 356 ALA A N 1
ATOM 2721 C CA . ALA A 1 356 ? -21.547 9.580 35.681 1.00 91.31 356 ALA A CA 1
ATOM 2722 C C . ALA A 1 356 ? -20.134 9.303 36.241 1.00 91.31 356 ALA A C 1
ATOM 2724 O O . ALA A 1 356 ? -19.790 8.151 36.504 1.00 91.31 356 ALA A O 1
ATOM 2725 N N . GLN A 1 357 ? -19.351 10.340 36.584 1.00 92.56 357 GLN A N 1
ATOM 2726 C CA . GLN A 1 357 ? -18.059 10.188 37.275 1.00 92.56 357 GLN A CA 1
ATOM 2727 C C . GLN A 1 357 ? -18.182 9.507 38.648 1.00 92.56 357 GLN A C 1
ATOM 2729 O O . GLN A 1 357 ? -17.285 8.754 39.030 1.00 92.56 357 GLN A O 1
ATOM 2734 N N . LYS A 1 358 ? -19.275 9.716 39.400 1.00 91.75 358 LYS A N 1
ATOM 2735 C CA . LYS A 1 358 ? -19.502 9.028 40.690 1.00 91.75 358 LYS A CA 1
ATOM 2736 C C . LYS A 1 358 ? -19.853 7.559 40.492 1.00 91.75 358 LYS A C 1
ATOM 2738 O O . LYS A 1 358 ? -19.454 6.737 41.311 1.00 91.75 358 LYS A O 1
ATOM 2743 N N . VAL A 1 359 ? -20.596 7.233 39.433 1.00 88.88 359 VAL A N 1
ATOM 2744 C CA . VAL A 1 359 ? -20.962 5.847 39.105 1.00 88.88 359 VAL A CA 1
ATOM 2745 C C . VAL A 1 359 ? -19.731 5.086 38.603 1.00 88.88 359 VAL A C 1
ATOM 2747 O O . VAL A 1 359 ? -19.397 4.042 39.160 1.00 88.88 359 VAL A O 1
ATOM 2750 N N . ALA A 1 360 ? -18.983 5.661 37.656 1.00 86.69 360 ALA A N 1
ATOM 2751 C CA . ALA A 1 360 ? -17.765 5.076 37.088 1.00 86.69 360 ALA A CA 1
ATOM 2752 C C . ALA A 1 360 ? -16.620 4.888 38.108 1.00 86.69 360 ALA A C 1
ATOM 2754 O O . ALA A 1 360 ? -15.783 4.005 37.934 1.00 86.69 360 ALA A O 1
ATOM 2755 N N . SER A 1 361 ? -16.580 5.694 39.179 1.00 87.94 361 SER A N 1
ATOM 2756 C CA . SER A 1 361 ? -15.634 5.546 40.305 1.00 87.94 361 SER A CA 1
ATOM 2757 C C . SER A 1 361 ? -16.223 4.835 41.534 1.00 87.94 361 SER A C 1
ATOM 2759 O O . SER A 1 361 ? -15.574 4.754 42.581 1.00 87.94 361 SER A O 1
ATOM 2761 N N . GLY A 1 362 ? -17.453 4.332 41.421 1.00 85.19 362 GLY A N 1
ATOM 2762 C CA . GLY A 1 362 ? -18.175 3.668 42.496 1.00 85.19 362 GLY A CA 1
ATOM 2763 C C . GLY A 1 362 ? -17.819 2.189 42.670 1.00 85.19 362 GLY A C 1
ATOM 2764 O O . GLY A 1 362 ? -16.835 1.671 42.150 1.00 85.19 362 GLY A O 1
ATOM 2765 N N . SER A 1 363 ? -18.670 1.492 43.421 1.00 81.62 363 SER A N 1
ATOM 2766 C CA . SER A 1 363 ? -18.600 0.043 43.654 1.00 81.62 363 SER A CA 1
ATOM 2767 C C . SER A 1 363 ? -19.860 -0.671 43.144 1.00 81.62 363 SER A C 1
ATOM 2769 O O . SER A 1 363 ? -20.399 -1.539 43.835 1.00 81.62 363 SER A O 1
ATOM 2771 N N . GLY A 1 364 ? -20.382 -0.224 41.995 1.00 83.38 364 GLY A N 1
ATOM 2772 C CA . GLY A 1 364 ? -21.518 -0.848 41.307 1.00 83.38 364 GLY A CA 1
ATOM 2773 C C . GLY A 1 364 ? -21.137 -2.178 40.652 1.00 83.38 364 GLY A C 1
ATOM 2774 O O . GLY A 1 364 ? -20.056 -2.718 40.897 1.00 83.38 364 GLY A O 1
ATOM 2775 N N . SER A 1 365 ? -22.021 -2.727 39.819 1.00 87.25 365 SER A N 1
ATOM 2776 C CA . SER A 1 365 ? -21.656 -3.874 38.987 1.00 87.25 365 SER A CA 1
ATOM 2777 C C . SER A 1 365 ? -20.702 -3.456 37.862 1.00 87.25 365 SER A C 1
ATOM 2779 O O . SER A 1 365 ? -20.631 -2.287 37.486 1.00 87.25 365 SER A O 1
ATOM 2781 N N . GLU A 1 366 ? -19.980 -4.424 37.292 1.00 87.75 366 GLU A N 1
ATOM 2782 C CA . GLU A 1 366 ? -19.100 -4.185 36.135 1.00 87.75 366 GLU A CA 1
ATOM 2783 C C . GLU A 1 366 ? -19.865 -3.596 34.935 1.00 87.75 366 GLU A C 1
ATOM 2785 O O . GLU A 1 366 ? -19.290 -2.834 34.163 1.00 87.75 366 GLU A O 1
ATOM 2790 N N . VAL A 1 367 ? -21.165 -3.900 34.810 1.00 88.56 367 VAL A N 1
ATOM 2791 C CA . VAL A 1 367 ? -22.044 -3.343 33.771 1.00 88.56 367 VAL A CA 1
ATOM 2792 C C . VAL A 1 367 ? -22.348 -1.872 34.050 1.00 88.56 367 VAL A C 1
ATOM 2794 O O . VAL A 1 367 ? -22.123 -1.051 33.169 1.00 88.56 367 VAL A O 1
ATOM 2797 N N . ASP A 1 368 ? -22.757 -1.520 35.276 1.00 85.75 368 ASP A N 1
ATOM 2798 C CA . ASP A 1 368 ? -23.060 -0.124 35.645 1.00 85.75 368 ASP A CA 1
ATOM 2799 C C . ASP A 1 368 ? -21.826 0.785 35.466 1.00 85.75 368 ASP A C 1
ATOM 2801 O O . ASP A 1 368 ? -21.934 1.936 35.046 1.00 85.75 368 ASP A O 1
ATOM 2805 N N . ILE A 1 369 ? -20.633 0.261 35.777 1.00 87.25 369 ILE A N 1
ATOM 2806 C CA . ILE A 1 369 ? -19.360 0.977 35.616 1.00 87.25 369 ILE A CA 1
ATOM 2807 C C . ILE A 1 369 ? -19.014 1.153 34.129 1.00 87.25 369 ILE A C 1
ATOM 2809 O O . ILE A 1 369 ? -18.569 2.233 33.743 1.00 87.25 369 ILE A O 1
ATOM 2813 N N . ALA A 1 370 ? -19.228 0.133 33.292 1.00 83.94 370 ALA A N 1
ATOM 2814 C CA . ALA A 1 370 ? -18.982 0.218 31.852 1.00 83.94 370 ALA A CA 1
ATOM 2815 C C . ALA A 1 370 ? -19.966 1.168 31.145 1.00 83.94 370 ALA A C 1
ATOM 2817 O O . ALA A 1 370 ? -19.547 1.972 30.314 1.00 83.94 370 ALA A O 1
ATOM 2818 N N . GLU A 1 371 ? -21.253 1.133 31.505 1.00 86.31 371 GLU A N 1
ATOM 2819 C CA . GLU A 1 371 ? -22.260 2.072 30.991 1.00 86.31 371 GLU A CA 1
ATOM 2820 C C . GLU A 1 371 ? -21.912 3.519 31.373 1.00 86.31 371 GLU A C 1
ATOM 2822 O O . GLU A 1 371 ? -21.904 4.391 30.505 1.00 86.31 371 GLU A O 1
ATOM 2827 N N . ALA A 1 372 ? -21.508 3.766 32.625 1.00 86.81 372 ALA A N 1
ATOM 2828 C CA . ALA A 1 372 ? -21.070 5.090 33.068 1.00 86.81 372 ALA A CA 1
ATOM 2829 C C . ALA A 1 372 ? -19.778 5.573 32.377 1.00 86.81 372 ALA A C 1
ATOM 2831 O O . ALA A 1 372 ? -19.610 6.771 32.169 1.00 86.81 372 ALA A O 1
ATOM 2832 N N . GLN A 1 373 ? -18.862 4.675 31.997 1.00 85.88 373 GLN A N 1
ATOM 2833 C CA . GLN A 1 373 ? -17.670 5.039 31.216 1.00 85.88 373 GLN A CA 1
ATOM 2834 C C . GLN A 1 373 ? -18.031 5.479 29.789 1.00 85.88 373 GLN A C 1
ATOM 2836 O O . GLN A 1 373 ? -17.515 6.493 29.323 1.00 85.88 373 GLN A O 1
ATOM 2841 N N . ILE A 1 374 ? -18.958 4.776 29.131 1.00 86.00 374 ILE A N 1
ATOM 2842 C CA . ILE A 1 374 ? -19.471 5.151 27.802 1.00 86.00 374 ILE A CA 1
ATOM 2843 C C . ILE A 1 374 ? -20.253 6.475 27.880 1.00 86.00 374 ILE A C 1
ATOM 2845 O O . ILE A 1 374 ? -20.097 7.343 27.023 1.00 86.00 374 ILE A O 1
ATOM 2849 N N . GLU A 1 375 ? -21.061 6.669 28.928 1.00 88.81 375 GLU A N 1
ATOM 2850 C CA . GLU A 1 375 ? -21.770 7.931 29.173 1.00 88.81 375 GLU A CA 1
ATOM 2851 C C . GLU A 1 375 ? -20.790 9.109 29.314 1.00 88.81 375 GLU A C 1
ATOM 2853 O O . GLU A 1 375 ? -21.007 10.171 28.726 1.00 88.81 375 GLU A O 1
ATOM 2858 N N . LEU A 1 376 ? -19.676 8.919 30.031 1.00 88.12 376 LEU A N 1
ATOM 2859 C CA . LEU A 1 376 ? -18.634 9.939 30.164 1.00 88.12 376 LEU A CA 1
ATOM 2860 C C . LEU A 1 376 ? -17.968 10.283 28.836 1.00 88.12 376 LEU A C 1
ATOM 2862 O O . LEU A 1 376 ? -17.836 11.465 28.534 1.00 88.12 376 LEU A O 1
ATOM 2866 N N . GLU A 1 377 ? -17.603 9.291 28.027 1.00 86.25 377 GLU A N 1
ATOM 2867 C CA . GLU A 1 377 ? -16.993 9.509 26.711 1.00 86.25 377 GLU A CA 1
ATOM 2868 C C . GLU A 1 377 ? -17.891 10.364 25.795 1.00 86.25 377 GLU A C 1
ATOM 2870 O O . GLU A 1 377 ? -17.436 11.338 25.182 1.00 86.25 377 GLU A O 1
ATOM 2875 N N . VAL A 1 378 ? -19.194 10.062 25.765 1.00 89.62 378 VAL A N 1
ATOM 2876 C CA . VAL A 1 378 ? -20.201 10.845 25.030 1.00 89.62 378 VAL A CA 1
ATOM 2877 C C . VAL A 1 378 ? -20.303 12.274 25.575 1.00 89.62 378 VAL A C 1
ATOM 2879 O O . VAL A 1 378 ? -20.284 13.238 24.805 1.00 89.62 378 VAL A O 1
ATOM 2882 N N . LEU A 1 379 ? -20.417 12.435 26.897 1.00 90.69 379 LEU A N 1
ATOM 2883 C CA . LEU A 1 379 ? -20.632 13.738 27.528 1.00 90.69 379 LEU A CA 1
ATOM 2884 C C . LEU A 1 379 ? -19.392 14.643 27.490 1.00 90.69 379 LEU A C 1
ATOM 2886 O O . LEU A 1 379 ? -19.537 15.857 27.343 1.00 90.69 379 LEU A O 1
ATOM 2890 N N . GLU A 1 380 ? -18.185 14.092 27.612 1.00 90.12 380 GLU A N 1
ATOM 2891 C CA . GLU A 1 380 ? -16.929 14.839 27.487 1.00 90.12 380 GLU A CA 1
ATOM 2892 C C . GLU A 1 380 ? -16.721 15.317 26.043 1.00 90.12 380 GLU A C 1
ATOM 2894 O O . GLU A 1 380 ? -16.366 16.480 25.828 1.00 90.12 380 GLU A O 1
ATOM 2899 N N . SER A 1 381 ? -17.063 14.482 25.055 1.00 88.69 381 SER A N 1
ATOM 2900 C CA . SER A 1 381 ? -17.066 14.855 23.633 1.00 88.69 381 SER A CA 1
ATOM 2901 C C . SER A 1 381 ? -18.088 15.964 23.336 1.00 88.69 381 SER A C 1
ATOM 2903 O O . SER A 1 381 ? -17.770 16.952 22.671 1.00 88.69 381 SER A O 1
ATOM 2905 N N . LEU A 1 382 ? -19.296 15.873 23.903 1.00 89.56 382 LEU A N 1
ATOM 2906 C CA . LEU A 1 382 ? -20.319 16.922 23.812 1.00 89.56 382 LEU A CA 1
ATOM 2907 C C . LEU A 1 382 ? -19.884 18.219 24.517 1.00 89.56 382 LEU A C 1
ATOM 2909 O O . LEU A 1 382 ? -20.074 19.313 23.986 1.00 89.56 382 LEU A O 1
ATOM 2913 N N . GLN A 1 383 ? -19.245 18.124 25.687 1.00 89.88 383 GLN A N 1
ATOM 2914 C CA . GLN A 1 383 ? -18.678 19.284 26.378 1.00 89.88 383 GLN A CA 1
ATOM 2915 C C . GLN A 1 383 ? -17.567 19.951 25.556 1.00 89.88 383 GLN A C 1
ATOM 2917 O O . GLN A 1 383 ? -17.427 21.173 25.606 1.00 89.88 383 GLN A O 1
ATOM 2922 N N . ALA A 1 384 ? -16.765 19.177 24.820 1.00 88.19 384 ALA A N 1
ATOM 2923 C CA . ALA A 1 384 ? -15.728 19.713 23.949 1.00 88.19 384 ALA A CA 1
ATOM 2924 C C . ALA A 1 384 ? -16.307 20.493 22.757 1.00 88.19 384 ALA A C 1
ATOM 2926 O O . ALA A 1 384 ? -15.728 21.515 22.393 1.00 88.19 384 ALA A O 1
ATOM 2927 N N . ALA A 1 385 ? -17.446 20.053 22.210 1.00 86.38 385 ALA A N 1
ATOM 2928 C CA . ALA A 1 385 ? -18.149 20.722 21.113 1.00 86.38 385 ALA A CA 1
ATOM 2929 C C . ALA A 1 385 ? -18.871 22.022 21.532 1.00 86.38 385 ALA A C 1
ATOM 2931 O O . ALA A 1 385 ? -18.959 22.953 20.741 1.00 86.38 385 ALA A O 1
ATOM 2932 N N . LEU A 1 386 ? -19.362 22.114 22.774 1.00 85.69 386 LEU A N 1
ATOM 2933 C CA . LEU A 1 386 ? -20.146 23.250 23.301 1.00 85.69 386 LEU A CA 1
ATOM 2934 C C . LEU A 1 386 ? -19.303 24.431 23.854 1.00 85.69 386 LEU A C 1
ATOM 2936 O O . LEU A 1 386 ? -19.745 25.110 24.787 1.00 85.69 386 LEU A O 1
ATOM 2940 N N . LYS A 1 387 ? -18.074 24.639 23.365 1.00 63.41 387 LYS A N 1
ATOM 2941 C CA . LYS A 1 387 ? -17.104 25.605 23.932 1.00 63.41 387 LYS A CA 1
ATOM 2942 C C . LYS A 1 387 ? -17.199 27.027 23.381 1.00 63.41 387 LYS A C 1
ATOM 2944 O O . LYS A 1 387 ? -17.332 27.181 22.151 1.00 63.41 387 LYS A O 1
#

pLDDT: mean 74.48, std 17.41, range [24.5, 95.12]

Secondary structure (DSSP, 8-state):
-HHHHHTT-------TTS-GGGTGGG---TT---GGGG-HHHHHIIIIIHHHHHHHHHHHHHHHHHSS-----------BS-TTTTTTIIIIIIIIIIIHHHIIIIIS--TT--GGG--TTTSHHHHIIIIIHHH-------HHHHHTT--EEEEEETTBSSS-TTHHHHHHHHHHHHTTS--TTTEEEEEETTEETTEE-TT-TTS-S-B-HHHHHHHHHHH-----SS--B-PSS--------------PPPS-EEEEEEETTEEEEEEEEESEEEEEETTEEEEEETTPPPEEEEEEEEEEEEE-TTS-EEEEEEEEEEEEEETTTEEEEEESSEEEGGG--HHHHHHHHHHHHHHHTSS--HHHHHHHHHHHHHHHHHHHHT-